Protein AF-A0A2V7Y9G5-F1 (afdb_monomer)

Structure (mmCIF, N/CA/C/O backbone):
data_AF-A0A2V7Y9G5-F1
#
_entry.id   AF-A0A2V7Y9G5-F1
#
loop_
_atom_site.group_PDB
_atom_site.id
_atom_site.type_symbol
_atom_site.label_atom_id
_atom_site.label_alt_id
_atom_site.label_comp_id
_atom_site.label_asym_id
_atom_site.label_entity_id
_atom_site.label_seq_id
_atom_site.pdbx_PDB_ins_code
_atom_site.Cartn_x
_atom_site.Cartn_y
_atom_site.Cartn_z
_atom_site.occupancy
_atom_site.B_iso_or_equiv
_atom_site.auth_seq_id
_atom_site.auth_comp_id
_atom_site.auth_asym_id
_atom_site.auth_atom_id
_atom_site.pdbx_PDB_model_num
ATOM 1 N N . MET A 1 1 ? 68.662 43.533 -1.229 1.00 48.06 1 MET A N 1
ATOM 2 C CA . MET A 1 1 ? 68.167 43.742 -2.616 1.00 48.06 1 MET A CA 1
ATOM 3 C C . MET A 1 1 ? 68.464 42.601 -3.610 1.00 48.06 1 MET A C 1
ATOM 5 O O . MET A 1 1 ? 67.858 42.611 -4.675 1.00 48.06 1 MET A O 1
ATOM 9 N N . ARG A 1 2 ? 69.333 41.610 -3.317 1.00 45.25 2 ARG A N 1
ATOM 10 C CA . ARG A 1 2 ? 69.647 40.512 -4.265 1.00 45.25 2 ARG A CA 1
ATOM 11 C C . ARG A 1 2 ? 68.627 39.357 -4.308 1.00 45.25 2 ARG A C 1
ATOM 13 O O . ARG A 1 2 ? 68.538 38.724 -5.348 1.00 45.25 2 ARG A O 1
ATOM 20 N N . ASP A 1 3 ? 67.816 39.141 -3.268 1.00 53.09 3 ASP A N 1
ATOM 21 C CA . ASP A 1 3 ? 66.932 37.956 -3.181 1.00 53.09 3 ASP A CA 1
ATOM 22 C C . ASP A 1 3 ? 65.587 38.048 -3.920 1.00 53.09 3 ASP A C 1
ATOM 24 O O . ASP A 1 3 ? 65.038 37.040 -4.367 1.00 53.09 3 ASP A O 1
ATOM 28 N N . VAL A 1 4 ? 65.050 39.256 -4.114 1.00 51.25 4 VAL A N 1
ATOM 29 C CA . VAL A 1 4 ? 63.725 39.429 -4.742 1.00 51.25 4 VAL A CA 1
ATOM 30 C C . VAL A 1 4 ? 63.786 39.198 -6.263 1.00 51.25 4 VAL A C 1
ATOM 32 O O . VAL A 1 4 ? 62.843 38.672 -6.856 1.00 51.25 4 VAL A O 1
ATOM 35 N N . ARG A 1 5 ? 64.924 39.502 -6.913 1.00 50.66 5 ARG A N 1
ATOM 36 C CA . ARG A 1 5 ? 65.124 39.256 -8.358 1.00 50.66 5 ARG A CA 1
ATOM 37 C C . ARG A 1 5 ? 65.249 37.763 -8.690 1.00 50.66 5 ARG A C 1
ATOM 39 O O . ARG A 1 5 ? 64.722 37.326 -9.712 1.00 50.66 5 ARG A O 1
ATOM 46 N N . THR A 1 6 ? 65.885 36.972 -7.828 1.00 54.94 6 THR A N 1
ATOM 47 C CA . THR A 1 6 ? 66.091 35.522 -8.008 1.00 54.94 6 THR A CA 1
ATOM 48 C C . THR A 1 6 ? 64.802 34.722 -7.825 1.00 54.94 6 THR A C 1
ATOM 50 O O . THR A 1 6 ? 64.556 33.776 -8.579 1.00 54.94 6 THR A O 1
ATOM 53 N N . ALA A 1 7 ? 63.943 35.117 -6.879 1.00 53.66 7 ALA A N 1
ATOM 54 C CA . ALA A 1 7 ? 62.630 34.500 -6.679 1.00 53.66 7 ALA A CA 1
ATOM 55 C C . ALA A 1 7 ? 61.688 34.745 -7.876 1.00 53.66 7 ALA A C 1
ATOM 57 O O . ALA A 1 7 ? 61.091 33.799 -8.397 1.00 53.66 7 ALA A O 1
ATOM 58 N N . GLY A 1 8 ? 61.640 35.982 -8.389 1.00 54.91 8 GLY A N 1
ATOM 59 C CA . GLY A 1 8 ? 60.854 36.333 -9.580 1.00 54.91 8 GLY A CA 1
ATOM 60 C C . GLY A 1 8 ? 61.333 35.642 -10.866 1.00 54.91 8 GLY A C 1
ATOM 61 O O . GLY A 1 8 ? 60.516 35.218 -11.683 1.00 54.91 8 GLY A O 1
ATOM 62 N N . GLN A 1 9 ? 62.647 35.449 -11.039 1.00 57.69 9 GLN A N 1
ATOM 63 C CA . GLN A 1 9 ? 63.205 34.695 -12.173 1.00 57.69 9 GLN A CA 1
ATOM 64 C C . GLN A 1 9 ? 62.920 33.187 -12.092 1.00 57.69 9 GLN A C 1
ATOM 66 O O . GLN A 1 9 ? 62.666 32.553 -13.119 1.00 57.69 9 GLN A O 1
ATOM 71 N N . ARG A 1 10 ? 62.929 32.598 -10.888 1.00 59.28 10 ARG A N 1
ATOM 72 C CA . ARG A 1 10 ? 62.576 31.182 -10.683 1.00 59.28 10 ARG A CA 1
ATOM 73 C C . ARG A 1 10 ? 61.097 30.914 -10.959 1.00 59.28 10 ARG A C 1
ATOM 75 O O . ARG A 1 10 ? 60.802 29.911 -11.606 1.00 59.28 10 ARG A O 1
ATOM 82 N N . LEU A 1 11 ? 60.198 31.808 -10.538 1.00 58.50 11 LEU A N 1
ATOM 83 C CA . LEU A 1 11 ? 58.763 31.729 -10.844 1.00 58.50 11 LEU A CA 1
ATOM 84 C C . LEU A 1 11 ? 58.508 31.787 -12.355 1.00 58.50 11 LEU A C 1
ATOM 86 O O . LEU A 1 11 ? 57.925 30.850 -12.892 1.00 58.50 11 LEU A O 1
ATOM 90 N N . ARG A 1 12 ? 59.087 32.768 -13.066 1.00 63.50 12 ARG A N 1
ATOM 91 C CA . ARG A 1 12 ? 58.962 32.865 -14.534 1.00 63.50 12 ARG A CA 1
ATOM 92 C C . ARG A 1 12 ? 59.543 31.659 -15.274 1.00 63.50 12 ARG A C 1
ATOM 94 O O . ARG A 1 12 ? 58.988 31.233 -16.276 1.00 63.50 12 ARG A O 1
ATOM 101 N N . ARG A 1 13 ? 60.649 31.070 -14.801 1.00 68.25 13 ARG A N 1
ATOM 102 C CA . ARG A 1 13 ? 61.235 29.856 -15.408 1.00 68.25 13 ARG A CA 1
ATOM 103 C C . ARG A 1 13 ? 60.375 28.615 -15.157 1.00 68.25 13 ARG A C 1
ATOM 105 O O . ARG A 1 13 ? 60.330 27.732 -16.009 1.00 68.25 13 ARG A O 1
ATOM 112 N N . LYS A 1 14 ? 59.710 28.541 -14.001 1.00 66.81 14 LYS A N 1
ATOM 113 C CA . LYS A 1 14 ? 58.784 27.457 -13.651 1.00 66.81 14 LYS A CA 1
ATOM 114 C C . LYS A 1 14 ? 57.488 27.570 -14.454 1.00 66.81 14 LYS A C 1
ATOM 116 O O . LYS A 1 14 ? 57.040 26.558 -14.973 1.00 66.81 14 LYS A O 1
ATOM 121 N N . GLU A 1 15 ? 56.961 28.780 -14.631 1.00 61.56 15 GLU A N 1
ATOM 122 C CA . GLU A 1 15 ? 55.838 29.070 -15.532 1.00 61.56 15 GLU A CA 1
ATOM 123 C C . GLU A 1 15 ? 56.192 28.771 -16.986 1.00 61.56 15 GLU A C 1
ATOM 125 O O . GLU A 1 15 ? 55.447 28.063 -17.648 1.00 61.56 15 GLU A O 1
ATOM 130 N N . ARG A 1 16 ? 57.368 29.192 -17.467 1.00 61.97 16 ARG A N 1
ATOM 131 C CA . ARG A 1 16 ? 57.805 28.897 -18.839 1.00 61.97 16 ARG A CA 1
ATOM 132 C C . ARG A 1 16 ? 57.995 27.401 -19.084 1.00 61.97 16 ARG A C 1
ATOM 134 O O . ARG A 1 16 ? 57.559 26.908 -20.110 1.00 61.97 16 ARG A O 1
ATOM 141 N N . LYS A 1 17 ? 58.551 26.659 -18.117 1.00 62.53 17 LYS A N 1
ATOM 142 C CA . LYS A 1 17 ? 58.606 25.187 -18.170 1.00 62.53 17 LYS A CA 1
ATOM 143 C C . LYS A 1 17 ? 57.224 24.537 -18.106 1.00 62.53 17 LYS A C 1
ATOM 145 O O . LYS A 1 17 ? 57.028 23.490 -18.704 1.00 62.53 17 LYS A O 1
ATOM 150 N N . ARG A 1 18 ? 56.277 25.122 -17.367 1.00 57.19 18 ARG A N 1
ATOM 151 C CA . ARG A 1 18 ? 54.894 24.631 -17.294 1.00 57.19 18 ARG A CA 1
ATOM 152 C C . ARG A 1 18 ? 54.181 24.829 -18.634 1.00 57.19 18 ARG A C 1
ATOM 154 O O . ARG A 1 18 ? 53.598 23.876 -19.124 1.00 57.19 18 ARG A O 1
ATOM 161 N N . LEU A 1 19 ? 54.354 25.996 -19.256 1.00 57.19 19 LEU A N 1
ATOM 162 C CA . LEU A 1 19 ? 53.865 26.316 -20.601 1.00 57.19 19 LEU A CA 1
ATOM 163 C C . LEU A 1 19 ? 54.551 25.464 -21.691 1.00 57.19 19 LEU A C 1
ATOM 165 O O . LEU A 1 19 ? 53.889 25.002 -22.612 1.00 57.19 19 LEU A O 1
ATOM 169 N N . GLU A 1 20 ? 55.857 25.188 -21.570 1.00 58.84 20 GLU A N 1
ATOM 170 C CA . GLU A 1 20 ? 56.597 24.272 -22.462 1.00 58.84 20 GLU A CA 1
ATOM 171 C C . GLU A 1 20 ? 56.093 22.820 -22.346 1.00 58.84 20 GLU A C 1
ATOM 173 O O . GLU A 1 20 ? 56.047 22.111 -23.346 1.00 58.84 20 GLU A O 1
ATOM 178 N N . VAL A 1 21 ? 55.692 22.372 -21.149 1.00 59.31 21 VAL A N 1
ATOM 179 C CA . VAL A 1 21 ? 55.078 21.048 -20.925 1.00 59.31 21 VAL A CA 1
ATOM 180 C C . VAL A 1 21 ? 53.614 21.015 -21.383 1.00 59.31 21 VAL A C 1
ATOM 182 O O . VAL A 1 21 ? 53.167 19.991 -21.890 1.00 59.31 21 VAL A O 1
ATOM 185 N N . GLU A 1 22 ? 52.874 22.118 -21.245 1.00 56.09 22 GLU A N 1
ATOM 186 C CA . GLU A 1 22 ? 51.497 22.266 -21.744 1.00 56.09 22 GLU A CA 1
ATOM 187 C C . GLU A 1 22 ? 51.423 22.297 -23.282 1.00 56.09 22 GLU A C 1
ATOM 189 O O . GLU A 1 22 ? 50.408 21.896 -23.845 1.00 56.09 22 GLU A O 1
ATOM 194 N N . GLY A 1 23 ? 52.501 22.700 -23.967 1.00 55.25 23 GLY A N 1
ATOM 195 C CA . GLY A 1 23 ? 52.599 22.705 -25.433 1.00 55.25 23 GLY A CA 1
ATOM 196 C C . GLY A 1 23 ? 53.082 21.397 -26.079 1.00 55.25 23 GLY A C 1
ATOM 197 O O . GLY A 1 23 ? 53.142 21.325 -27.305 1.00 55.25 23 GLY A O 1
ATOM 198 N N . GLN A 1 24 ? 53.454 20.369 -25.302 1.00 67.00 24 GLN A N 1
ATOM 199 C CA . GLN A 1 24 ? 53.925 19.088 -25.851 1.00 67.00 24 GLN A CA 1
ATOM 200 C C . GLN A 1 24 ? 52.768 18.111 -26.128 1.00 67.00 24 GLN A C 1
ATOM 202 O O . GLN A 1 24 ? 51.881 17.960 -25.283 1.00 67.00 24 GLN A O 1
ATOM 207 N N . PRO A 1 25 ? 52.788 17.376 -27.261 1.00 69.19 25 PRO A N 1
ATOM 208 C CA . PRO A 1 25 ? 51.796 16.346 -27.548 1.00 69.19 25 PRO A CA 1
ATOM 209 C C . PRO A 1 25 ? 51.730 15.299 -26.433 1.00 69.19 25 PRO A C 1
ATOM 211 O O . PRO A 1 25 ? 52.753 14.806 -25.949 1.00 69.19 25 PRO A O 1
ATOM 214 N N . LEU A 1 26 ? 50.513 14.927 -26.032 1.00 73.31 26 LEU A N 1
ATOM 215 C CA . LEU A 1 26 ? 50.309 13.922 -24.994 1.00 73.31 26 LEU A CA 1
ATOM 216 C C . LEU A 1 26 ? 50.945 12.578 -25.398 1.00 73.31 26 LEU A C 1
ATOM 218 O O . LEU A 1 26 ? 50.777 12.128 -26.533 1.00 73.31 26 LEU A O 1
ATOM 222 N N . PRO A 1 27 ? 51.584 11.854 -24.459 1.00 81.06 27 PRO A N 1
ATOM 223 C CA . PRO A 1 27 ? 52.010 10.482 -24.706 1.00 81.06 27 PRO A CA 1
ATOM 224 C C . PRO A 1 27 ? 50.831 9.624 -25.188 1.00 81.06 27 PRO A C 1
ATOM 226 O O . PRO A 1 27 ? 49.759 9.669 -24.581 1.00 81.06 27 PRO A O 1
ATOM 229 N N . ARG A 1 28 ? 51.035 8.777 -26.210 1.00 74.31 28 ARG A N 1
ATOM 230 C CA . ARG A 1 28 ? 49.965 8.006 -26.892 1.00 74.31 28 ARG A CA 1
ATOM 231 C C . ARG A 1 28 ? 49.008 7.256 -25.940 1.00 74.31 28 ARG A C 1
ATOM 233 O O . ARG A 1 28 ? 47.806 7.224 -26.166 1.00 74.31 28 ARG A O 1
ATOM 240 N N . ARG A 1 29 ? 49.502 6.713 -24.813 1.00 76.88 29 ARG A N 1
ATOM 241 C CA . ARG A 1 29 ? 48.660 6.075 -23.768 1.00 76.88 29 ARG A CA 1
ATOM 242 C C . ARG A 1 29 ? 47.745 7.051 -23.016 1.00 76.88 29 ARG A C 1
ATOM 244 O O . ARG A 1 29 ? 46.654 6.672 -22.601 1.00 76.88 29 ARG A O 1
ATOM 251 N N . ARG A 1 30 ? 48.214 8.273 -22.752 1.00 81.69 30 ARG A N 1
ATOM 252 C CA . ARG A 1 30 ? 47.413 9.321 -22.100 1.00 81.69 30 ARG A CA 1
ATOM 253 C C . ARG A 1 30 ? 46.412 9.918 -23.085 1.00 81.69 30 ARG A C 1
ATOM 255 O O . ARG A 1 30 ? 45.272 10.104 -22.689 1.00 81.69 30 ARG A O 1
ATOM 262 N N . ALA A 1 31 ? 46.812 10.112 -24.343 1.00 80.69 31 ALA A N 1
ATOM 263 C CA . ALA A 1 31 ? 45.920 10.552 -25.416 1.00 80.69 31 ALA A CA 1
ATOM 264 C C . ALA A 1 31 ? 44.739 9.585 -25.610 1.00 80.69 31 ALA A C 1
ATOM 266 O O . ALA A 1 31 ? 43.596 10.020 -25.589 1.00 80.69 31 ALA A O 1
ATOM 267 N N . TYR A 1 32 ? 44.997 8.273 -25.667 1.00 80.81 32 TYR A N 1
ATOM 268 C CA . TYR A 1 32 ? 43.938 7.261 -25.775 1.00 80.81 32 TYR A CA 1
ATOM 269 C C . TYR A 1 32 ? 42.953 7.296 -24.602 1.00 80.81 32 TYR A C 1
ATOM 271 O O . TYR A 1 32 ? 41.747 7.363 -24.815 1.00 80.81 32 TYR A O 1
ATOM 279 N N . ARG A 1 33 ? 43.448 7.332 -23.357 1.00 84.19 33 ARG A N 1
ATOM 280 C CA . ARG A 1 33 ? 42.569 7.435 -22.178 1.00 84.19 33 ARG A CA 1
ATOM 281 C C . ARG A 1 33 ? 41.770 8.737 -22.148 1.00 84.19 33 ARG A C 1
ATOM 283 O O . ARG A 1 33 ? 40.613 8.718 -21.751 1.00 84.19 33 ARG A O 1
ATOM 290 N N . ALA A 1 34 ? 42.375 9.850 -22.560 1.00 79.50 34 ALA A N 1
ATOM 291 C CA . ALA A 1 34 ? 41.679 11.127 -22.656 1.00 79.50 34 ALA A CA 1
ATOM 292 C C . ALA A 1 34 ? 40.575 11.082 -23.725 1.00 79.50 34 ALA A C 1
ATOM 294 O O . ALA A 1 34 ? 39.456 11.497 -23.447 1.00 79.50 34 ALA A O 1
ATOM 295 N N . ALA A 1 35 ? 40.854 10.513 -24.902 1.00 81.94 35 ALA A N 1
ATOM 296 C CA . ALA A 1 35 ? 39.866 10.341 -25.965 1.00 81.94 35 ALA A CA 1
ATOM 297 C C . ALA A 1 35 ? 38.698 9.441 -25.518 1.00 81.94 35 ALA A C 1
ATOM 299 O O . ALA A 1 35 ? 37.540 9.793 -25.729 1.00 81.94 35 ALA A O 1
ATOM 300 N N . GLN A 1 36 ? 38.985 8.333 -24.820 1.00 85.31 36 GLN A N 1
ATOM 301 C CA . GLN A 1 36 ? 37.946 7.473 -24.241 1.00 85.31 36 GLN A CA 1
ATOM 302 C C . GLN A 1 36 ? 37.083 8.223 -23.224 1.00 85.31 36 GLN A C 1
ATOM 304 O O . GLN A 1 36 ? 35.864 8.140 -23.291 1.00 85.31 36 GLN A O 1
ATOM 309 N N . ALA A 1 37 ? 37.696 9.002 -22.329 1.00 85.00 37 ALA A N 1
ATOM 310 C CA . ALA A 1 37 ? 36.955 9.782 -21.341 1.00 85.00 37 ALA A CA 1
ATOM 311 C C . ALA A 1 37 ? 36.014 10.812 -21.995 1.00 85.00 37 ALA A C 1
ATOM 313 O O . ALA A 1 37 ? 34.896 11.008 -21.522 1.00 85.00 37 ALA A O 1
ATOM 314 N N . VAL A 1 38 ? 36.438 11.441 -23.098 1.00 85.38 38 VAL A N 1
ATOM 315 C CA . VAL A 1 38 ? 35.586 12.361 -23.871 1.00 85.38 38 VAL A CA 1
ATOM 316 C C . VAL A 1 38 ? 34.420 11.613 -24.525 1.00 85.38 38 VAL A C 1
ATOM 318 O O . VAL A 1 38 ? 33.286 12.087 -24.457 1.00 85.38 38 VAL A O 1
ATOM 321 N N . LEU A 1 39 ? 34.669 10.437 -25.112 1.00 84.94 39 LEU A N 1
ATOM 322 C CA . LEU A 1 39 ? 33.617 9.593 -25.684 1.00 84.94 39 LEU A CA 1
ATOM 323 C C . LEU A 1 39 ? 32.597 9.159 -24.617 1.00 84.94 39 LEU A C 1
ATOM 325 O O . LEU A 1 39 ? 31.394 9.333 -24.814 1.00 84.94 39 LEU A O 1
ATOM 329 N N . ASP A 1 40 ? 33.066 8.669 -23.467 1.00 84.06 40 ASP A N 1
ATOM 330 C CA . ASP A 1 40 ? 32.219 8.249 -22.343 1.00 84.06 40 ASP A CA 1
ATOM 331 C C . ASP A 1 40 ? 31.365 9.412 -21.819 1.00 84.06 40 ASP A C 1
ATOM 333 O O . ASP A 1 40 ? 30.159 9.263 -21.590 1.00 84.06 40 ASP A O 1
ATOM 337 N N . GLN A 1 41 ? 31.961 10.602 -21.689 1.00 86.25 41 GLN A N 1
ATOM 338 C CA . GLN A 1 41 ? 31.238 11.818 -21.323 1.00 86.25 41 GLN A CA 1
ATOM 339 C C . GLN A 1 41 ? 30.170 12.172 -22.369 1.00 86.25 41 GLN A C 1
ATOM 341 O O . GLN A 1 41 ? 29.042 12.509 -22.003 1.00 86.25 41 GLN A O 1
ATOM 346 N N . GLY A 1 42 ? 30.490 12.063 -23.659 1.00 83.69 42 GLY A N 1
ATOM 347 C CA . GLY A 1 42 ? 29.543 12.275 -24.752 1.00 83.69 42 GLY A CA 1
ATOM 348 C C . GLY A 1 42 ? 28.350 11.314 -24.696 1.00 83.69 42 GLY A C 1
ATOM 349 O O . GLY A 1 42 ? 27.202 11.748 -24.804 1.00 83.69 42 GLY A O 1
ATOM 350 N N . ILE A 1 43 ? 28.592 10.025 -24.452 1.00 83.69 43 ILE A N 1
ATOM 351 C CA . ILE A 1 43 ? 27.534 9.012 -24.300 1.00 83.69 43 ILE A CA 1
ATOM 352 C C . ILE A 1 43 ? 26.673 9.304 -23.064 1.00 83.69 43 ILE A C 1
ATOM 354 O O . ILE A 1 43 ? 25.448 9.165 -23.100 1.00 83.69 43 ILE A O 1
ATOM 358 N N . HIS A 1 44 ? 27.288 9.737 -21.963 1.00 85.62 44 HIS A N 1
ATOM 359 C CA . HIS A 1 44 ? 26.553 10.127 -20.764 1.00 85.62 44 HIS A CA 1
ATOM 360 C C . HIS A 1 44 ? 25.628 11.329 -21.023 1.00 85.62 44 HIS A C 1
ATOM 362 O O . HIS A 1 44 ? 24.458 11.309 -20.632 1.00 85.62 44 HIS A O 1
ATOM 368 N N . LEU A 1 45 ? 26.122 12.361 -21.717 1.00 82.56 45 LEU A N 1
ATOM 369 C CA . LEU A 1 45 ? 25.320 13.524 -22.112 1.00 82.56 45 LEU A CA 1
ATOM 370 C C . LEU A 1 45 ? 24.137 13.129 -23.004 1.00 82.56 45 LEU A C 1
ATOM 372 O O . LEU A 1 45 ? 23.031 13.634 -22.799 1.00 82.56 45 LEU A O 1
ATOM 376 N N . TRP A 1 46 ? 24.345 12.177 -23.913 1.00 83.12 46 TRP A N 1
ATOM 377 C CA . TRP A 1 46 ? 23.287 11.641 -24.764 1.00 83.12 46 TRP A CA 1
ATOM 378 C C . TRP A 1 46 ? 22.193 10.979 -23.923 1.00 83.12 46 TRP A C 1
ATOM 380 O O . TRP A 1 46 ? 21.028 11.371 -24.005 1.00 83.12 46 TRP A O 1
ATOM 390 N N . LYS A 1 47 ? 22.551 10.028 -23.047 1.00 82.94 47 LYS A N 1
ATOM 391 C CA . LYS A 1 47 ? 21.584 9.352 -22.158 1.00 82.94 47 LYS A CA 1
ATOM 392 C C . LYS A 1 47 ? 20.821 10.345 -21.280 1.00 82.94 47 LYS A C 1
ATOM 394 O O . LYS A 1 47 ? 19.622 10.190 -21.050 1.00 82.94 47 LYS A O 1
ATOM 399 N N . MET A 1 48 ? 21.502 11.386 -20.800 1.00 83.12 48 MET A N 1
ATOM 400 C CA . MET A 1 48 ? 20.866 12.455 -20.035 1.00 83.12 48 MET A CA 1
ATOM 401 C C . MET A 1 48 ? 19.829 13.218 -20.871 1.00 83.12 48 MET A C 1
ATOM 403 O O . MET A 1 48 ? 18.753 13.522 -20.354 1.00 83.12 48 MET A O 1
ATOM 407 N N . ALA A 1 49 ? 20.124 13.525 -22.137 1.00 79.94 49 ALA A N 1
ATOM 408 C CA . ALA A 1 49 ? 19.176 14.182 -23.034 1.00 79.94 49 ALA A CA 1
ATOM 409 C C . ALA A 1 49 ? 17.926 13.315 -23.276 1.00 79.94 49 ALA A C 1
ATOM 411 O O . ALA A 1 49 ? 16.806 13.823 -23.179 1.00 79.94 49 ALA A O 1
ATOM 412 N N . ASP A 1 50 ? 18.090 12.005 -23.484 1.00 84.88 50 ASP A N 1
ATOM 413 C CA . ASP A 1 50 ? 16.965 11.076 -23.663 1.00 84.88 50 ASP A CA 1
ATOM 414 C C . ASP A 1 50 ? 16.095 10.995 -22.395 1.00 84.88 50 ASP A C 1
ATOM 416 O O . ASP A 1 50 ? 14.867 11.098 -22.462 1.00 84.88 50 ASP A O 1
ATOM 420 N N . ASN A 1 51 ? 16.718 10.903 -21.215 1.00 85.25 51 ASN A N 1
ATOM 421 C CA . ASN A 1 51 ? 16.005 10.898 -19.934 1.00 85.25 51 ASN A CA 1
ATOM 422 C C . ASN A 1 51 ? 15.221 12.199 -19.700 1.00 85.25 51 ASN A C 1
ATOM 424 O O . ASN A 1 51 ? 14.057 12.156 -19.299 1.00 85.25 51 ASN A O 1
ATOM 428 N N . LYS A 1 52 ? 15.821 13.361 -19.991 1.00 81.44 52 LYS A N 1
ATOM 429 C CA . LYS A 1 52 ? 15.137 14.661 -19.885 1.00 81.44 52 LYS A CA 1
ATOM 430 C C . LYS A 1 52 ? 13.990 14.799 -20.888 1.00 81.44 52 LYS A C 1
ATOM 432 O O . LYS A 1 52 ? 12.974 15.402 -20.560 1.00 81.44 52 LYS A O 1
ATOM 437 N N . THR A 1 53 ? 14.118 14.203 -22.071 1.00 86.75 53 THR A N 1
ATOM 438 C CA . THR A 1 53 ? 13.043 14.179 -23.073 1.00 86.75 53 THR A CA 1
ATOM 439 C C . THR A 1 53 ? 11.861 13.327 -22.608 1.00 86.75 53 THR A C 1
ATOM 441 O O . THR A 1 53 ? 10.713 13.746 -22.734 1.00 86.75 53 THR A O 1
ATOM 444 N N . ARG A 1 54 ? 12.119 12.164 -21.992 1.00 85.25 54 ARG A N 1
ATOM 445 C CA . ARG A 1 54 ? 11.060 11.337 -21.382 1.00 85.25 54 ARG A CA 1
ATOM 446 C C . ARG A 1 54 ? 10.343 12.073 -20.256 1.00 85.25 54 ARG A C 1
ATOM 448 O O . ARG A 1 54 ? 9.121 12.008 -20.186 1.00 85.25 54 ARG A O 1
ATOM 455 N N . LEU A 1 55 ? 11.080 12.806 -19.420 1.00 79.25 55 LEU A N 1
ATOM 456 C CA . LEU A 1 55 ? 10.482 13.653 -18.388 1.00 79.25 55 LEU A CA 1
ATOM 457 C C . LEU A 1 55 ? 9.569 14.727 -19.003 1.00 79.25 55 LEU A C 1
ATOM 459 O O . LEU A 1 55 ? 8.448 14.903 -18.539 1.00 79.25 55 LEU A O 1
ATOM 463 N N . ALA A 1 56 ? 10.004 15.401 -20.072 1.00 81.44 56 ALA A N 1
ATOM 464 C CA . ALA A 1 56 ? 9.172 16.381 -20.772 1.00 81.44 56 ALA A CA 1
ATOM 465 C C . ALA A 1 56 ? 7.876 15.757 -21.331 1.00 81.44 56 ALA A C 1
ATOM 467 O O . ALA A 1 56 ? 6.807 16.342 -21.180 1.00 81.44 56 ALA A O 1
ATOM 468 N N . LEU A 1 57 ? 7.937 14.541 -21.891 1.00 83.00 57 LEU A N 1
ATOM 469 C CA . LEU A 1 57 ? 6.746 13.790 -22.319 1.00 83.00 57 LEU A CA 1
ATOM 470 C C . LEU A 1 57 ? 5.822 13.424 -21.148 1.00 83.00 57 LEU A C 1
ATOM 472 O O . LEU A 1 57 ? 4.603 13.531 -21.272 1.00 83.00 57 LEU A O 1
ATOM 476 N N . MET A 1 58 ? 6.389 13.022 -20.005 1.00 78.69 58 MET A N 1
ATOM 477 C CA . MET A 1 58 ? 5.619 12.736 -18.789 1.00 78.69 58 MET A CA 1
ATOM 478 C C . MET A 1 58 ? 4.899 13.977 -18.254 1.00 78.69 58 MET A C 1
ATOM 480 O O . MET A 1 58 ? 3.805 13.839 -17.722 1.00 78.69 58 MET A O 1
ATOM 484 N N . LEU A 1 59 ? 5.479 15.171 -18.408 1.00 75.06 59 LEU A N 1
ATOM 485 C CA . LEU A 1 59 ? 4.863 16.440 -18.001 1.00 75.06 59 LEU A CA 1
ATOM 486 C C . LEU A 1 59 ? 3.802 16.934 -18.998 1.00 75.06 59 LEU A C 1
ATOM 488 O O . LEU A 1 59 ? 2.809 17.534 -18.588 1.00 75.06 59 LEU A O 1
ATOM 492 N N . LEU A 1 60 ? 3.980 16.655 -20.293 1.00 80.31 60 LEU A N 1
ATOM 493 C CA . LEU A 1 60 ? 3.039 17.039 -21.350 1.00 80.31 60 LEU A CA 1
ATOM 494 C C . LEU A 1 60 ? 1.670 16.347 -21.189 1.00 80.31 60 LEU A C 1
ATOM 496 O O . LEU A 1 60 ? 0.635 16.950 -21.464 1.00 80.31 60 LEU A O 1
ATOM 500 N N . 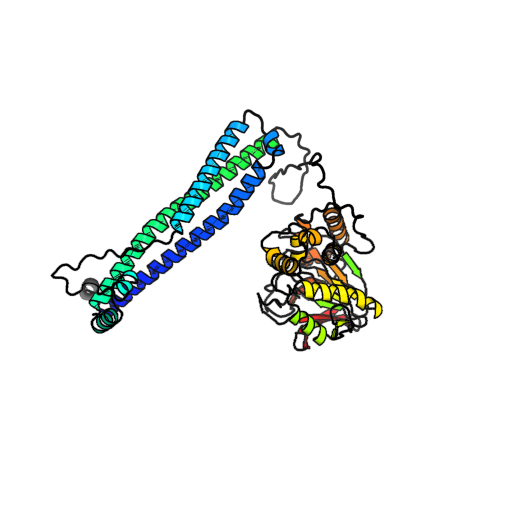GLY A 1 61 ? 1.657 15.097 -20.712 1.00 72.06 61 GLY A N 1
ATOM 501 C CA . GLY A 1 61 ? 0.437 14.304 -20.517 1.00 72.06 61 GLY A CA 1
ATOM 502 C C . GLY A 1 61 ? -0.571 14.938 -19.544 1.00 72.06 61 GLY A C 1
ATOM 503 O O . GLY A 1 61 ? -1.687 15.241 -19.965 1.00 72.06 61 GLY A O 1
ATOM 504 N N . PRO A 1 62 ? -0.209 15.174 -18.269 1.00 70.56 62 PRO A N 1
ATOM 505 C CA . PRO A 1 62 ? -1.084 15.818 -17.288 1.00 70.56 62 PRO A CA 1
ATOM 506 C C . PRO A 1 62 ? -1.538 17.221 -17.705 1.00 70.56 62 PRO A C 1
ATOM 508 O O . PRO A 1 62 ? -2.711 17.549 -17.542 1.00 70.56 62 PRO A O 1
ATOM 511 N N . LEU A 1 63 ? -0.636 18.025 -18.286 1.00 72.81 63 LEU A N 1
ATOM 512 C CA . LEU A 1 63 ? -0.950 19.382 -18.743 1.00 72.81 63 LEU A CA 1
ATOM 513 C C . LEU A 1 63 ? -2.041 19.371 -19.829 1.00 72.81 63 LEU A C 1
ATOM 515 O O . LEU A 1 63 ? -3.007 20.128 -19.752 1.00 72.81 63 LEU A O 1
ATOM 519 N N . ASN A 1 64 ? -1.933 18.459 -20.799 1.00 80.81 64 ASN A N 1
ATOM 520 C CA . ASN A 1 64 ? -2.934 18.297 -21.853 1.00 80.81 64 ASN A CA 1
ATOM 521 C C . ASN A 1 64 ? -4.235 17.664 -21.342 1.00 80.81 64 ASN A C 1
ATOM 523 O O . ASN A 1 64 ? -5.309 18.040 -21.804 1.00 80.81 64 ASN A O 1
ATOM 527 N N . ALA A 1 65 ? -4.160 16.725 -20.393 1.00 70.38 65 ALA A N 1
ATOM 528 C CA . ALA A 1 65 ? -5.335 16.069 -19.821 1.00 70.38 65 ALA A CA 1
ATOM 529 C C . ALA A 1 65 ? -6.231 17.052 -19.054 1.00 70.38 65 ALA A C 1
ATOM 531 O O . ALA A 1 65 ? -7.451 16.984 -19.180 1.00 70.38 65 ALA A O 1
ATOM 532 N N . LEU A 1 66 ? -5.635 17.989 -18.310 1.00 67.50 66 LEU A N 1
ATOM 533 C CA . LEU A 1 66 ? -6.369 19.039 -17.602 1.00 67.50 66 LEU A CA 1
ATOM 534 C C . LEU A 1 66 ? -7.124 19.956 -18.575 1.00 67.50 66 LEU A C 1
ATOM 536 O O . LEU A 1 66 ? -8.307 20.230 -18.381 1.00 67.50 66 LEU A O 1
ATOM 540 N N . LEU A 1 67 ? -6.455 20.394 -19.644 1.00 70.38 67 LEU A N 1
ATOM 541 C CA . LEU A 1 67 ? -7.056 21.282 -20.637 1.00 70.38 67 LEU A CA 1
ATOM 542 C C . LEU A 1 67 ? -8.143 20.564 -21.457 1.00 70.38 67 LEU A C 1
ATOM 544 O O . LEU A 1 67 ? -9.198 21.135 -21.713 1.00 70.38 67 LEU A O 1
ATOM 548 N N . LEU A 1 68 ? -7.931 19.287 -21.797 1.00 72.88 68 LEU A N 1
ATOM 549 C CA . LEU A 1 68 ? -8.934 18.454 -22.464 1.00 72.88 68 LEU A CA 1
ATOM 550 C C . LEU A 1 68 ? -10.156 18.203 -21.572 1.00 72.88 68 LEU A C 1
ATOM 552 O O . LEU A 1 68 ? -11.275 18.265 -22.066 1.00 72.88 68 LEU A O 1
ATOM 556 N N . ALA A 1 69 ? -9.965 17.957 -20.273 1.00 64.38 69 ALA A N 1
ATOM 557 C CA . ALA A 1 69 ? -11.069 17.772 -19.331 1.00 64.38 69 ALA A CA 1
ATOM 558 C C . ALA A 1 69 ? -11.939 19.034 -19.203 1.00 64.38 69 ALA A C 1
ATOM 560 O O . ALA A 1 69 ? -13.160 18.927 -19.109 1.00 64.38 69 ALA A O 1
ATOM 561 N N . LEU A 1 70 ? -11.324 20.220 -19.248 1.00 65.62 70 LEU A N 1
ATOM 562 C CA . LEU A 1 70 ? -12.043 21.496 -19.255 1.00 65.62 70 LEU A CA 1
ATOM 563 C C . LEU A 1 70 ? -12.822 21.715 -20.560 1.00 65.62 70 LEU A C 1
ATOM 565 O O . LEU A 1 70 ? -13.965 22.153 -20.513 1.00 65.62 70 LEU A O 1
ATOM 569 N N . LEU A 1 71 ? -12.231 21.383 -21.712 1.00 66.38 71 LEU A N 1
ATOM 570 C CA . LEU A 1 71 ? -12.869 21.558 -23.025 1.00 66.38 71 LEU A CA 1
ATOM 571 C C . LEU A 1 71 ? -13.941 20.514 -23.340 1.00 66.38 71 LEU A C 1
ATOM 573 O O . LEU A 1 71 ? -14.886 20.810 -24.062 1.00 66.38 71 LEU A O 1
ATOM 577 N N . ALA A 1 72 ? -13.792 19.295 -22.825 1.00 65.31 72 ALA A N 1
ATOM 578 C CA . ALA A 1 72 ? -14.768 18.222 -22.996 1.00 65.31 72 ALA A CA 1
ATOM 579 C C . ALA A 1 72 ? -16.038 18.447 -22.160 1.00 65.31 72 ALA A C 1
ATOM 581 O O . ALA A 1 72 ? -17.044 17.768 -22.370 1.00 65.31 72 ALA A O 1
ATOM 582 N N . ASN A 1 73 ? -16.002 19.386 -21.212 1.00 69.75 73 ASN A N 1
ATOM 583 C CA . ASN A 1 73 ? -17.164 19.764 -20.433 1.00 69.75 73 ASN A CA 1
ATOM 584 C C . ASN A 1 73 ? -18.007 20.797 -21.204 1.00 69.75 73 ASN A C 1
ATOM 586 O O . ASN A 1 73 ? -17.739 21.999 -21.171 1.00 69.75 73 ASN A O 1
ATOM 590 N N . MET A 1 74 ? -19.040 20.303 -21.890 1.00 60.88 74 MET A N 1
ATOM 591 C CA . MET A 1 74 ? -19.971 21.121 -22.676 1.00 60.88 74 MET A CA 1
ATOM 592 C C . MET A 1 74 ? -20.669 22.200 -21.836 1.00 60.88 74 MET A C 1
ATOM 594 O O . MET A 1 74 ? -20.894 23.292 -22.342 1.00 60.88 74 MET A O 1
ATOM 598 N N . GLU A 1 75 ? -20.932 21.951 -20.548 1.00 63.06 75 GLU A N 1
ATOM 599 C CA . GLU A 1 75 ? -21.574 22.927 -19.652 1.00 63.06 75 GLU A CA 1
ATOM 600 C C . GLU A 1 75 ? -20.676 24.148 -19.412 1.00 63.06 75 GLU A C 1
ATOM 602 O O . GLU A 1 75 ? -21.145 25.283 -19.435 1.00 63.06 75 GLU A O 1
ATOM 607 N N . ILE A 1 76 ? -19.365 23.926 -19.243 1.00 63.91 76 ILE A N 1
ATOM 608 C CA . ILE A 1 76 ? -18.378 25.007 -19.105 1.00 63.91 76 ILE A CA 1
ATOM 609 C C . ILE A 1 76 ? -18.293 25.804 -20.406 1.00 63.91 76 ILE A C 1
ATOM 611 O O . ILE A 1 76 ? -18.243 27.030 -20.378 1.00 63.91 76 ILE A O 1
ATOM 615 N N . PHE A 1 77 ? -18.286 25.117 -21.548 1.00 67.75 77 PHE A N 1
ATOM 616 C CA . PHE A 1 77 ? -18.203 25.771 -22.849 1.00 67.75 77 PHE A CA 1
ATOM 617 C C . PHE A 1 77 ? -19.458 26.597 -23.174 1.00 67.75 77 PHE A C 1
ATOM 619 O O . PHE A 1 77 ? -19.356 27.707 -23.705 1.00 67.75 77 PHE A O 1
ATOM 626 N N . ASP A 1 78 ? -20.636 26.086 -22.815 1.00 70.25 78 ASP A N 1
ATOM 627 C CA . ASP A 1 78 ? -21.910 26.768 -23.021 1.00 70.25 78 ASP A CA 1
ATOM 628 C C . ASP A 1 78 ? -22.143 27.925 -22.043 1.00 70.25 78 ASP A C 1
ATOM 630 O O . ASP A 1 78 ? -22.829 28.885 -22.398 1.00 70.25 78 ASP A O 1
ATOM 634 N N . ALA A 1 79 ? -21.509 27.901 -20.871 1.00 69.19 79 ALA A N 1
ATOM 635 C CA . ALA A 1 79 ? -21.511 29.019 -19.931 1.00 69.19 79 ALA A CA 1
ATOM 636 C C . ALA A 1 79 ? -20.630 30.204 -20.379 1.00 69.19 79 ALA A C 1
ATOM 638 O O . ALA A 1 79 ? -20.794 31.307 -19.873 1.00 69.19 79 ALA A O 1
ATOM 639 N N . ILE A 1 80 ? -19.713 30.021 -21.338 1.00 76.19 80 ILE A N 1
ATOM 640 C CA . ILE A 1 80 ? -18.867 31.115 -21.839 1.00 76.19 80 ILE A CA 1
ATOM 641 C C . ILE A 1 80 ? -19.691 32.027 -22.773 1.00 76.19 80 ILE A C 1
ATOM 643 O O . ILE A 1 80 ? -20.314 31.530 -23.719 1.00 76.19 80 ILE A O 1
ATOM 647 N N . PRO A 1 81 ? -19.652 33.363 -22.620 1.00 78.62 81 PRO A N 1
ATOM 648 C CA . PRO A 1 81 ? -20.323 34.296 -23.527 1.00 78.62 81 PRO A CA 1
ATOM 649 C C . PRO A 1 81 ? -19.844 34.173 -24.976 1.00 78.62 81 PRO A C 1
ATOM 651 O O . PRO A 1 81 ? -18.643 34.065 -25.233 1.00 78.62 81 PRO A O 1
ATOM 654 N N . GLN A 1 82 ? -20.753 34.293 -25.953 1.00 77.38 82 GLN A N 1
ATOM 655 C CA . GLN A 1 82 ? -20.413 34.180 -27.385 1.00 77.38 82 GLN A CA 1
ATOM 656 C C . GLN A 1 82 ? -19.257 35.100 -27.824 1.00 77.38 82 GLN A C 1
ATOM 658 O O . GLN A 1 82 ? -18.463 34.709 -28.678 1.00 77.38 82 GLN A O 1
ATOM 663 N N . ARG A 1 83 ? -19.114 36.284 -27.206 1.00 79.75 83 ARG A N 1
ATOM 664 C CA . ARG A 1 83 ? -18.023 37.239 -27.483 1.00 79.75 83 ARG A CA 1
ATOM 665 C C . ARG A 1 83 ? -16.630 36.700 -27.107 1.00 79.75 83 ARG A C 1
ATOM 667 O O . ARG A 1 83 ? -15.650 37.071 -27.741 1.00 79.75 83 ARG A O 1
ATOM 674 N N . GLU A 1 84 ? -16.538 35.827 -26.100 1.00 81.44 84 GLU A N 1
ATOM 675 C CA . GLU A 1 84 ? -15.268 35.315 -25.547 1.00 81.44 84 GLU A CA 1
ATOM 676 C C . GLU A 1 84 ? -14.942 33.904 -26.057 1.00 81.44 84 GLU A C 1
ATOM 678 O O . GLU A 1 84 ? -13.769 33.530 -26.144 1.00 81.44 84 GLU A O 1
ATOM 683 N N . ARG A 1 85 ? -15.962 33.156 -26.511 1.00 82.56 85 ARG A N 1
ATOM 684 C CA . ARG A 1 85 ? -15.802 31.827 -27.130 1.00 82.56 85 ARG A CA 1
ATOM 685 C C . ARG A 1 85 ? -14.796 31.837 -28.276 1.00 82.56 85 ARG A C 1
ATOM 687 O O . ARG A 1 85 ? -13.972 30.933 -28.356 1.00 82.56 85 ARG A O 1
ATOM 694 N N . PHE A 1 86 ? -14.825 32.853 -29.142 1.00 85.50 86 PHE A N 1
ATOM 695 C CA . PHE A 1 86 ? -13.906 32.931 -30.283 1.00 85.50 86 PHE A CA 1
ATOM 696 C C . PHE A 1 86 ? -12.435 32.974 -29.841 1.00 85.50 86 PHE A C 1
ATOM 698 O O . PHE A 1 86 ? -11.619 32.206 -30.346 1.00 85.50 86 PHE A O 1
ATOM 705 N N . ALA A 1 87 ? -12.096 33.815 -28.859 1.00 84.19 87 ALA A N 1
ATOM 706 C CA . ALA A 1 87 ? -10.728 33.934 -28.352 1.00 84.19 87 ALA A CA 1
ATOM 707 C C . ALA A 1 87 ? -10.256 32.646 -27.658 1.00 84.19 87 ALA A C 1
ATOM 709 O O . ALA A 1 87 ? -9.117 32.219 -27.854 1.00 84.19 87 ALA A O 1
ATOM 710 N N . ILE A 1 88 ? -11.145 31.996 -26.902 1.00 83.62 88 ILE A N 1
ATOM 711 C CA . ILE A 1 88 ? -10.855 30.727 -26.227 1.00 83.62 88 ILE A CA 1
ATOM 712 C C . ILE A 1 88 ? -10.651 29.605 -27.250 1.00 83.62 88 ILE A C 1
ATOM 714 O O . ILE A 1 88 ? -9.654 28.895 -27.162 1.00 83.62 88 ILE A O 1
ATOM 718 N N . ILE A 1 89 ? -11.509 29.491 -28.272 1.00 84.69 89 ILE A N 1
ATOM 719 C CA . ILE A 1 89 ? -11.337 28.520 -29.367 1.00 84.69 89 ILE A CA 1
ATOM 720 C C . ILE A 1 89 ? -9.989 28.732 -30.065 1.00 84.69 89 ILE A C 1
ATOM 722 O O . ILE A 1 89 ? -9.235 27.776 -30.248 1.00 84.69 89 ILE A O 1
ATOM 726 N N . VAL A 1 90 ? -9.649 29.975 -30.421 1.00 88.19 90 VAL A N 1
ATOM 727 C CA . VAL A 1 90 ? -8.358 30.291 -31.053 1.00 88.19 90 VAL A CA 1
ATOM 728 C C . VAL A 1 90 ? -7.197 29.885 -30.143 1.00 88.19 90 VAL A C 1
ATOM 730 O O . VAL A 1 90 ? -6.265 29.222 -30.599 1.00 88.19 90 VAL A O 1
ATOM 733 N N . GLY A 1 91 ? -7.258 30.213 -28.851 1.00 87.31 91 GLY A N 1
ATOM 734 C CA . GLY A 1 91 ? -6.215 29.841 -27.898 1.00 87.31 91 GLY A CA 1
ATOM 735 C C . GLY A 1 91 ? -6.072 28.325 -27.719 1.00 87.31 91 GLY A C 1
ATOM 736 O O . GLY A 1 91 ? -4.953 27.822 -27.644 1.00 87.31 91 GLY A O 1
ATOM 737 N N . VAL A 1 92 ? -7.175 27.576 -27.748 1.00 86.44 92 VAL A N 1
ATOM 738 C CA . VAL A 1 92 ? -7.188 26.104 -27.706 1.00 86.44 92 VAL A CA 1
ATOM 739 C C . VAL A 1 92 ? -6.573 25.495 -28.964 1.00 86.44 92 VAL A C 1
ATOM 741 O O . VAL A 1 92 ? -5.802 24.538 -28.869 1.00 86.44 92 VAL A O 1
ATOM 744 N N . VAL A 1 93 ? -6.864 26.049 -30.143 1.00 87.44 93 VAL A N 1
ATOM 745 C CA . VAL A 1 93 ? -6.252 25.614 -31.409 1.00 87.44 93 VAL A CA 1
ATOM 746 C C . VAL A 1 93 ? -4.742 25.859 -31.382 1.00 87.44 93 VAL A C 1
ATOM 748 O O . VAL A 1 93 ? -3.969 24.953 -31.700 1.00 87.44 93 VAL A O 1
ATOM 751 N N . VAL A 1 94 ? -4.304 27.040 -30.932 1.00 91.31 94 VAL A N 1
ATOM 752 C CA . VAL A 1 94 ? -2.877 27.369 -30.767 1.00 91.31 94 VAL A CA 1
ATOM 753 C C . VAL A 1 94 ? -2.209 26.435 -29.756 1.00 91.31 94 VAL A C 1
ATOM 755 O O . VAL A 1 94 ? -1.111 25.931 -30.010 1.00 91.31 94 VAL A O 1
ATOM 758 N N . TYR A 1 95 ? -2.876 26.153 -28.635 1.00 89.94 95 TYR A N 1
ATOM 759 C CA . TYR A 1 95 ? -2.387 25.226 -27.620 1.00 89.94 95 TYR A CA 1
ATOM 760 C C . TYR A 1 95 ? -2.229 23.810 -28.183 1.00 89.94 95 TYR A C 1
ATOM 762 O O . TYR A 1 95 ? -1.177 23.193 -28.023 1.00 89.94 95 TYR A O 1
ATOM 770 N N . THR A 1 96 ? -3.236 23.314 -28.902 1.00 86.12 96 THR A N 1
ATOM 771 C CA . THR A 1 96 ? -3.229 21.975 -29.507 1.00 86.12 96 THR A CA 1
ATOM 772 C C . THR A 1 96 ? -2.132 21.850 -30.564 1.00 86.12 96 THR A C 1
ATOM 774 O O . THR A 1 96 ? -1.385 20.871 -30.569 1.00 86.12 96 THR A O 1
ATOM 777 N N . GLY A 1 97 ? -1.965 22.867 -31.417 1.00 89.62 97 GLY A N 1
ATOM 778 C CA . GLY A 1 97 ? -0.865 22.924 -32.383 1.00 89.62 97 GLY A CA 1
ATOM 779 C C . GLY A 1 97 ? 0.509 22.922 -31.706 1.00 89.62 97 GLY A C 1
ATOM 780 O O . GLY A 1 97 ? 1.406 22.187 -32.120 1.00 89.62 97 GLY A O 1
ATOM 781 N N . SER A 1 98 ? 0.654 23.672 -30.610 1.00 89.44 98 SER A N 1
ATOM 782 C CA . SER A 1 98 ? 1.882 23.704 -29.807 1.00 89.44 98 SER A CA 1
ATOM 783 C C . SER A 1 98 ? 2.169 22.350 -29.152 1.00 89.44 98 SER A C 1
ATOM 785 O O . SER A 1 98 ? 3.300 21.870 -29.210 1.00 89.44 98 SER A O 1
ATOM 787 N N . ALA A 1 99 ? 1.144 21.687 -28.606 1.00 88.75 99 ALA A N 1
ATOM 788 C CA . ALA A 1 99 ? 1.247 20.350 -28.024 1.00 88.75 99 ALA A CA 1
ATOM 789 C C . ALA A 1 99 ? 1.742 19.324 -29.046 1.00 88.75 99 ALA A C 1
ATOM 791 O O . ALA A 1 99 ? 2.664 18.556 -28.762 1.00 88.75 99 ALA A O 1
ATOM 792 N N . MET A 1 100 ? 1.172 19.353 -30.253 1.00 88.50 100 MET A N 1
ATOM 793 C CA . MET A 1 100 ? 1.570 18.474 -31.349 1.00 88.50 100 MET A CA 1
ATOM 794 C C . MET A 1 100 ? 3.017 18.744 -31.782 1.00 88.50 100 MET A C 1
ATOM 796 O O . MET A 1 100 ? 3.795 17.808 -31.964 1.00 88.50 100 MET A O 1
ATOM 800 N N . ALA A 1 101 ? 3.413 20.017 -31.883 1.00 90.12 101 ALA A N 1
ATOM 801 C CA . ALA A 1 101 ? 4.783 20.401 -32.211 1.00 90.12 101 ALA A CA 1
ATOM 802 C C . ALA A 1 101 ? 5.789 19.925 -31.148 1.00 90.12 101 ALA A C 1
ATOM 804 O O . ALA A 1 101 ? 6.854 19.417 -31.499 1.00 90.12 101 ALA A O 1
ATOM 805 N N . MET A 1 102 ? 5.451 20.029 -29.856 1.00 92.00 102 MET A N 1
ATOM 806 C CA . MET A 1 102 ? 6.303 19.538 -28.765 1.00 92.00 102 MET A CA 1
ATOM 807 C C . MET A 1 102 ? 6.405 18.017 -28.756 1.00 92.00 102 MET A C 1
ATOM 809 O O . MET A 1 102 ? 7.492 17.474 -28.561 1.00 92.00 102 MET A O 1
ATOM 813 N N . PHE A 1 103 ? 5.304 17.321 -29.031 1.00 86.62 103 PHE A N 1
ATOM 814 C CA . PHE A 1 103 ? 5.314 15.871 -29.173 1.00 86.62 103 PHE A CA 1
ATOM 815 C C . PHE A 1 103 ? 6.209 15.427 -30.339 1.00 86.62 103 PHE A C 1
ATOM 817 O O . PHE A 1 103 ? 7.067 14.560 -30.166 1.00 86.62 103 PHE A O 1
ATOM 824 N N . MET A 1 104 ? 6.101 16.089 -31.494 1.00 87.50 104 MET A N 1
ATOM 825 C CA . MET A 1 104 ? 6.979 15.842 -32.641 1.00 87.50 104 MET A CA 1
ATOM 826 C C . MET A 1 104 ? 8.448 16.121 -32.315 1.00 87.50 104 MET A C 1
ATOM 828 O O . MET A 1 104 ? 9.320 15.323 -32.654 1.00 87.50 104 MET A O 1
ATOM 832 N N . LEU A 1 105 ? 8.742 17.213 -31.610 1.00 86.69 105 LEU A N 1
ATOM 833 C CA . LEU A 1 105 ? 10.105 17.559 -31.212 1.00 86.69 105 LEU A CA 1
ATOM 834 C C . LEU A 1 105 ? 10.692 16.553 -30.206 1.00 86.69 105 LEU A C 1
ATOM 836 O O . LEU A 1 105 ? 11.877 16.216 -30.282 1.00 86.69 105 LEU A O 1
ATOM 840 N N . ALA A 1 106 ? 9.866 16.019 -29.305 1.00 87.44 106 ALA A N 1
ATOM 841 C CA . ALA A 1 106 ? 10.249 14.945 -28.397 1.00 87.44 106 ALA A CA 1
ATOM 842 C C . ALA A 1 106 ? 10.526 13.631 -29.148 1.00 87.44 106 ALA A C 1
ATOM 844 O O . ALA A 1 106 ? 11.529 12.978 -28.859 1.00 87.44 106 ALA A O 1
ATOM 845 N N . ILE A 1 107 ? 9.713 13.279 -30.154 1.00 84.75 107 ILE A N 1
ATOM 846 C CA . ILE A 1 107 ? 9.976 12.133 -31.041 1.00 84.75 107 ILE A CA 1
ATOM 847 C C . ILE A 1 107 ? 11.305 12.318 -31.772 1.00 84.75 107 ILE A C 1
ATOM 849 O O . ILE A 1 107 ? 12.130 11.410 -31.764 1.00 84.75 107 ILE A O 1
ATOM 853 N N . VAL A 1 108 ? 11.547 13.491 -32.364 1.00 83.69 108 VAL A N 1
ATOM 854 C CA . VAL A 1 108 ? 12.813 13.795 -33.053 1.00 83.69 108 VAL A CA 1
ATOM 855 C C . VAL A 1 108 ? 14.000 13.674 -32.097 1.00 83.69 108 VAL A C 1
ATOM 857 O O . VAL A 1 108 ? 15.036 13.141 -32.478 1.00 83.69 108 VAL A O 1
ATOM 860 N N . THR A 1 109 ? 13.844 14.101 -30.843 1.00 84.25 109 THR A N 1
ATOM 861 C CA . THR A 1 109 ? 14.913 14.010 -29.839 1.00 84.25 109 THR A CA 1
ATOM 862 C C . THR A 1 109 ? 15.154 12.570 -29.372 1.00 84.25 109 THR A C 1
ATOM 864 O O . THR A 1 109 ? 16.300 12.221 -29.103 1.00 84.25 109 THR A O 1
ATOM 867 N N . LEU A 1 110 ? 14.121 11.722 -29.300 1.00 84.81 110 LEU A N 1
ATOM 868 C CA . LEU A 1 110 ? 14.232 10.300 -28.929 1.00 84.81 110 LEU A CA 1
ATOM 869 C C . LEU A 1 110 ? 14.550 9.374 -30.102 1.00 84.81 110 LEU A C 1
ATOM 871 O O . LEU A 1 110 ? 14.862 8.203 -29.875 1.00 84.81 110 LEU A O 1
ATOM 875 N N . ARG A 1 111 ? 14.457 9.870 -31.340 1.00 82.44 111 ARG A N 1
ATOM 876 C CA . ARG A 1 111 ? 14.743 9.086 -32.535 1.00 82.44 111 ARG A CA 1
ATOM 877 C C . ARG A 1 111 ? 16.147 8.479 -32.409 1.00 82.44 111 ARG A C 1
ATOM 879 O O . ARG A 1 111 ? 17.089 9.212 -32.089 1.00 82.44 111 ARG A O 1
ATOM 886 N N . PRO A 1 112 ? 16.301 7.167 -32.660 1.00 69.06 112 PRO A N 1
ATOM 887 C CA . PRO A 1 112 ? 17.617 6.566 -32.799 1.00 69.06 112 PRO A CA 1
ATOM 888 C C . PRO A 1 112 ? 18.339 7.273 -33.952 1.00 69.06 112 PRO A C 1
ATOM 890 O O . PRO A 1 112 ? 17.901 7.190 -35.100 1.00 69.06 112 PRO A O 1
ATOM 893 N N . GLU A 1 113 ? 19.384 8.040 -33.646 1.00 65.69 113 GLU A N 1
ATOM 894 C CA . GLU A 1 113 ? 20.283 8.552 -34.677 1.00 65.69 113 GLU A CA 1
ATOM 895 C C . GLU A 1 113 ? 21.299 7.452 -34.981 1.00 65.69 113 GLU A C 1
ATOM 897 O O . GLU A 1 113 ? 22.044 7.030 -34.096 1.00 65.69 113 GLU A O 1
ATOM 902 N N . GLU A 1 114 ? 21.339 7.006 -36.236 1.00 59.41 114 GLU A N 1
ATOM 903 C CA . GLU A 1 114 ? 22.526 6.352 -36.774 1.00 59.41 114 GLU A CA 1
ATOM 904 C C . GLU A 1 114 ? 23.644 7.395 -36.732 1.00 59.41 114 GLU A C 1
ATOM 906 O O . GLU A 1 114 ? 23.638 8.369 -37.492 1.00 59.41 114 GLU A O 1
ATOM 911 N N . THR A 1 115 ? 24.589 7.249 -35.804 1.00 56.09 115 THR A N 1
ATOM 912 C CA . THR A 1 115 ? 25.861 7.964 -35.900 1.00 56.09 115 THR A CA 1
ATOM 913 C C . THR A 1 115 ? 26.605 7.380 -37.087 1.00 56.09 115 THR A C 1
ATOM 915 O O . THR A 1 115 ? 27.447 6.506 -36.903 1.00 56.09 115 THR A O 1
ATOM 918 N N . LYS A 1 116 ? 26.276 7.853 -38.294 1.00 53.97 116 LYS A N 1
ATOM 919 C CA . LYS A 1 116 ? 27.107 7.634 -39.471 1.00 53.97 116 LYS A CA 1
ATOM 920 C C . LYS A 1 116 ? 28.471 8.202 -39.133 1.00 53.97 116 LYS A C 1
ATOM 922 O O . LYS A 1 116 ? 28.636 9.422 -39.062 1.00 53.97 116 LYS A O 1
ATOM 927 N N . ALA A 1 117 ? 29.422 7.323 -38.848 1.00 50.75 117 ALA A N 1
ATOM 928 C CA . ALA A 1 117 ? 30.806 7.727 -38.831 1.00 50.75 117 ALA A CA 1
ATOM 929 C C . ALA A 1 117 ? 31.109 8.248 -40.240 1.00 50.75 117 ALA A C 1
ATOM 931 O O . ALA A 1 117 ? 30.815 7.589 -41.241 1.00 50.75 117 ALA A O 1
ATOM 932 N N . LEU A 1 118 ? 31.620 9.474 -40.324 1.00 51.91 118 LEU A N 1
ATOM 933 C CA . LEU A 1 118 ? 32.222 9.961 -41.552 1.00 51.91 118 LEU A CA 1
ATOM 934 C C . LEU A 1 118 ? 33.435 9.066 -41.803 1.00 51.91 118 LEU A C 1
ATOM 936 O O . LEU A 1 118 ? 34.495 9.309 -41.238 1.00 51.91 118 LEU A O 1
ATOM 940 N N . PHE A 1 119 ? 33.275 8.030 -42.628 1.00 50.56 119 PHE A N 1
ATOM 941 C CA . PHE A 1 119 ? 34.420 7.432 -43.296 1.00 50.56 119 PHE A CA 1
ATOM 942 C C . PHE A 1 119 ? 35.036 8.524 -44.143 1.00 50.56 119 PHE A C 1
ATOM 944 O O . PHE A 1 119 ? 34.555 8.837 -45.231 1.00 50.56 119 PHE A O 1
ATOM 951 N N . THR A 1 120 ? 36.075 9.147 -43.609 1.00 53.03 120 THR A N 1
ATOM 952 C CA . THR A 1 120 ? 36.990 9.877 -44.463 1.00 53.03 120 THR A CA 1
ATOM 953 C C . THR A 1 120 ? 37.813 8.788 -45.126 1.00 53.03 120 THR A C 1
ATOM 955 O O . THR A 1 120 ? 38.521 8.063 -44.428 1.00 53.03 120 THR A O 1
ATOM 958 N N . GLU A 1 121 ? 37.658 8.593 -46.440 1.00 55.69 1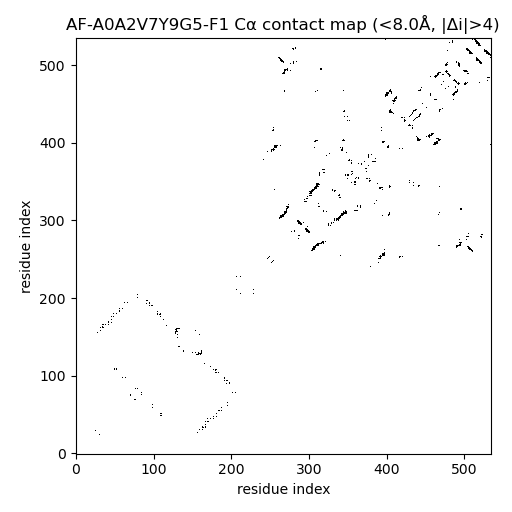21 GLU A N 1
ATOM 959 C CA . GLU A 1 121 ? 38.539 7.664 -47.149 1.00 55.69 121 GLU A CA 1
ATOM 960 C C . GLU A 1 121 ? 39.992 8.018 -46.803 1.00 55.69 121 GLU A C 1
ATOM 962 O O . GLU A 1 121 ? 40.335 9.210 -46.823 1.00 55.69 121 GLU A O 1
ATOM 967 N N . PRO A 1 122 ? 40.828 7.029 -46.432 1.00 56.31 122 PRO A N 1
ATOM 968 C CA . PRO A 1 122 ? 42.204 7.296 -46.054 1.00 56.31 122 PRO A CA 1
ATOM 969 C C . PRO A 1 122 ? 42.874 8.103 -47.160 1.00 56.31 122 PRO A C 1
ATOM 971 O O . PRO A 1 122 ? 42.879 7.694 -48.325 1.00 56.31 122 PRO A O 1
ATOM 974 N N . ARG A 1 123 ? 43.452 9.260 -46.821 1.00 57.44 123 ARG A N 1
ATOM 975 C CA . ARG A 1 123 ? 44.371 9.903 -47.761 1.00 57.44 123 ARG A CA 1
ATOM 976 C C . ARG A 1 123 ? 45.535 8.939 -47.991 1.00 57.44 123 ARG A C 1
ATOM 978 O O . ARG A 1 123 ? 45.969 8.266 -47.060 1.00 57.44 123 ARG A O 1
ATOM 985 N N . ALA A 1 124 ? 46.034 8.861 -49.225 1.00 55.28 124 ALA A N 1
ATOM 986 C CA . ALA A 1 124 ? 47.054 7.886 -49.626 1.00 55.28 124 ALA A CA 1
ATOM 987 C C . ALA A 1 124 ? 48.371 7.960 -48.810 1.00 55.28 124 ALA A C 1
ATOM 989 O O . ALA A 1 124 ? 49.204 7.064 -48.917 1.00 55.28 124 ALA A O 1
ATOM 990 N N . ASP A 1 125 ? 48.554 9.007 -48.001 1.00 59.97 125 ASP A N 1
ATOM 991 C CA . ASP A 1 125 ? 49.692 9.282 -47.123 1.00 59.97 125 ASP A CA 1
ATOM 992 C C . ASP A 1 125 ? 49.394 9.151 -45.608 1.00 59.97 125 ASP A C 1
ATOM 994 O O . ASP A 1 125 ? 50.295 9.370 -44.795 1.00 59.97 125 ASP A O 1
ATOM 998 N N . ASP A 1 126 ? 48.177 8.770 -45.197 1.00 70.81 126 ASP A N 1
ATOM 999 C CA . ASP A 1 126 ? 47.799 8.677 -43.779 1.00 70.81 126 ASP A CA 1
ATOM 1000 C C . ASP A 1 126 ? 48.050 7.278 -43.187 1.00 70.81 126 ASP A C 1
ATOM 1002 O O . ASP A 1 126 ? 47.212 6.375 -43.227 1.00 70.81 126 ASP A O 1
ATOM 1006 N N . HIS A 1 127 ? 49.236 7.097 -42.603 1.00 67.25 127 HIS A N 1
ATOM 1007 C CA . HIS A 1 127 ? 49.627 5.853 -41.934 1.00 67.25 127 HIS A CA 1
ATOM 1008 C C . HIS A 1 127 ? 48.884 5.577 -40.614 1.00 67.25 127 HIS A C 1
ATOM 1010 O O . HIS A 1 127 ? 48.955 4.452 -40.113 1.00 67.25 127 HIS A O 1
ATOM 1016 N N . ASP A 1 128 ? 48.195 6.570 -40.042 1.00 69.31 128 ASP A N 1
ATOM 1017 C CA . ASP A 1 128 ? 47.480 6.455 -38.766 1.00 69.31 128 ASP A CA 1
ATOM 1018 C C . ASP A 1 128 ? 45.947 6.378 -38.960 1.00 69.31 128 ASP A C 1
ATOM 1020 O O . ASP A 1 128 ? 45.197 6.462 -37.982 1.00 69.31 128 ASP A O 1
ATOM 1024 N N . ALA A 1 129 ? 45.483 6.144 -40.196 1.00 73.00 129 ALA A N 1
ATOM 1025 C CA . ALA A 1 129 ? 44.067 6.032 -40.533 1.00 73.00 129 ALA A CA 1
ATOM 1026 C C . ALA A 1 129 ? 43.342 4.894 -39.764 1.00 73.00 129 ALA A C 1
ATOM 1028 O O . ALA A 1 129 ? 43.929 3.822 -39.548 1.00 73.00 129 ALA A O 1
ATOM 1029 N N . PRO A 1 130 ? 42.067 5.101 -39.370 1.00 76.00 130 PRO A N 1
ATOM 1030 C CA . PRO A 1 130 ? 41.205 4.098 -38.738 1.00 76.00 130 PRO A CA 1
ATOM 1031 C C . PRO A 1 130 ? 41.162 2.752 -39.472 1.00 76.00 130 PRO A C 1
ATOM 1033 O O . PRO A 1 130 ? 41.073 2.713 -40.697 1.00 76.00 130 PRO A O 1
ATOM 1036 N N . LEU A 1 131 ? 41.154 1.642 -38.725 1.00 78.12 131 LEU A N 1
ATOM 1037 C CA . LEU A 1 131 ? 40.968 0.288 -39.277 1.00 78.12 131 LEU A CA 1
ATOM 1038 C C . LEU A 1 131 ? 39.532 -0.235 -39.099 1.00 78.12 131 LEU A C 1
ATOM 1040 O O . LEU A 1 131 ? 39.222 -1.347 -39.528 1.00 78.12 131 LEU A O 1
ATOM 1044 N N . GLY A 1 132 ? 38.661 0.543 -38.453 1.00 78.31 132 GLY A N 1
ATOM 1045 C CA . GLY A 1 132 ? 37.256 0.198 -38.242 1.00 78.31 132 GLY A CA 1
ATOM 1046 C C . GLY A 1 132 ? 37.055 -0.895 -37.193 1.00 78.31 132 GLY A C 1
ATOM 1047 O O . GLY A 1 132 ? 36.054 -1.606 -37.225 1.00 78.31 132 GLY A O 1
ATOM 1048 N N . VAL A 1 133 ? 37.985 -1.069 -36.243 1.00 83.50 133 VAL A N 1
ATOM 1049 C CA . VAL A 1 133 ? 37.915 -2.216 -35.317 1.00 83.50 133 VAL A CA 1
ATOM 1050 C C . VAL A 1 133 ? 36.862 -2.051 -34.214 1.00 83.50 133 VAL A C 1
ATOM 1052 O O . VAL A 1 133 ? 36.440 -3.035 -33.598 1.00 83.50 133 VAL A O 1
ATOM 1055 N N . ARG A 1 134 ? 36.420 -0.813 -33.944 1.00 80.94 134 ARG A N 1
ATOM 1056 C CA . ARG A 1 134 ? 35.484 -0.483 -32.850 1.00 80.94 134 ARG A CA 1
ATOM 1057 C C . ARG A 1 134 ? 34.091 -0.039 -33.285 1.00 80.94 134 ARG A C 1
ATOM 1059 O O . ARG A 1 134 ? 33.241 0.160 -32.415 1.00 80.94 134 ARG A O 1
ATOM 1066 N N . HIS A 1 135 ? 33.861 0.205 -34.569 1.00 75.69 135 HIS A N 1
ATOM 1067 C CA . HIS A 1 135 ? 32.603 0.765 -35.053 1.00 75.69 135 HIS A CA 1
ATOM 1068 C C . HIS A 1 135 ? 31.753 -0.320 -35.712 1.00 75.69 135 HIS A C 1
ATOM 1070 O O . HIS A 1 135 ? 32.189 -0.973 -36.650 1.00 75.69 135 HIS A O 1
ATOM 1076 N N . TYR A 1 136 ? 30.531 -0.519 -35.216 1.00 73.19 136 TYR A N 1
ATOM 1077 C CA . TYR A 1 136 ? 29.690 -1.650 -35.619 1.00 73.19 136 TYR A CA 1
ATOM 1078 C C . TYR A 1 136 ? 29.402 -1.704 -37.122 1.00 73.19 136 TYR A C 1
ATOM 1080 O O . TYR A 1 136 ? 29.381 -2.799 -37.670 1.00 73.19 136 TYR A O 1
ATOM 1088 N N . GLU A 1 137 ? 29.232 -0.567 -37.804 1.00 73.12 137 GLU A N 1
ATOM 1089 C CA . GLU A 1 137 ? 29.001 -0.578 -39.257 1.00 73.12 137 GLU A CA 1
ATOM 1090 C C . GLU A 1 137 ? 30.217 -1.093 -40.041 1.00 73.12 137 GLU A C 1
ATOM 1092 O O . GLU A 1 137 ? 30.042 -1.699 -41.093 1.00 73.12 137 GLU A O 1
ATOM 1097 N N . ASP A 1 138 ? 31.429 -0.932 -39.510 1.00 75.19 138 ASP A N 1
ATOM 1098 C CA . ASP A 1 138 ? 32.673 -1.348 -40.174 1.00 75.19 138 ASP A CA 1
ATOM 1099 C C . ASP A 1 138 ? 33.038 -2.778 -39.855 1.00 75.19 138 ASP A C 1
ATOM 1101 O O . ASP A 1 138 ? 33.471 -3.519 -40.733 1.00 75.19 138 ASP A O 1
ATOM 1105 N N . ILE A 1 139 ? 32.776 -3.178 -38.611 1.00 82.00 139 ILE A N 1
ATOM 1106 C CA . ILE A 1 139 ? 32.853 -4.570 -38.176 1.00 82.00 139 ILE A CA 1
ATOM 1107 C C . ILE A 1 139 ? 31.987 -5.437 -39.095 1.00 82.00 139 ILE A C 1
ATOM 1109 O O . ILE A 1 139 ? 32.405 -6.516 -39.492 1.00 82.00 139 ILE A O 1
ATOM 1113 N N . LEU A 1 140 ? 30.796 -4.951 -39.465 1.00 80.25 140 LEU A N 1
ATOM 1114 C CA . LEU A 1 140 ? 29.867 -5.666 -40.343 1.00 80.25 140 LEU A CA 1
ATOM 1115 C C . LEU A 1 140 ? 30.245 -5.617 -41.834 1.00 80.25 140 LEU A C 1
ATOM 1117 O O . LEU A 1 140 ? 29.692 -6.391 -42.612 1.00 80.25 140 LEU A O 1
ATOM 1121 N N . ARG A 1 141 ? 31.158 -4.725 -42.247 1.00 80.50 141 ARG A N 1
ATOM 1122 C CA . ARG A 1 141 ? 31.682 -4.654 -43.626 1.00 80.50 141 ARG A CA 1
ATOM 1123 C C . ARG A 1 141 ? 32.857 -5.600 -43.869 1.00 80.50 141 ARG A C 1
ATOM 1125 O O . ARG A 1 141 ? 33.173 -5.861 -45.026 1.00 80.50 141 ARG A O 1
ATOM 1132 N N . GLN A 1 142 ? 33.493 -6.083 -42.806 1.00 79.19 142 GLN A N 1
ATOM 1133 C CA . GLN A 1 142 ? 34.631 -6.998 -42.857 1.00 79.19 142 GLN A CA 1
ATOM 1134 C C . GLN A 1 142 ? 34.161 -8.434 -42.612 1.00 79.19 142 GLN A C 1
ATOM 1136 O O . GLN A 1 142 ? 33.226 -8.673 -41.843 1.00 79.19 142 GLN A O 1
ATOM 1141 N N . ASP A 1 143 ? 34.826 -9.412 -43.227 1.00 88.31 143 ASP A N 1
ATOM 1142 C CA . ASP A 1 143 ? 34.657 -10.800 -42.800 1.00 88.31 143 ASP A CA 1
ATOM 1143 C C . ASP A 1 143 ? 35.322 -11.033 -41.426 1.00 88.31 143 ASP A C 1
ATOM 1145 O O . ASP A 1 143 ? 36.161 -10.253 -40.961 1.00 88.31 143 ASP A O 1
ATOM 1149 N N . ILE A 1 144 ? 34.943 -12.113 -40.737 1.00 87.69 144 ILE A N 1
ATOM 1150 C CA . ILE A 1 144 ? 35.434 -12.388 -39.378 1.00 87.69 144 ILE A CA 1
ATOM 1151 C C . ILE A 1 144 ? 36.959 -12.587 -39.320 1.00 87.69 144 ILE A C 1
ATOM 1153 O O . ILE A 1 144 ? 37.590 -12.277 -38.304 1.00 87.69 144 ILE A O 1
ATOM 1157 N N . GLU A 1 145 ? 37.576 -13.082 -40.393 1.00 89.56 145 GLU A N 1
ATOM 1158 C CA . GLU A 1 145 ? 39.019 -13.300 -40.449 1.00 89.56 145 GLU A CA 1
ATOM 1159 C C . GLU A 1 145 ? 39.771 -11.984 -40.657 1.00 89.56 145 GLU A C 1
ATOM 1161 O O . GLU A 1 145 ? 40.795 -11.740 -40.017 1.00 89.56 145 GLU A O 1
ATOM 1166 N N . GLU A 1 146 ? 39.263 -11.119 -41.528 1.00 84.88 146 GLU A N 1
ATOM 1167 C CA . GLU A 1 146 ? 39.756 -9.775 -41.784 1.00 84.88 146 GLU A CA 1
ATOM 1168 C C . GLU A 1 146 ? 39.635 -8.903 -40.537 1.00 84.88 146 GLU A C 1
ATOM 1170 O O . GLU A 1 146 ? 40.628 -8.299 -40.126 1.00 84.88 146 GLU A O 1
ATOM 1175 N N . TYR A 1 147 ? 38.494 -8.962 -39.851 1.00 88.00 147 TYR A N 1
ATOM 1176 C CA . TYR A 1 147 ? 38.288 -8.281 -38.577 1.00 88.00 147 TYR A CA 1
ATOM 1177 C C . TYR A 1 147 ? 39.273 -8.754 -37.497 1.00 88.00 147 TYR A C 1
ATOM 1179 O O . TYR A 1 147 ? 39.877 -7.956 -36.772 1.00 88.00 147 TYR A O 1
ATOM 1187 N N . THR A 1 148 ? 39.515 -10.067 -37.424 1.00 86.81 148 THR A N 1
ATOM 1188 C CA . THR A 1 148 ? 40.504 -10.642 -36.499 1.00 86.81 148 THR A CA 1
ATOM 1189 C C . THR A 1 148 ? 41.925 -10.181 -36.844 1.00 86.81 148 THR A C 1
ATOM 1191 O O . THR A 1 148 ? 42.697 -9.816 -35.952 1.00 86.81 148 THR A O 1
ATOM 1194 N N . ARG A 1 149 ? 42.281 -10.139 -38.135 1.00 87.44 149 ARG A N 1
ATOM 1195 C CA . ARG A 1 149 ? 43.576 -9.619 -38.608 1.00 87.44 149 ARG A CA 1
ATOM 1196 C C . ARG A 1 149 ? 43.729 -8.124 -38.317 1.00 87.44 149 ARG A C 1
ATOM 1198 O O . ARG A 1 149 ? 44.831 -7.697 -37.968 1.00 87.44 149 ARG A O 1
ATOM 1205 N N . ALA A 1 150 ? 42.656 -7.340 -38.408 1.00 85.50 150 ALA A N 1
ATOM 1206 C CA . ALA A 1 150 ? 42.660 -5.919 -38.076 1.00 85.50 150 ALA A CA 1
ATOM 1207 C C . ALA A 1 150 ? 42.992 -5.691 -36.589 1.00 85.50 150 ALA A C 1
ATOM 1209 O O . ALA A 1 150 ? 43.892 -4.910 -36.276 1.00 85.50 150 ALA A O 1
ATOM 1210 N N . TRP A 1 151 ? 42.391 -6.460 -35.672 1.00 88.31 151 TRP A N 1
ATOM 1211 C CA . TRP A 1 151 ? 42.723 -6.415 -34.237 1.00 88.31 151 TRP A CA 1
ATOM 1212 C C . TRP A 1 151 ? 44.178 -6.766 -33.916 1.00 88.31 151 TRP A C 1
ATOM 1214 O O . TRP A 1 151 ? 44.753 -6.218 -32.976 1.00 88.31 151 TRP A O 1
ATOM 1224 N N . GLN A 1 152 ? 44.789 -7.667 -34.686 1.00 87.75 152 GLN A N 1
ATOM 1225 C CA . GLN A 1 152 ? 46.187 -8.060 -34.488 1.00 87.75 152 GLN A CA 1
ATOM 1226 C C . GLN A 1 152 ? 47.183 -6.996 -34.971 1.00 87.75 152 GLN A C 1
ATOM 1228 O O . GLN A 1 152 ? 48.318 -6.962 -34.496 1.00 87.75 152 GLN A O 1
ATOM 1233 N N . ARG A 1 153 ? 46.777 -6.140 -35.917 1.00 86.81 153 ARG A N 1
ATOM 1234 C CA . ARG A 1 153 ? 47.650 -5.155 -36.579 1.00 86.81 153 ARG A CA 1
ATOM 1235 C C . ARG A 1 153 ? 47.428 -3.719 -36.109 1.00 86.81 153 ARG A C 1
ATOM 1237 O O . ARG A 1 153 ? 48.305 -2.886 -36.329 1.00 86.81 153 ARG A O 1
ATOM 1244 N N . VAL A 1 154 ? 46.292 -3.426 -35.472 1.00 86.44 154 VAL A N 1
ATOM 1245 C CA . VAL A 1 154 ? 45.919 -2.062 -35.081 1.00 86.44 154 VAL A CA 1
ATOM 1246 C C . VAL A 1 154 ? 46.954 -1.424 -34.154 1.00 86.44 154 VAL A C 1
ATOM 1248 O O . VAL A 1 154 ? 47.375 -1.984 -33.136 1.00 86.44 154 VAL A O 1
ATOM 1251 N N . THR A 1 155 ? 47.366 -0.205 -34.491 1.00 86.00 155 THR A N 1
ATOM 1252 C CA . THR A 1 155 ? 48.288 0.570 -33.663 1.00 86.00 155 THR A CA 1
ATOM 1253 C C . THR A 1 155 ? 47.537 1.445 -32.661 1.00 86.00 155 THR A C 1
ATOM 1255 O O . THR A 1 155 ? 46.358 1.771 -32.798 1.00 86.00 155 THR A O 1
ATOM 1258 N N . ARG A 1 156 ? 48.240 1.909 -31.621 1.00 81.75 156 ARG A N 1
ATOM 1259 C CA . ARG A 1 156 ? 47.649 2.847 -30.650 1.00 81.75 156 ARG A CA 1
ATOM 1260 C C . ARG A 1 156 ? 47.270 4.195 -31.264 1.00 81.75 156 ARG A C 1
ATOM 1262 O O . ARG A 1 156 ? 46.422 4.860 -30.688 1.00 81.75 156 ARG A O 1
ATOM 1269 N N . ALA A 1 157 ? 47.929 4.624 -32.340 1.00 80.19 157 ALA A N 1
ATOM 1270 C CA . ALA A 1 157 ? 47.600 5.884 -33.001 1.00 80.19 157 ALA A CA 1
ATOM 1271 C C . ALA A 1 157 ? 46.259 5.765 -33.739 1.00 80.19 157 ALA A C 1
ATOM 1273 O O . ALA A 1 157 ? 45.375 6.580 -33.499 1.00 80.19 157 ALA A O 1
ATOM 1274 N N . GLN A 1 158 ? 46.061 4.661 -34.462 1.00 83.38 158 GLN A N 1
ATOM 1275 C CA . GLN A 1 158 ? 44.797 4.323 -35.125 1.00 83.38 158 GLN A CA 1
ATOM 1276 C C . GLN A 1 158 ? 43.638 4.177 -34.127 1.00 83.38 158 GLN A C 1
ATOM 1278 O O . GLN A 1 158 ? 42.558 4.714 -34.345 1.00 83.38 158 GLN A O 1
ATOM 1283 N N . LEU A 1 159 ? 43.872 3.559 -32.959 1.00 84.38 159 LEU A N 1
ATOM 1284 C CA . LEU A 1 159 ? 42.861 3.504 -31.891 1.00 84.38 159 LEU A CA 1
ATOM 1285 C C . LEU A 1 159 ? 42.506 4.884 -31.315 1.00 84.38 159 LEU A C 1
ATOM 1287 O O . LEU A 1 159 ? 41.373 5.094 -30.889 1.00 84.38 159 LEU A O 1
ATOM 1291 N N . VAL A 1 160 ? 43.466 5.811 -31.232 1.00 84.81 160 VAL A N 1
ATOM 1292 C CA . VAL A 1 160 ? 43.193 7.191 -30.794 1.00 84.81 160 VAL A CA 1
ATOM 1293 C C . VAL A 1 160 ? 42.377 7.926 -31.854 1.00 84.81 160 VAL A C 1
ATOM 1295 O O . VAL A 1 160 ? 41.432 8.614 -31.477 1.00 84.81 160 VAL A O 1
ATOM 1298 N N . ALA A 1 161 ? 42.710 7.757 -33.137 1.00 81.88 161 ALA A N 1
ATOM 1299 C CA . ALA A 1 161 ? 41.971 8.334 -34.257 1.00 81.88 161 ALA A CA 1
ATOM 1300 C C . ALA A 1 161 ? 40.514 7.840 -34.279 1.00 81.88 161 ALA A C 1
ATOM 1302 O O . ALA A 1 161 ? 39.602 8.659 -34.226 1.00 81.88 161 ALA A O 1
ATOM 1303 N N . GLU A 1 162 ? 40.288 6.524 -34.192 1.00 83.25 162 GLU A N 1
ATOM 1304 C CA . GLU A 1 162 ? 38.939 5.935 -34.139 1.00 83.25 162 GLU A CA 1
ATOM 1305 C C . GLU A 1 162 ? 38.106 6.460 -32.962 1.00 83.25 162 GLU A C 1
ATOM 1307 O O . GLU A 1 162 ? 36.941 6.824 -33.115 1.00 83.25 162 GLU A O 1
ATOM 1312 N N . VAL A 1 163 ? 38.690 6.527 -31.760 1.00 85.62 163 VAL A N 1
ATOM 1313 C CA . VAL A 1 163 ? 37.970 7.038 -30.582 1.00 85.62 163 VAL A CA 1
ATOM 1314 C C . VAL A 1 163 ? 37.698 8.541 -30.711 1.00 85.62 163 VAL A C 1
ATOM 1316 O O . VAL A 1 163 ? 36.654 9.007 -30.254 1.00 85.62 163 VAL A O 1
ATOM 1319 N N . ALA A 1 164 ? 38.598 9.305 -31.336 1.00 83.06 164 ALA A N 1
ATOM 1320 C CA . ALA A 1 164 ? 38.399 10.729 -31.587 1.00 83.06 164 ALA A CA 1
ATOM 1321 C C . ALA A 1 164 ? 37.275 10.984 -32.606 1.00 83.06 164 ALA A C 1
ATOM 1323 O O . ALA A 1 164 ? 36.445 11.863 -32.371 1.00 83.06 164 ALA A O 1
ATOM 1324 N N . GLU A 1 165 ? 37.191 10.193 -33.678 1.00 81.19 165 GLU A N 1
ATOM 1325 C CA . GLU A 1 165 ? 36.092 10.254 -34.650 1.00 81.19 165 GLU A CA 1
ATOM 1326 C C . GLU A 1 165 ? 34.746 9.905 -34.007 1.00 81.19 165 GLU A C 1
ATOM 1328 O O . GLU A 1 165 ? 33.775 10.651 -34.153 1.00 81.19 165 GLU A O 1
ATOM 1333 N N . GLN A 1 166 ? 34.697 8.833 -33.206 1.00 82.38 166 GLN A N 1
ATOM 1334 C CA . GLN A 1 166 ? 33.497 8.469 -32.446 1.00 82.38 166 GLN A CA 1
ATOM 1335 C C . GLN A 1 166 ? 33.082 9.584 -31.479 1.00 82.38 166 GLN A C 1
ATOM 1337 O O . GLN A 1 166 ? 31.905 9.945 -31.406 1.00 82.38 166 GLN A O 1
ATOM 1342 N N . ALA A 1 167 ? 34.040 10.163 -30.752 1.00 84.69 167 ALA A N 1
ATOM 1343 C CA . ALA A 1 167 ? 33.778 11.268 -29.838 1.00 84.69 167 ALA A CA 1
ATOM 1344 C C . ALA A 1 167 ? 33.248 12.507 -30.578 1.00 84.69 167 ALA A C 1
ATOM 1346 O O . ALA A 1 167 ? 32.330 13.165 -30.083 1.00 84.69 167 ALA A O 1
ATOM 1347 N N . HIS A 1 168 ? 33.779 12.808 -31.766 1.00 84.44 168 HIS A N 1
ATOM 1348 C CA . HIS A 1 168 ? 33.318 13.915 -32.601 1.00 84.44 168 HIS A CA 1
ATOM 1349 C C . HIS A 1 168 ? 31.882 13.696 -33.099 1.00 84.44 168 HIS A C 1
ATOM 1351 O O . HIS A 1 168 ? 31.030 14.565 -32.903 1.00 84.44 168 HIS A O 1
ATOM 1357 N N . ALA A 1 169 ? 31.577 12.512 -33.637 1.00 80.75 169 ALA A N 1
ATOM 1358 C CA . ALA A 1 169 ? 30.229 12.159 -34.086 1.00 80.75 169 ALA A CA 1
ATOM 1359 C C . ALA A 1 169 ? 29.201 12.235 -32.940 1.00 80.75 169 ALA A C 1
ATOM 1361 O O . ALA A 1 169 ? 28.123 12.819 -33.089 1.00 80.75 169 ALA A O 1
ATOM 1362 N N . VAL A 1 170 ? 29.554 11.721 -31.755 1.00 84.12 170 VAL A N 1
ATOM 1363 C CA . VAL A 1 170 ? 28.720 11.815 -30.545 1.00 84.12 170 VAL A CA 1
ATOM 1364 C C . VAL A 1 170 ? 28.563 13.267 -30.078 1.00 84.12 170 VAL A C 1
ATOM 1366 O O . VAL A 1 170 ? 27.490 13.649 -29.602 1.00 84.12 170 VAL A O 1
ATOM 1369 N N . ALA A 1 171 ? 29.590 14.109 -30.208 1.00 84.62 171 ALA A N 1
ATOM 1370 C CA . ALA A 1 171 ? 29.501 15.528 -29.870 1.00 84.62 171 ALA A CA 1
ATOM 1371 C C . ALA A 1 171 ? 28.543 16.286 -30.806 1.00 84.62 171 ALA A C 1
ATOM 1373 O O . ALA A 1 171 ? 27.739 17.096 -30.334 1.00 84.62 171 ALA A O 1
ATOM 1374 N N . GLU A 1 172 ? 28.564 16.001 -32.110 1.00 84.38 172 GLU A N 1
ATOM 1375 C CA . GLU A 1 172 ? 27.613 16.579 -33.065 1.00 84.38 172 GLU A CA 1
ATOM 1376 C C . GLU A 1 172 ? 26.172 16.123 -32.809 1.00 84.38 172 GLU A C 1
ATOM 1378 O O . GLU A 1 172 ? 25.259 16.957 -32.792 1.00 84.38 172 GLU A O 1
ATOM 1383 N N . ALA A 1 173 ? 25.971 14.827 -32.547 1.00 83.19 173 ALA A N 1
ATOM 1384 C CA . ALA A 1 173 ? 24.671 14.268 -32.177 1.00 83.19 173 ALA A CA 1
ATOM 1385 C C . ALA A 1 173 ? 24.123 14.929 -30.905 1.00 83.19 173 ALA A C 1
ATOM 1387 O O . ALA A 1 173 ? 22.988 15.413 -30.876 1.00 83.19 173 ALA A O 1
ATOM 1388 N N . ASN A 1 174 ? 24.964 15.071 -29.875 1.00 86.06 174 ASN A N 1
ATOM 1389 C CA . ASN A 1 174 ? 24.615 15.818 -28.671 1.00 86.06 174 ASN A CA 1
ATOM 1390 C C . ASN A 1 174 ? 24.248 17.271 -28.993 1.00 86.06 174 ASN A C 1
ATOM 1392 O O . ASN A 1 174 ? 23.220 17.755 -28.525 1.00 86.06 174 ASN A O 1
ATOM 1396 N N . ARG A 1 175 ? 25.024 17.981 -29.822 1.00 87.38 175 ARG A N 1
ATOM 1397 C CA . ARG A 1 175 ? 24.719 19.375 -30.189 1.00 87.38 175 ARG A CA 1
ATOM 1398 C C . ARG A 1 175 ? 23.329 19.514 -30.822 1.00 87.38 175 ARG A C 1
ATOM 1400 O O . ARG A 1 175 ? 22.619 20.469 -30.500 1.00 87.38 175 ARG A O 1
ATOM 1407 N N . ARG A 1 176 ? 22.927 18.581 -31.694 1.00 84.88 176 ARG A N 1
ATOM 1408 C CA . ARG A 1 176 ? 21.574 18.543 -32.280 1.00 84.88 176 ARG A CA 1
ATOM 1409 C C . ARG A 1 176 ? 20.509 18.222 -31.227 1.00 84.88 176 ARG A C 1
ATOM 1411 O O . ARG A 1 176 ? 19.548 18.983 -31.101 1.00 84.88 176 ARG A O 1
ATOM 1418 N N . LYS A 1 177 ? 20.713 17.174 -30.419 1.00 85.69 177 LYS A N 1
ATOM 1419 C CA . LYS A 1 177 ? 19.783 16.757 -29.353 1.00 85.69 177 LYS A CA 1
ATOM 1420 C C . LYS A 1 177 ? 19.552 17.847 -28.315 1.00 85.69 177 LYS A C 1
ATOM 1422 O O . LYS A 1 177 ? 18.407 18.161 -28.018 1.00 85.69 177 LYS A O 1
ATOM 1427 N N . PHE A 1 178 ? 20.602 18.478 -27.795 1.00 87.44 178 PHE A N 1
ATOM 1428 C CA . PHE A 1 178 ? 20.462 19.551 -26.805 1.00 87.44 178 PHE A CA 1
ATOM 1429 C C . PHE A 1 178 ? 19.790 20.803 -27.381 1.00 87.44 178 PHE A C 1
ATOM 1431 O O . PHE A 1 178 ? 19.081 21.491 -26.650 1.00 87.44 178 PHE A O 1
ATOM 1438 N N . ARG A 1 179 ? 19.946 21.081 -28.683 1.00 88.75 179 ARG A N 1
ATOM 1439 C CA . ARG A 1 179 ? 19.199 22.154 -29.357 1.00 88.75 179 ARG A CA 1
ATOM 1440 C C . ARG A 1 179 ? 17.705 21.834 -29.422 1.00 88.75 179 ARG A C 1
ATOM 1442 O O . ARG A 1 179 ? 16.896 22.680 -29.056 1.00 88.75 179 ARG A O 1
ATOM 1449 N N . ALA A 1 180 ? 17.343 20.623 -29.842 1.00 85.75 180 ALA A N 1
ATOM 1450 C CA . ALA A 1 180 ? 15.949 20.178 -29.850 1.00 85.75 180 ALA A CA 1
ATOM 1451 C C . ALA A 1 180 ? 15.356 20.165 -28.430 1.00 85.75 180 ALA A C 1
ATOM 1453 O O . ALA A 1 180 ? 14.263 20.677 -28.212 1.00 85.75 180 ALA A O 1
ATOM 1454 N N . LEU A 1 181 ? 16.124 19.692 -27.445 1.00 88.00 181 LEU A N 1
ATOM 1455 C CA . LEU A 1 181 ? 15.746 19.686 -26.034 1.00 88.00 181 LEU A CA 1
ATOM 1456 C C . LEU A 1 181 ? 15.500 21.101 -25.495 1.00 88.00 181 LEU A C 1
ATOM 1458 O O . LEU A 1 181 ? 14.533 21.322 -24.773 1.00 88.00 181 LEU A O 1
ATOM 1462 N N . TYR A 1 182 ? 16.342 22.071 -25.855 1.00 89.94 182 TYR A N 1
ATOM 1463 C CA . TYR A 1 182 ? 16.142 23.467 -25.469 1.00 89.94 182 TYR A CA 1
ATOM 1464 C C . TYR A 1 182 ? 14.808 24.010 -25.994 1.00 89.94 182 TYR A C 1
ATOM 1466 O O . TYR A 1 182 ? 14.029 24.566 -25.220 1.00 89.94 182 TYR A O 1
ATOM 1474 N N . TYR A 1 183 ? 14.510 23.793 -27.278 1.00 90.00 183 TYR A N 1
ATOM 1475 C CA . TYR A 1 183 ? 13.232 24.205 -27.863 1.00 90.00 183 TYR A CA 1
ATOM 1476 C C . TYR A 1 183 ? 12.040 23.453 -27.262 1.00 90.00 183 TYR A C 1
ATOM 1478 O O . TYR A 1 183 ? 10.990 24.058 -27.070 1.00 90.00 183 TYR A O 1
ATOM 1486 N N . LEU A 1 184 ? 12.211 22.180 -26.893 1.00 89.00 184 LEU A N 1
ATOM 1487 C CA . LEU A 1 184 ? 11.180 21.383 -26.230 1.00 89.00 184 LEU A CA 1
ATOM 1488 C C . LEU A 1 184 ? 10.811 21.969 -24.865 1.00 89.00 184 LEU A C 1
ATOM 1490 O O . LEU A 1 184 ? 9.635 22.143 -24.566 1.0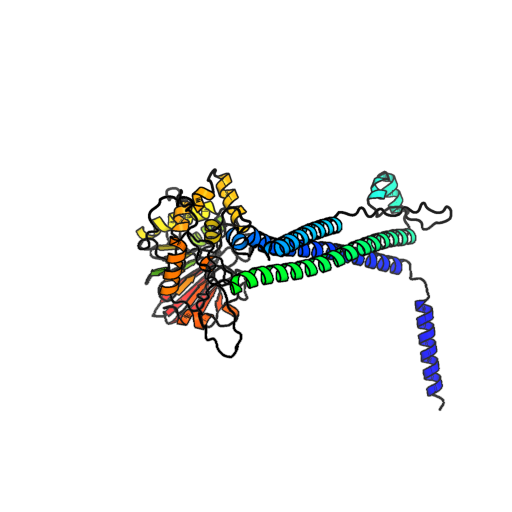0 89.00 184 LEU A O 1
ATOM 1494 N N . PHE A 1 185 ? 11.804 22.318 -24.044 1.00 88.19 185 PHE A N 1
ATOM 1495 C CA . PHE A 1 185 ? 11.552 22.910 -22.729 1.00 88.19 185 PHE A CA 1
ATOM 1496 C C . PHE A 1 185 ? 11.029 24.350 -22.817 1.00 88.19 185 PHE A C 1
ATOM 1498 O O . PHE A 1 185 ? 10.157 24.721 -22.035 1.00 88.19 185 PHE A O 1
ATOM 1505 N N . GLN A 1 186 ? 11.510 25.148 -23.775 1.00 89.94 186 GLN A N 1
ATOM 1506 C CA . GLN A 1 186 ? 10.968 26.487 -24.033 1.00 89.94 186 GLN A CA 1
ATOM 1507 C C . GLN A 1 186 ? 9.508 26.425 -24.493 1.00 89.94 186 GLN A C 1
ATOM 1509 O O . GLN A 1 186 ? 8.665 27.155 -23.976 1.00 89.94 186 GLN A O 1
ATOM 1514 N N . GLY A 1 187 ? 9.187 25.518 -25.417 1.00 88.88 187 GLY A N 1
ATOM 1515 C CA . GLY A 1 187 ? 7.818 25.324 -25.876 1.00 88.88 187 GLY A CA 1
ATOM 1516 C C . GLY A 1 187 ? 6.908 24.768 -24.783 1.00 88.88 187 GLY A C 1
ATOM 1517 O O . GLY A 1 187 ? 5.788 25.246 -24.646 1.00 88.88 187 GLY A O 1
ATOM 1518 N N . LEU A 1 188 ? 7.394 23.856 -23.933 1.00 87.75 188 LEU A N 1
ATOM 1519 C CA . LEU A 1 188 ? 6.642 23.370 -22.770 1.00 87.75 188 LEU A CA 1
ATOM 1520 C C . LEU A 1 188 ? 6.323 24.501 -21.779 1.00 87.75 188 LEU A C 1
ATOM 1522 O O . LEU A 1 188 ? 5.202 24.581 -21.282 1.00 87.75 188 LEU A O 1
ATOM 1526 N N . LEU A 1 189 ? 7.276 25.401 -21.519 1.00 89.06 189 LEU A N 1
ATOM 1527 C CA . LEU A 1 189 ? 7.049 26.575 -20.673 1.00 89.06 189 LEU A CA 1
ATOM 1528 C C . LEU A 1 189 ? 6.032 27.539 -21.303 1.00 89.06 189 LEU A C 1
ATOM 1530 O O . LEU A 1 189 ? 5.140 28.029 -20.612 1.00 89.06 189 LEU A O 1
ATOM 1534 N N . GLY A 1 190 ? 6.128 27.770 -22.615 1.00 89.38 190 GLY A N 1
ATOM 1535 C CA . GLY A 1 190 ? 5.154 28.567 -23.363 1.00 89.38 190 GLY A CA 1
ATOM 1536 C C . GLY A 1 190 ? 3.750 27.958 -23.330 1.00 89.38 190 GLY A C 1
ATOM 1537 O O . GLY A 1 190 ? 2.775 28.666 -23.091 1.00 89.38 190 GLY A O 1
ATOM 1538 N N . MET A 1 191 ? 3.644 26.637 -23.483 1.00 90.31 191 MET A N 1
ATOM 1539 C CA . MET A 1 191 ? 2.384 25.906 -23.350 1.00 90.31 191 MET A CA 1
ATOM 1540 C C . MET A 1 191 ? 1.808 26.008 -21.943 1.00 90.31 191 MET A C 1
ATOM 1542 O O . MET A 1 191 ? 0.611 26.227 -21.799 1.00 90.31 191 MET A O 1
ATOM 1546 N N . PHE A 1 192 ? 2.639 25.885 -20.908 1.00 87.19 192 PHE A N 1
ATOM 1547 C CA . PHE A 1 192 ? 2.194 26.056 -19.530 1.00 87.19 192 PHE A CA 1
ATOM 1548 C C . PHE A 1 192 ? 1.625 27.462 -19.299 1.00 87.19 192 PHE A C 1
ATOM 1550 O O . PHE A 1 192 ? 0.528 27.601 -18.766 1.00 87.19 192 PHE A O 1
ATOM 1557 N N . ALA A 1 193 ? 2.323 28.503 -19.764 1.00 89.19 193 ALA A N 1
ATOM 1558 C CA . ALA A 1 193 ? 1.831 29.876 -19.680 1.00 89.19 193 ALA A CA 1
ATOM 1559 C C . ALA A 1 193 ? 0.501 30.055 -20.434 1.00 89.19 193 ALA A C 1
ATOM 1561 O O . ALA A 1 193 ? -0.432 30.651 -19.898 1.00 89.19 193 ALA A O 1
ATOM 1562 N N . LEU A 1 194 ? 0.383 29.489 -21.639 1.00 88.44 194 LEU A N 1
ATOM 1563 C CA . LEU A 1 194 ? -0.850 29.532 -22.426 1.00 88.44 194 LEU A CA 1
ATOM 1564 C C . LEU A 1 194 ? -2.004 28.783 -21.742 1.00 88.44 194 LEU A C 1
ATOM 1566 O O . LEU A 1 194 ? -3.122 29.291 -21.725 1.00 88.44 194 LEU A O 1
ATOM 1570 N N . ALA A 1 195 ? -1.745 27.619 -21.138 1.00 84.88 195 ALA A N 1
ATOM 1571 C CA . ALA A 1 195 ? -2.738 26.872 -20.367 1.00 84.88 195 ALA A CA 1
ATOM 1572 C C . ALA A 1 195 ? -3.248 27.687 -19.173 1.00 84.88 195 ALA A C 1
ATOM 1574 O O . ALA A 1 195 ? -4.454 27.764 -18.961 1.00 84.88 195 ALA A O 1
ATOM 1575 N N . VAL A 1 196 ? -2.350 28.346 -18.432 1.00 85.50 196 VAL A N 1
ATOM 1576 C CA . VAL A 1 196 ? -2.728 29.223 -17.314 1.00 85.50 196 VAL A CA 1
ATOM 1577 C C . VAL A 1 196 ? -3.583 30.392 -17.800 1.00 85.50 196 VAL A C 1
ATOM 1579 O O . VAL A 1 196 ? -4.617 30.665 -17.198 1.00 85.50 196 VAL A O 1
ATOM 1582 N N . VAL A 1 197 ? -3.203 31.051 -18.901 1.00 88.25 197 VAL A N 1
ATOM 1583 C CA . VAL A 1 197 ? -4.003 32.141 -19.488 1.00 88.25 197 VAL A CA 1
ATOM 1584 C C . VAL A 1 197 ? -5.394 31.642 -19.877 1.00 88.25 197 VAL A C 1
ATOM 1586 O O . VAL A 1 197 ? -6.379 32.254 -19.481 1.00 88.25 197 VAL A O 1
ATOM 1589 N N . LEU A 1 198 ? -5.491 30.505 -20.572 1.00 85.38 198 LEU A N 1
ATOM 1590 C CA . LEU A 1 198 ? -6.774 29.905 -20.949 1.00 85.38 198 LEU A CA 1
ATOM 1591 C C . LEU A 1 198 ? -7.633 29.569 -19.725 1.00 85.38 198 LEU A C 1
ATOM 1593 O O . LEU A 1 198 ? -8.815 29.901 -19.702 1.00 85.38 198 LEU A O 1
ATOM 1597 N N . MET A 1 199 ? -7.046 28.967 -18.690 1.00 80.69 199 MET A N 1
ATOM 1598 C CA . MET A 1 199 ? -7.756 28.634 -17.453 1.00 80.69 199 MET A CA 1
ATOM 1599 C C . MET A 1 199 ? -8.246 29.876 -16.706 1.00 80.69 199 MET A C 1
ATOM 1601 O O . MET A 1 199 ? -9.374 29.885 -16.219 1.00 80.69 199 MET A O 1
ATOM 1605 N N . VAL A 1 200 ? -7.428 30.929 -16.623 1.00 82.44 200 VAL A N 1
ATOM 1606 C CA . VAL A 1 200 ? -7.804 32.194 -15.976 1.00 82.44 200 VAL A CA 1
ATOM 1607 C C . VAL A 1 200 ? -8.879 32.920 -16.780 1.00 82.44 200 VAL A C 1
ATOM 1609 O O . VAL A 1 200 ? -9.808 33.448 -16.179 1.00 82.44 200 VAL A O 1
ATOM 1612 N N . SER A 1 201 ? -8.804 32.920 -18.113 1.00 79.81 201 SER A N 1
ATOM 1613 C CA . SER A 1 201 ? -9.848 33.494 -18.966 1.00 79.81 201 SER A CA 1
ATOM 1614 C C . SER A 1 201 ? -11.176 32.755 -18.794 1.00 79.81 201 SER A C 1
ATOM 1616 O O . SER A 1 201 ? -12.186 33.395 -18.523 1.00 79.81 201 SER A O 1
ATOM 1618 N N . ILE A 1 202 ? -11.170 31.418 -18.846 1.00 76.81 202 ILE A N 1
ATOM 1619 C CA . ILE A 1 202 ? -12.373 30.601 -18.621 1.00 76.81 202 ILE A CA 1
ATOM 1620 C C . ILE A 1 202 ? -12.925 30.842 -17.204 1.00 76.81 202 ILE A C 1
ATOM 1622 O O . ILE A 1 202 ? -14.095 31.175 -17.041 1.00 76.81 202 ILE A O 1
ATOM 1626 N N . GLY A 1 203 ? -12.087 30.768 -16.167 1.00 71.25 203 GLY A N 1
ATOM 1627 C CA . GLY A 1 203 ? -12.515 30.993 -14.782 1.00 71.25 203 GLY A CA 1
ATOM 1628 C C . GLY A 1 203 ? -13.017 32.417 -14.517 1.00 71.25 203 GLY A C 1
ATOM 1629 O O . GLY A 1 203 ? -14.014 32.599 -13.825 1.00 71.25 203 GLY A O 1
ATOM 1630 N N . GLY A 1 204 ? -12.369 33.427 -15.099 1.00 71.38 204 GLY A N 1
ATOM 1631 C CA . GLY A 1 204 ? -12.762 34.830 -14.986 1.00 71.38 204 GLY A CA 1
ATOM 1632 C C . GLY A 1 204 ? -14.136 35.104 -15.594 1.00 71.38 204 GLY A C 1
ATOM 1633 O O . GLY A 1 204 ? -14.935 35.803 -14.975 1.00 71.38 204 GLY A O 1
ATOM 1634 N N . THR A 1 205 ? -14.446 34.496 -16.746 1.00 67.06 205 THR A N 1
ATOM 1635 C CA . THR A 1 205 ? -15.786 34.600 -17.352 1.00 67.06 205 THR A CA 1
ATOM 1636 C C . THR A 1 205 ? -16.876 33.997 -16.479 1.00 67.06 205 THR A C 1
ATOM 1638 O O . THR A 1 205 ? -17.914 34.618 -16.283 1.00 67.06 205 THR A O 1
ATOM 1641 N N . LEU A 1 206 ? -16.603 32.843 -15.867 1.00 65.00 206 LEU A N 1
ATOM 1642 C CA . LEU A 1 206 ? -17.559 32.148 -15.005 1.00 65.00 206 LEU A CA 1
ATOM 1643 C C . LEU A 1 206 ? -17.812 32.888 -13.680 1.00 65.00 206 LEU A C 1
ATOM 1645 O O . LEU A 1 206 ? -18.918 32.850 -13.151 1.00 65.00 206 LEU A O 1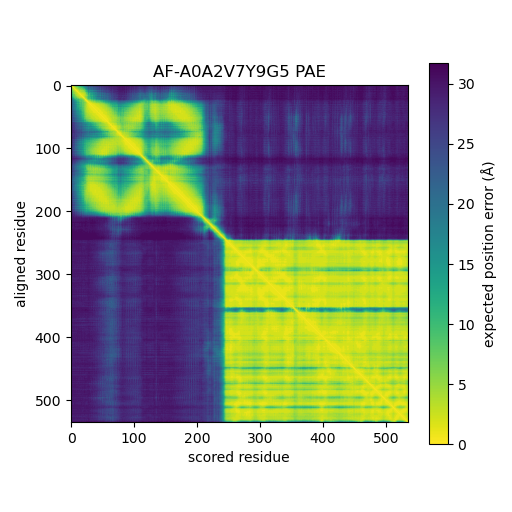
ATOM 1649 N N . VAL A 1 207 ? -16.803 33.579 -13.137 1.00 62.28 207 VAL A N 1
ATOM 1650 C CA . VAL A 1 207 ? -16.917 34.335 -11.874 1.00 62.28 207 VAL A CA 1
ATOM 1651 C C . VAL A 1 207 ? -17.640 35.675 -12.055 1.00 62.28 207 VAL A C 1
ATOM 1653 O O . VAL A 1 207 ? -18.281 36.145 -11.119 1.00 62.28 207 VAL A O 1
ATOM 1656 N N . LEU A 1 208 ? -17.548 36.301 -13.232 1.00 57.94 208 LEU A N 1
ATOM 1657 C CA . LEU A 1 208 ? -18.192 37.593 -13.503 1.00 57.94 208 LEU A CA 1
ATOM 1658 C C . LEU A 1 208 ? -19.699 37.480 -13.799 1.00 57.94 208 LEU A C 1
ATOM 1660 O O . LEU A 1 208 ? -20.399 38.482 -13.674 1.00 57.94 208 LEU A O 1
ATOM 1664 N N . GLU A 1 209 ? -20.198 36.292 -14.156 1.00 55.00 209 GLU A N 1
ATOM 1665 C CA . GLU A 1 209 ? -21.611 36.054 -14.506 1.00 55.00 209 GLU A CA 1
ATOM 1666 C C . GLU A 1 209 ? -22.384 35.192 -13.483 1.00 55.00 209 GLU A C 1
ATOM 1668 O O . GLU A 1 209 ? -23.605 35.088 -13.580 1.00 55.00 209 GLU A O 1
ATOM 1673 N N . GLY A 1 210 ? -21.719 34.614 -12.472 1.00 44.44 210 GLY A N 1
ATOM 1674 C CA . GLY A 1 210 ? -22.360 33.808 -11.423 1.00 44.44 210 GLY A CA 1
ATOM 1675 C C . GLY A 1 210 ? -22.707 34.594 -10.150 1.00 44.44 210 GLY A C 1
ATOM 1676 O O . GLY A 1 210 ? -21.813 35.102 -9.468 1.00 44.44 210 GLY A O 1
ATOM 1677 N N . ASP A 1 211 ? -23.995 34.636 -9.784 1.00 40.56 211 ASP A N 1
ATOM 1678 C CA . ASP A 1 211 ? -24.474 35.078 -8.463 1.00 40.56 211 ASP A CA 1
ATOM 1679 C C . ASP A 1 211 ? -23.787 34.234 -7.372 1.00 40.56 211 ASP A C 1
ATOM 1681 O O . ASP A 1 211 ? -24.012 33.029 -7.248 1.00 40.56 211 ASP A O 1
ATOM 1685 N N . SER A 1 212 ? -22.870 34.847 -6.621 1.00 35.97 212 SER A N 1
ATOM 1686 C CA . SER A 1 212 ? -21.951 34.138 -5.725 1.00 35.97 212 SER A CA 1
ATOM 1687 C C . SER A 1 212 ? -22.346 34.311 -4.259 1.00 35.97 212 SER A C 1
ATOM 1689 O O . SER A 1 212 ? -22.126 35.360 -3.647 1.00 35.97 212 SER A O 1
ATOM 1691 N N . GLU A 1 213 ? -22.882 33.246 -3.660 1.00 30.94 213 GLU A N 1
ATOM 1692 C CA . GLU A 1 213 ? -23.022 33.145 -2.207 1.00 30.94 213 GLU A CA 1
ATOM 1693 C C . GLU A 1 213 ? -21.635 32.940 -1.565 1.00 30.94 213 GLU A C 1
ATOM 1695 O O . GLU A 1 213 ? -20.848 32.075 -1.957 1.00 30.94 213 GLU A O 1
ATOM 1700 N N . LYS A 1 214 ? -21.297 33.807 -0.605 1.00 29.91 214 LYS A N 1
ATOM 1701 C CA . LYS A 1 214 ? -19.961 33.927 -0.004 1.00 29.91 214 LYS A CA 1
ATOM 1702 C C . LYS A 1 214 ? -19.826 32.988 1.194 1.00 29.91 214 LYS A C 1
ATOM 1704 O O . LYS A 1 214 ? -20.526 33.171 2.184 1.00 29.91 214 LYS A O 1
ATOM 1709 N N . ILE A 1 215 ? -18.857 32.073 1.167 1.00 31.41 215 ILE A N 1
ATOM 1710 C CA . ILE A 1 215 ? -18.437 31.320 2.359 1.00 31.41 215 ILE A CA 1
ATOM 1711 C C . ILE A 1 215 ? -17.070 31.845 2.821 1.00 31.41 215 ILE A C 1
ATOM 1713 O O . ILE A 1 215 ? -16.074 31.732 2.108 1.00 31.41 215 ILE A O 1
ATOM 1717 N N . GLU A 1 216 ? -17.019 32.438 4.019 1.00 27.56 216 GLU A N 1
ATOM 1718 C CA . GLU A 1 216 ? -15.780 32.885 4.669 1.00 27.56 216 GLU A CA 1
ATOM 1719 C C . GLU A 1 216 ? -15.144 31.753 5.488 1.00 27.56 216 GLU A C 1
ATOM 1721 O O . GLU A 1 216 ? -15.703 31.292 6.483 1.00 27.56 216 GLU A O 1
ATOM 1726 N N . LEU A 1 217 ? -13.921 31.357 5.134 1.00 30.97 217 LEU A N 1
ATOM 1727 C CA . LEU A 1 217 ? -13.078 30.503 5.973 1.00 30.97 217 LEU A CA 1
ATOM 1728 C C . LEU A 1 217 ? -12.081 31.367 6.756 1.00 30.97 217 LEU A C 1
ATOM 1730 O O . LEU A 1 217 ? -11.121 31.900 6.200 1.00 30.97 217 LEU A O 1
ATOM 1734 N N . LYS A 1 218 ? -12.278 31.484 8.075 1.00 29.19 218 LYS A N 1
ATOM 1735 C CA . LYS A 1 218 ? -11.286 32.074 8.987 1.00 29.19 218 LYS A CA 1
ATOM 1736 C C . LYS A 1 218 ? -10.195 31.050 9.306 1.00 29.19 218 LYS A C 1
ATOM 1738 O O . LYS A 1 218 ? -10.395 30.164 10.132 1.00 29.19 218 LYS A O 1
ATOM 1743 N N . ARG A 1 219 ? -9.005 31.220 8.725 1.00 34.38 219 ARG A N 1
ATOM 1744 C CA . ARG A 1 219 ? -7.759 30.618 9.228 1.00 34.38 219 ARG A CA 1
ATOM 1745 C C . ARG A 1 219 ? -6.733 31.729 9.452 1.00 34.38 219 ARG A C 1
ATOM 1747 O O . ARG A 1 219 ? -6.595 32.629 8.632 1.00 34.38 219 ARG A O 1
ATOM 1754 N N . GLY A 1 220 ? -6.086 31.715 10.615 1.00 43.00 220 GLY A N 1
ATOM 1755 C CA . GLY A 1 220 ? -5.238 32.807 11.096 1.00 43.00 220 GLY A CA 1
ATOM 1756 C C . GLY 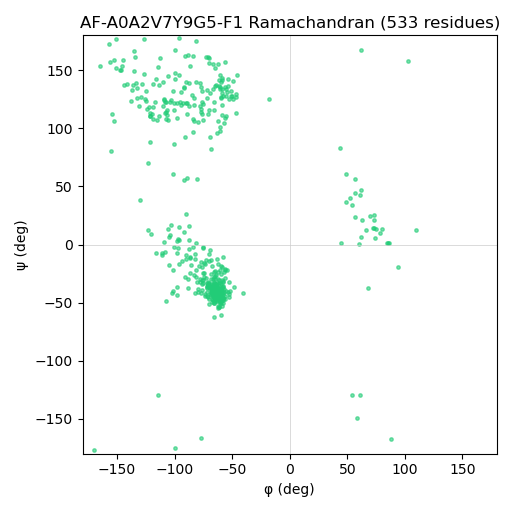A 1 220 ? -4.081 33.220 10.169 1.00 43.00 220 GLY A C 1
ATOM 1757 O O . GLY A 1 220 ? -3.608 32.452 9.338 1.00 43.00 220 GLY A O 1
ATOM 1758 N N . LYS A 1 221 ? -3.648 34.473 10.380 1.00 37.03 221 LYS A N 1
ATOM 1759 C CA . LYS A 1 221 ? -2.498 35.249 9.853 1.00 37.03 221 LYS A CA 1
ATOM 1760 C C . LYS A 1 221 ? -2.154 35.221 8.352 1.00 37.03 221 LYS A C 1
ATOM 1762 O O . LYS A 1 221 ? -1.270 35.976 7.966 1.00 37.03 221 LYS A O 1
ATOM 1767 N N . PHE A 1 222 ? -2.891 34.526 7.490 1.00 30.48 222 PHE A N 1
ATOM 1768 C CA . PHE A 1 222 ? -2.877 34.779 6.042 1.00 30.48 222 PHE A CA 1
ATOM 1769 C C . PHE A 1 222 ? -4.183 35.463 5.627 1.00 30.48 222 PHE A C 1
ATOM 1771 O O . PHE A 1 222 ? -5.243 34.851 5.623 1.00 30.48 222 PHE A O 1
ATOM 1778 N N . HIS A 1 223 ? -4.115 36.754 5.295 1.00 32.97 223 HIS A N 1
ATOM 1779 C CA . HIS A 1 223 ? -5.262 37.539 4.815 1.00 32.97 223 HIS A CA 1
ATOM 1780 C C . HIS A 1 223 ? -5.330 37.496 3.278 1.00 32.97 223 HIS A C 1
ATOM 1782 O O . HIS A 1 223 ? -5.286 38.529 2.616 1.00 32.97 223 HIS A O 1
ATOM 1788 N N . GLY A 1 224 ? -5.373 36.294 2.700 1.00 30.78 224 GLY A N 1
ATOM 1789 C CA . GLY A 1 224 ? -5.557 36.091 1.261 1.00 30.78 224 GLY A CA 1
ATOM 1790 C C . GLY A 1 224 ? -6.958 35.561 0.976 1.00 30.78 224 GLY A C 1
ATOM 1791 O O . GLY A 1 224 ? -7.280 34.452 1.391 1.00 30.78 224 GLY A O 1
ATOM 1792 N N . LYS A 1 225 ? -7.797 36.343 0.284 1.00 28.47 225 LYS A N 1
ATOM 1793 C CA . LYS A 1 225 ? -9.110 35.891 -0.203 1.00 28.47 225 LYS A CA 1
ATOM 1794 C C . LYS A 1 225 ? -8.889 34.895 -1.343 1.00 28.47 225 LYS A C 1
ATOM 1796 O O . LYS A 1 225 ? -8.409 35.293 -2.399 1.00 28.47 225 LYS A O 1
ATOM 1801 N N . ILE A 1 226 ? -9.231 33.627 -1.137 1.00 32.59 226 ILE A N 1
ATOM 1802 C CA . ILE A 1 226 ? -9.28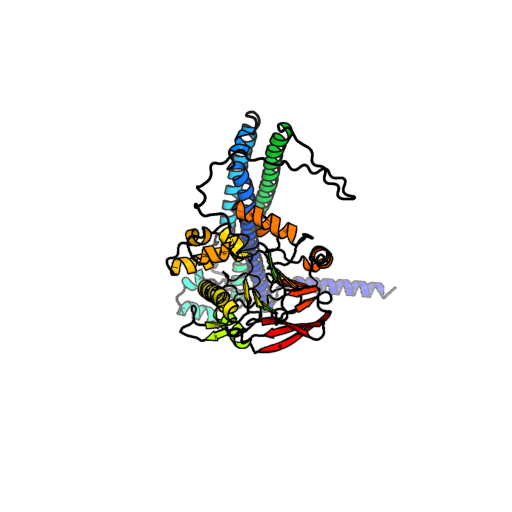4 32.627 -2.210 1.00 32.59 226 ILE A CA 1
ATOM 1803 C C . ILE A 1 226 ? -10.749 32.231 -2.374 1.00 32.59 226 ILE A C 1
ATOM 1805 O O . ILE A 1 226 ? -11.335 31.625 -1.480 1.00 32.59 226 ILE A O 1
ATOM 1809 N N . THR A 1 227 ? -11.337 32.623 -3.502 1.00 29.56 227 THR A N 1
ATOM 1810 C CA . THR A 1 227 ? -12.708 32.281 -3.895 1.00 29.56 227 THR A CA 1
ATOM 1811 C C . THR A 1 227 ? -12.658 31.022 -4.756 1.00 29.56 227 THR A C 1
ATOM 1813 O O . THR A 1 227 ? -11.992 31.023 -5.789 1.00 29.56 227 THR A O 1
ATOM 1816 N N . ILE A 1 228 ? -13.349 29.957 -4.347 1.00 30.34 228 ILE A N 1
ATOM 1817 C CA . ILE A 1 228 ? -13.542 28.743 -5.153 1.00 30.34 228 ILE A CA 1
ATOM 1818 C C . ILE A 1 228 ? -15.053 28.610 -5.405 1.00 30.34 228 ILE A C 1
ATOM 1820 O O . ILE A 1 228 ? -15.800 28.586 -4.426 1.00 30.34 228 ILE A O 1
ATOM 1824 N N . PRO A 1 229 ? -15.529 28.561 -6.663 1.00 26.61 229 PRO A N 1
ATOM 1825 C CA . PRO A 1 229 ? -16.952 28.402 -6.947 1.00 26.61 229 PRO A CA 1
ATOM 1826 C C . PRO A 1 229 ? -17.424 26.978 -6.621 1.00 26.61 229 PRO A C 1
ATOM 1828 O O . PRO A 1 229 ? -16.800 25.993 -7.020 1.00 26.61 229 PRO A O 1
ATOM 1831 N N . ALA A 1 230 ? -18.547 26.877 -5.908 1.00 25.84 230 ALA A N 1
ATOM 1832 C CA . ALA A 1 230 ? -19.294 25.637 -5.746 1.00 25.84 230 ALA A CA 1
ATOM 1833 C C . ALA A 1 230 ? -20.095 25.374 -7.030 1.00 25.84 230 ALA A C 1
ATOM 1835 O O . ALA A 1 230 ? -21.003 26.130 -7.364 1.00 25.84 230 ALA A O 1
ATOM 1836 N N . ILE A 1 231 ? -19.757 24.310 -7.759 1.00 29.69 231 ILE A N 1
ATOM 1837 C CA . ILE A 1 231 ? -20.559 23.843 -8.893 1.00 29.69 231 ILE A CA 1
ATOM 1838 C C . ILE A 1 231 ? -21.680 22.967 -8.327 1.00 29.69 231 ILE A C 1
ATOM 1840 O O . ILE A 1 231 ? -21.444 21.842 -7.885 1.00 29.69 231 ILE A O 1
ATOM 1844 N N . ILE A 1 232 ? -22.901 23.498 -8.323 1.00 27.70 232 ILE A N 1
ATOM 1845 C CA . ILE A 1 232 ? -24.125 22.701 -8.211 1.00 27.70 232 ILE A CA 1
ATOM 1846 C C . ILE A 1 232 ? -24.354 22.084 -9.593 1.00 27.70 232 ILE A C 1
ATOM 1848 O O . ILE A 1 232 ? -24.557 22.811 -10.559 1.00 27.70 232 ILE A O 1
ATOM 1852 N N . HIS A 1 233 ? -24.315 20.756 -9.696 1.00 28.52 233 HIS A N 1
ATOM 1853 C CA . HIS A 1 233 ? -24.748 20.045 -10.900 1.00 28.52 233 HIS A CA 1
ATOM 1854 C C . HIS A 1 233 ? -26.284 20.010 -10.959 1.00 28.52 233 HIS A C 1
ATOM 1856 O O . HIS A 1 233 ? -26.894 19.436 -10.050 1.00 28.52 233 HIS A O 1
ATOM 1862 N N . PRO A 1 234 ? -26.935 20.521 -12.018 1.00 28.52 234 PRO A N 1
ATOM 1863 C CA . PRO A 1 234 ? -28.276 20.097 -12.371 1.00 28.52 234 PRO A CA 1
ATOM 1864 C C . PRO A 1 234 ? -28.181 18.823 -13.221 1.00 28.52 234 PRO A C 1
ATOM 1866 O O . PRO A 1 234 ? -27.783 18.853 -14.377 1.00 28.52 234 PRO A O 1
ATOM 1869 N N . SER A 1 235 ? -28.568 17.697 -12.616 1.00 35.28 235 SER A N 1
ATOM 1870 C CA . SER A 1 235 ? -29.112 16.507 -13.290 1.00 35.28 235 SER A CA 1
ATOM 1871 C C . SER A 1 235 ? -28.402 16.051 -14.576 1.00 35.28 235 SER A C 1
ATOM 1873 O O . SER A 1 235 ? -28.892 16.279 -15.681 1.00 35.28 235 SER A O 1
ATOM 1875 N N . SER A 1 236 ? -27.318 15.285 -14.428 1.00 30.42 236 SER A N 1
ATOM 1876 C CA . SER A 1 236 ? -26.919 14.318 -15.452 1.00 30.42 236 SER A CA 1
ATOM 1877 C C . SER A 1 236 ? -27.713 13.026 -15.259 1.00 30.42 236 SER A C 1
ATOM 1879 O O . SER A 1 236 ? -27.798 12.462 -14.166 1.00 30.42 236 SER A O 1
ATOM 1881 N N . THR A 1 237 ? -28.360 12.598 -16.337 1.00 27.69 237 THR A N 1
ATOM 1882 C CA . THR A 1 237 ? -29.159 11.379 -16.422 1.00 27.69 237 THR A CA 1
ATOM 1883 C C . THR A 1 237 ? -28.355 10.191 -15.882 1.00 27.69 237 THR A C 1
ATOM 1885 O O . THR A 1 237 ? -27.222 9.984 -16.329 1.00 27.69 237 THR A O 1
ATOM 1888 N N . PRO A 1 238 ? -28.899 9.401 -14.938 1.00 30.58 238 PRO A N 1
ATOM 1889 C CA . PRO A 1 238 ? -28.190 8.260 -14.392 1.00 30.58 238 PRO A CA 1
ATOM 1890 C C . PRO A 1 238 ? -27.863 7.283 -15.521 1.00 30.58 238 PRO A C 1
ATOM 1892 O O . PRO A 1 238 ? -28.760 6.809 -16.220 1.00 30.58 238 PRO A O 1
ATOM 1895 N N . ILE A 1 239 ? -26.589 6.908 -15.646 1.00 29.84 239 ILE A N 1
ATOM 1896 C CA . ILE A 1 239 ? -26.279 5.522 -16.012 1.00 29.84 239 ILE A CA 1
ATOM 1897 C C . ILE A 1 239 ? -27.119 4.694 -15.040 1.00 29.84 239 ILE A C 1
ATOM 1899 O O . ILE A 1 239 ? -27.035 4.986 -13.843 1.00 29.84 239 ILE A O 1
ATOM 1903 N N . PRO A 1 240 ? -27.975 3.761 -15.496 1.00 28.36 240 PRO A N 1
ATOM 1904 C CA . PRO A 1 240 ? -28.790 3.000 -14.573 1.00 28.36 240 PRO A CA 1
ATOM 1905 C C . PRO A 1 240 ? -27.828 2.354 -13.589 1.00 28.36 240 PRO A C 1
ATOM 1907 O O . PRO A 1 240 ? -27.011 1.506 -13.958 1.00 28.36 240 PRO A O 1
ATOM 1910 N N . ALA A 1 241 ? -27.889 2.845 -12.349 1.00 36.34 241 ALA A N 1
ATOM 1911 C CA . ALA A 1 241 ? -27.306 2.182 -11.213 1.00 36.34 241 ALA A CA 1
ATOM 1912 C C . ALA A 1 241 ? -27.743 0.732 -11.354 1.00 36.34 241 ALA A C 1
ATOM 1914 O O . ALA A 1 241 ? -28.933 0.471 -11.567 1.00 36.34 241 ALA A O 1
ATOM 1915 N N . ALA A 1 242 ? -26.783 -0.190 -11.320 1.00 33.94 242 ALA A N 1
ATOM 1916 C CA . ALA A 1 242 ? -27.121 -1.581 -11.119 1.00 33.94 242 ALA A CA 1
ATOM 1917 C C . ALA A 1 242 ? -28.100 -1.599 -9.943 1.00 33.94 242 ALA A C 1
ATOM 1919 O O . ALA A 1 242 ? -27.779 -1.146 -8.845 1.00 33.94 242 ALA A O 1
ATOM 1920 N N . SER A 1 243 ? -29.342 -1.971 -10.233 1.00 40.47 243 SER A N 1
ATOM 1921 C CA . SER A 1 243 ? -30.407 -2.050 -9.257 1.00 40.47 243 SER A CA 1
ATOM 1922 C C . SER A 1 243 ? -29.974 -3.075 -8.220 1.00 40.47 243 SER A C 1
ATOM 1924 O O . SER A 1 243 ? -30.036 -4.279 -8.462 1.00 40.47 243 SER A O 1
ATOM 1926 N N . GLY A 1 244 ? -29.491 -2.583 -7.090 1.00 38.12 244 GLY A N 1
ATOM 1927 C CA . GLY A 1 244 ? -29.109 -3.364 -5.934 1.00 38.12 244 GLY A CA 1
ATOM 1928 C C . GLY A 1 244 ? -29.241 -2.449 -4.732 1.00 38.12 244 GLY A C 1
ATOM 1929 O O . GLY A 1 244 ? -28.559 -1.437 -4.648 1.00 38.12 244 GLY A O 1
ATOM 1930 N N . THR A 1 245 ? -30.200 -2.765 -3.872 1.00 48.78 245 THR A N 1
ATOM 1931 C CA . THR A 1 245 ? -30.383 -2.264 -2.503 1.00 48.78 245 THR A CA 1
ATOM 1932 C C . THR A 1 245 ? -29.120 -1.621 -1.912 1.00 48.78 245 THR A C 1
ATOM 1934 O O . THR A 1 245 ? -28.078 -2.276 -1.887 1.00 48.78 245 THR A O 1
ATOM 1937 N N . GLY A 1 246 ? -29.206 -0.372 -1.432 1.00 69.50 246 GLY A N 1
ATOM 1938 C CA . GLY A 1 246 ? -28.082 0.321 -0.787 1.00 69.50 246 GLY A CA 1
ATOM 1939 C C . GLY A 1 246 ? -27.365 -0.566 0.236 1.00 69.50 246 GLY A C 1
ATOM 1940 O O . GLY A 1 246 ? -27.999 -1.421 0.862 1.00 69.50 246 GLY A O 1
ATOM 1941 N N . ARG A 1 247 ? -26.040 -0.396 0.362 1.00 86.06 247 ARG A N 1
ATOM 1942 C CA . ARG A 1 247 ? -25.187 -1.206 1.245 1.00 86.06 247 ARG A CA 1
ATOM 1943 C C . ARG A 1 247 ? -25.837 -1.331 2.623 1.00 86.06 247 ARG A C 1
ATOM 1945 O O . ARG A 1 247 ? -26.209 -0.335 3.239 1.00 86.06 247 ARG A O 1
ATOM 1952 N N . ASP A 1 248 ? -25.951 -2.560 3.121 1.00 90.31 248 ASP A N 1
ATOM 1953 C CA . ASP A 1 248 ? -26.445 -2.806 4.473 1.00 90.31 248 ASP A CA 1
ATOM 1954 C C . ASP A 1 248 ? -25.404 -2.307 5.484 1.00 90.31 248 ASP A C 1
ATOM 1956 O O . ASP A 1 248 ? -24.464 -3.014 5.844 1.00 90.31 248 ASP A O 1
ATOM 1960 N N . TRP A 1 249 ? -25.560 -1.060 5.924 1.00 92.94 249 TRP A N 1
ATOM 1961 C CA . TRP A 1 249 ? -24.662 -0.412 6.876 1.00 92.94 249 TRP A CA 1
ATOM 1962 C C . TRP A 1 249 ? -24.721 -1.004 8.288 1.00 92.94 249 TRP A C 1
ATOM 1964 O O . TRP A 1 249 ? -23.839 -0.695 9.091 1.00 92.94 249 TRP A O 1
ATOM 1974 N N . ALA A 1 250 ? -25.731 -1.822 8.605 1.00 90.38 250 ALA A N 1
ATOM 1975 C CA . ALA A 1 250 ? -25.784 -2.555 9.866 1.00 90.38 250 ALA A CA 1
ATOM 1976 C C . ALA A 1 250 ? -24.895 -3.803 9.799 1.00 90.38 250 ALA A C 1
ATOM 1978 O O . ALA A 1 250 ? -24.166 -4.091 10.747 1.00 90.38 250 ALA A O 1
ATOM 1979 N N . ARG A 1 251 ? -24.909 -4.507 8.662 1.00 89.38 251 ARG A N 1
ATOM 1980 C CA . ARG A 1 251 ? -24.059 -5.681 8.426 1.00 89.38 251 ARG A CA 1
ATOM 1981 C C . ARG A 1 251 ? -22.619 -5.325 8.048 1.00 89.38 251 ARG A C 1
ATOM 1983 O O . ARG A 1 251 ? -21.693 -6.008 8.475 1.00 89.38 251 ARG A O 1
ATOM 1990 N N . PHE A 1 252 ? -22.430 -4.273 7.259 1.00 94.19 252 PHE A N 1
ATOM 1991 C CA . PHE A 1 252 ? -21.144 -3.828 6.721 1.00 94.19 252 PHE A CA 1
ATOM 1992 C C . PHE A 1 252 ? -20.875 -2.378 7.135 1.00 94.19 252 PHE A C 1
ATOM 1994 O O . PHE A 1 252 ? -20.938 -1.473 6.290 1.00 94.19 252 PHE A O 1
ATOM 2001 N N . PRO A 1 253 ? -20.603 -2.116 8.425 1.00 96.25 253 PRO A N 1
ATOM 2002 C CA . PRO A 1 253 ? -20.446 -0.757 8.918 1.00 96.25 253 PRO A CA 1
ATOM 2003 C C . PRO A 1 253 ? -19.258 -0.045 8.245 1.00 96.25 253 PRO A C 1
ATOM 2005 O O . PRO A 1 253 ? -18.316 -0.699 7.798 1.00 96.25 253 PRO A O 1
ATOM 2008 N N . PRO A 1 254 ? -19.263 1.300 8.183 1.00 96.69 254 PRO A N 1
ATOM 2009 C CA . PRO A 1 254 ? -18.136 2.071 7.654 1.00 96.69 254 PRO A CA 1
ATOM 2010 C C . PRO A 1 254 ? -16.836 1.839 8.418 1.00 96.69 254 PRO A C 1
ATOM 2012 O O . PRO A 1 254 ? -15.766 1.781 7.828 1.00 96.69 254 PRO A O 1
ATOM 2015 N N . VAL A 1 255 ? -16.944 1.716 9.738 1.00 97.81 255 VAL A N 1
ATOM 2016 C CA . VAL A 1 255 ? -15.849 1.370 10.635 1.00 97.81 255 VAL A CA 1
ATOM 2017 C C . VAL A 1 255 ? -16.343 0.229 11.503 1.00 97.81 255 VAL A C 1
ATOM 2019 O O . VAL A 1 255 ? -17.406 0.343 12.116 1.00 97.81 255 VAL A O 1
ATOM 2022 N N . VAL A 1 256 ? -15.594 -0.867 11.547 1.00 97.81 256 VAL A N 1
ATOM 2023 C CA . VAL A 1 256 ? -15.880 -1.957 12.484 1.00 97.81 256 VAL A CA 1
ATOM 2024 C C . VAL A 1 256 ? -15.374 -1.533 13.853 1.00 97.81 256 VAL A C 1
ATOM 2026 O O . VAL A 1 256 ? -14.187 -1.279 14.001 1.00 97.81 256 VAL A O 1
ATOM 2029 N N . ASP A 1 257 ? -16.257 -1.434 14.838 1.00 96.69 257 ASP A N 1
ATOM 2030 C CA . ASP A 1 257 ? -15.904 -1.036 16.199 1.00 96.69 257 ASP A CA 1
ATOM 2031 C C . ASP A 1 257 ? -16.237 -2.173 17.167 1.00 96.69 257 ASP A C 1
ATOM 2033 O O . ASP A 1 257 ? -17.408 -2.489 17.387 1.00 96.69 257 ASP A O 1
ATOM 2037 N N . VAL A 1 258 ? -15.205 -2.836 17.687 1.00 94.94 258 VAL A N 1
ATOM 2038 C CA . VAL A 1 258 ? -15.340 -4.044 18.507 1.00 94.94 258 VAL A CA 1
ATOM 2039 C C . VAL A 1 258 ? -14.437 -3.991 19.735 1.00 94.94 258 VAL A C 1
ATOM 2041 O O . VAL A 1 258 ? -13.336 -3.446 19.710 1.00 94.94 258 VAL A O 1
ATOM 2044 N N . SER A 1 259 ? -14.885 -4.624 20.815 1.00 94.44 259 SER A N 1
ATOM 2045 C CA . SER A 1 259 ? -14.085 -4.823 22.024 1.00 94.44 259 SER A CA 1
ATOM 2046 C C . SER A 1 259 ? -13.898 -6.310 22.276 1.00 94.44 259 SER A C 1
ATOM 2048 O O . SER A 1 259 ? -14.843 -7.089 22.150 1.00 94.44 259 SER A O 1
ATOM 2050 N N . THR A 1 260 ? -12.692 -6.711 22.664 1.00 94.44 260 THR A N 1
ATOM 2051 C CA . THR A 1 260 ? -12.360 -8.110 22.954 1.00 94.44 260 THR A CA 1
ATOM 2052 C C . THR A 1 260 ? -11.339 -8.220 24.083 1.00 94.44 260 THR A C 1
ATOM 2054 O O . THR A 1 260 ? -10.554 -7.303 24.329 1.00 94.44 260 THR A O 1
ATOM 2057 N N . LYS A 1 261 ? -11.365 -9.356 24.785 1.00 94.19 261 LYS A N 1
ATOM 2058 C CA . LYS A 1 261 ? -10.344 -9.751 25.770 1.00 94.19 261 LYS A CA 1
ATOM 2059 C C . LYS A 1 261 ? -9.312 -10.722 25.187 1.00 94.19 261 LYS A C 1
ATOM 2061 O O . LYS A 1 261 ? -8.358 -11.063 25.875 1.00 94.19 261 LYS A O 1
ATOM 2066 N N . GLU A 1 262 ? -9.549 -11.192 23.970 1.00 96.69 262 GLU A N 1
ATOM 2067 C CA . GLU A 1 262 ? -8.722 -12.168 23.267 1.00 96.69 262 GLU A CA 1
ATOM 2068 C C . GLU A 1 262 ? -7.621 -11.444 22.471 1.00 96.69 262 GLU A C 1
ATOM 2070 O O . GLU A 1 262 ? -7.717 -10.238 22.233 1.00 96.69 262 GLU A O 1
ATOM 2075 N N . GLU A 1 263 ? -6.581 -12.170 22.054 1.00 98.12 263 GLU A N 1
ATOM 2076 C CA . GLU A 1 263 ? -5.465 -11.606 21.277 1.00 98.12 263 GLU A CA 1
ATOM 2077 C C . GLU A 1 263 ? -5.960 -11.025 19.936 1.00 98.12 263 GLU A C 1
ATOM 2079 O O . GLU A 1 263 ? -6.745 -11.647 19.206 1.00 98.12 263 GLU A O 1
ATOM 2084 N N . VAL A 1 264 ? -5.488 -9.818 19.615 1.00 98.75 264 VAL A N 1
ATOM 2085 C CA . VAL A 1 264 ? -5.739 -9.142 18.335 1.00 98.75 264 VAL A CA 1
ATOM 2086 C C . VAL A 1 264 ? -4.503 -9.294 17.462 1.00 98.75 264 VAL A C 1
ATOM 2088 O O . VAL A 1 264 ? -3.389 -9.051 17.916 1.00 98.75 264 VAL A O 1
ATOM 2091 N N . VAL A 1 265 ? -4.692 -9.682 16.205 1.00 98.88 265 VAL A N 1
ATOM 2092 C CA . VAL A 1 265 ? -3.608 -9.925 15.256 1.00 98.88 265 VAL A CA 1
ATOM 2093 C C . VAL A 1 265 ? -3.731 -8.975 14.071 1.00 98.88 265 VAL A C 1
ATOM 2095 O O . VAL A 1 265 ? -4.722 -9.022 13.355 1.00 98.88 265 VAL A O 1
ATOM 2098 N N . GLY A 1 266 ? -2.740 -8.116 13.850 1.00 98.81 266 GLY A N 1
ATOM 2099 C CA . GLY A 1 266 ? -2.651 -7.221 12.697 1.00 98.81 266 GLY A CA 1
ATOM 2100 C C . GLY A 1 266 ? -1.876 -7.847 11.537 1.00 98.81 266 GLY A C 1
ATOM 2101 O O . GLY A 1 266 ? -0.800 -8.413 11.745 1.00 98.81 266 GLY A O 1
ATOM 2102 N N . LEU A 1 267 ? -2.404 -7.702 10.322 1.00 98.88 267 LEU A N 1
ATOM 2103 C CA . LEU A 1 267 ? -1.790 -8.107 9.057 1.00 98.88 267 LEU A CA 1
ATOM 2104 C C . LEU A 1 267 ? -1.719 -6.900 8.108 1.00 98.88 267 LEU A C 1
ATOM 2106 O O . LEU A 1 267 ? -2.742 -6.276 7.823 1.00 98.88 267 LEU A O 1
ATOM 2110 N N . GLY A 1 268 ? -0.508 -6.574 7.648 1.00 98.06 268 GLY A N 1
ATOM 2111 C CA . GLY A 1 268 ? -0.256 -5.521 6.660 1.00 98.06 268 GLY A CA 1
ATOM 2112 C C . GLY A 1 268 ? -0.591 -5.932 5.223 1.00 98.06 268 GLY A C 1
ATOM 2113 O O . GLY A 1 268 ? -1.216 -6.965 4.986 1.00 98.06 268 GLY A O 1
ATOM 2114 N N . ASP A 1 269 ? -0.125 -5.119 4.282 1.00 98.12 269 ASP A N 1
ATOM 2115 C CA . ASP A 1 269 ? -0.344 -5.245 2.842 1.00 98.12 269 ASP A CA 1
ATOM 2116 C C . ASP A 1 269 ? 0.153 -6.598 2.299 1.00 98.12 269 ASP A C 1
ATOM 2118 O O . ASP A 1 269 ? 1.305 -6.994 2.512 1.00 98.12 269 ASP A O 1
ATOM 2122 N N . VAL A 1 270 ? -0.715 -7.314 1.576 1.00 97.19 270 VAL A N 1
ATOM 2123 C CA . VAL A 1 270 ? -0.438 -8.674 1.068 1.00 97.19 270 VAL A CA 1
ATOM 2124 C C . VAL A 1 270 ? -0.071 -8.659 -0.412 1.00 97.19 270 VAL A C 1
ATOM 2126 O O . VAL A 1 270 ? 0.835 -9.392 -0.825 1.00 97.19 270 VAL A O 1
ATOM 2129 N N . HIS A 1 271 ? -0.754 -7.830 -1.207 1.00 96.38 271 HIS A N 1
ATOM 2130 C CA . HIS A 1 271 ? -0.450 -7.595 -2.617 1.00 96.38 271 HIS A CA 1
ATOM 2131 C C . HIS A 1 271 ? -0.250 -8.879 -3.434 1.00 96.38 271 HIS A C 1
ATOM 2133 O O . HIS A 1 271 ? 0.852 -9.172 -3.911 1.00 96.38 271 HIS A O 1
ATOM 2139 N N . GLY A 1 272 ? -1.289 -9.716 -3.502 1.00 94.81 272 GLY A N 1
ATOM 2140 C CA . GLY A 1 272 ? -1.297 -10.929 -4.322 1.00 94.81 272 GLY A CA 1
ATOM 2141 C C . GLY A 1 272 ? -0.165 -11.919 -4.024 1.00 94.81 272 GLY A C 1
ATOM 2142 O O . GLY A 1 272 ? 0.220 -12.693 -4.900 1.00 94.81 272 GLY A O 1
ATOM 2143 N N . THR A 1 273 ? 0.411 -11.893 -2.816 1.00 94.69 273 THR A N 1
ATOM 2144 C CA . THR A 1 273 ? 1.523 -12.774 -2.415 1.00 94.69 273 THR A CA 1
ATOM 2145 C C . THR A 1 273 ? 1.013 -13.930 -1.549 1.00 94.69 273 THR A C 1
ATOM 2147 O O . THR A 1 273 ? 1.368 -14.079 -0.376 1.00 94.69 273 THR A O 1
ATOM 2150 N N . TYR A 1 274 ? 0.123 -14.729 -2.145 1.00 96.31 274 TYR A N 1
ATOM 2151 C CA . TYR A 1 274 ? -0.635 -15.799 -1.489 1.00 96.31 274 TYR A CA 1
ATOM 2152 C C . TYR A 1 274 ? 0.236 -16.801 -0.718 1.00 96.31 274 TYR A C 1
ATOM 2154 O O . TYR A 1 274 ? -0.051 -17.132 0.430 1.00 96.31 274 TYR A O 1
ATOM 2162 N N . ASP A 1 275 ? 1.332 -17.254 -1.325 1.00 95.81 275 ASP A N 1
ATOM 2163 C CA . ASP A 1 275 ? 2.267 -18.209 -0.726 1.00 95.81 275 ASP A CA 1
ATOM 2164 C C . ASP A 1 275 ? 2.849 -17.709 0.605 1.00 95.81 275 ASP A C 1
ATOM 2166 O O . ASP A 1 275 ? 2.938 -18.466 1.575 1.00 95.81 275 ASP A O 1
ATOM 2170 N N . ARG A 1 276 ? 3.205 -16.420 0.677 1.00 97.38 276 ARG A N 1
ATOM 2171 C CA . ARG A 1 276 ? 3.769 -15.819 1.893 1.00 97.38 276 ARG A CA 1
ATOM 2172 C C . ARG A 1 276 ? 2.720 -15.606 2.970 1.00 97.38 276 ARG A C 1
ATOM 2174 O O . ARG A 1 276 ? 3.005 -15.899 4.128 1.00 97.38 276 ARG A O 1
ATOM 2181 N N . VAL A 1 277 ? 1.525 -15.128 2.615 1.00 98.06 277 VAL A N 1
ATOM 2182 C CA . VAL A 1 277 ? 0.470 -14.913 3.618 1.00 98.06 277 VAL A CA 1
ATOM 2183 C C . VAL A 1 277 ? -0.024 -16.238 4.196 1.00 98.06 277 VAL A C 1
ATOM 2185 O O . VAL A 1 277 ? -0.194 -16.326 5.407 1.00 98.06 277 VAL A O 1
ATOM 2188 N N . VAL A 1 278 ? -0.156 -17.296 3.386 1.00 98.12 278 VAL A N 1
ATOM 2189 C CA . VAL A 1 278 ? -0.485 -18.641 3.886 1.00 98.12 278 VAL A CA 1
ATOM 2190 C C . VAL A 1 278 ? 0.563 -19.104 4.890 1.00 98.12 278 VAL A C 1
ATOM 2192 O O . VAL A 1 278 ? 0.217 -19.418 6.026 1.00 98.12 278 VAL A O 1
ATOM 2195 N N . HIS A 1 279 ? 1.843 -19.067 4.508 1.00 98.19 279 HIS A N 1
ATOM 2196 C CA . HIS A 1 279 ? 2.926 -19.482 5.394 1.00 98.19 279 HIS A CA 1
ATOM 2197 C C . HIS A 1 279 ? 2.943 -18.674 6.700 1.00 98.19 279 HIS A C 1
ATOM 2199 O O . HIS A 1 279 ? 3.065 -19.239 7.784 1.00 98.19 279 HIS A O 1
ATOM 2205 N N . LEU A 1 280 ? 2.762 -17.354 6.618 1.00 98.50 280 LEU A N 1
ATOM 2206 C CA . LEU A 1 280 ? 2.735 -16.472 7.782 1.00 98.50 280 LEU A CA 1
ATOM 2207 C C . LEU A 1 280 ? 1.558 -16.778 8.724 1.00 98.50 280 LEU A C 1
ATOM 2209 O O . LEU A 1 280 ? 1.737 -16.824 9.943 1.00 98.50 280 LEU A O 1
ATOM 2213 N N . LEU A 1 281 ? 0.360 -16.997 8.175 1.00 98.69 281 LEU A N 1
ATOM 2214 C CA . LEU A 1 281 ? -0.832 -17.331 8.955 1.00 98.69 281 LEU A CA 1
ATOM 2215 C C . LEU A 1 281 ? -0.734 -18.734 9.580 1.00 98.69 281 LEU A C 1
ATOM 2217 O O . LEU A 1 281 ? -1.193 -18.915 10.710 1.00 98.69 281 LEU A O 1
ATOM 2221 N N . GLU A 1 282 ? -0.117 -19.705 8.900 1.00 98.44 282 GLU A N 1
ATOM 2222 C CA . GLU A 1 282 ? 0.185 -21.031 9.462 1.00 98.44 282 GLU A CA 1
ATOM 2223 C C . GLU A 1 282 ? 1.192 -20.930 10.612 1.00 98.44 282 GLU A C 1
ATOM 2225 O O . GLU A 1 282 ? 0.941 -21.455 11.698 1.00 98.44 282 GLU A O 1
ATOM 2230 N N . THR A 1 283 ? 2.285 -20.184 10.423 1.00 98.44 283 THR A N 1
ATOM 2231 C CA . THR A 1 283 ? 3.286 -19.918 11.470 1.00 98.44 283 THR A CA 1
ATOM 2232 C C . THR A 1 283 ? 2.663 -19.218 12.686 1.00 98.44 283 THR A C 1
ATOM 2234 O O . THR A 1 283 ? 2.996 -19.534 13.828 1.00 98.44 283 THR A O 1
ATOM 2237 N N . GLY A 1 284 ? 1.697 -18.317 12.471 1.00 98.25 284 GLY A N 1
ATOM 2238 C CA . GLY A 1 284 ? 0.909 -17.679 13.537 1.00 98.25 284 GLY A CA 1
ATOM 2239 C C . GLY A 1 284 ? -0.162 -18.568 14.172 1.00 98.25 284 GLY A C 1
ATOM 2240 O O . GLY A 1 284 ? -0.868 -18.138 15.093 1.00 98.25 284 GLY A O 1
ATOM 2241 N N . GLY A 1 285 ? -0.320 -19.796 13.678 1.00 98.25 285 GLY A N 1
ATOM 2242 C CA . GLY A 1 285 ? -1.349 -20.739 14.099 1.00 98.25 285 GLY A CA 1
ATOM 2243 C C . GLY A 1 285 ? -2.772 -20.255 13.818 1.00 98.25 285 GLY A C 1
ATOM 2244 O O . GLY A 1 285 ? -3.701 -20.696 14.493 1.00 98.25 285 GLY A O 1
ATOM 2245 N N . LEU A 1 286 ? -2.964 -19.309 12.897 1.00 98.56 286 LEU A N 1
ATOM 2246 C CA . LEU A 1 286 ? -4.277 -18.765 12.537 1.00 98.56 286 LEU A CA 1
ATOM 2247 C C . LEU A 1 286 ? -5.020 -19.662 11.550 1.00 98.56 286 LEU A C 1
ATOM 2249 O O . LEU A 1 286 ? -6.254 -19.682 11.560 1.00 98.56 286 LEU A O 1
ATOM 2253 N N . ILE A 1 287 ? -4.281 -20.414 10.736 1.00 98.31 287 ILE A N 1
ATOM 2254 C CA . ILE A 1 287 ? -4.838 -21.360 9.775 1.00 98.31 287 ILE A CA 1
ATOM 2255 C C . ILE A 1 287 ? -4.100 -22.696 9.810 1.00 98.31 287 ILE A C 1
ATOM 2257 O O . ILE A 1 287 ? -2.958 -22.789 10.260 1.00 98.31 287 ILE A O 1
ATOM 2261 N N . ARG A 1 288 ? -4.756 -23.726 9.278 1.00 97.19 288 ARG A N 1
ATOM 2262 C CA . ARG A 1 288 ? -4.173 -25.044 9.020 1.00 97.19 288 ARG A CA 1
ATOM 2263 C C . ARG A 1 288 ? -4.704 -25.581 7.699 1.00 97.19 288 ARG A C 1
ATOM 2265 O O . ARG A 1 288 ? -5.910 -25.498 7.463 1.00 97.19 288 ARG A O 1
ATOM 2272 N N . ALA A 1 289 ? -3.836 -26.181 6.886 1.00 95.06 289 ALA A N 1
ATOM 2273 C CA . ALA A 1 289 ? -4.250 -26.868 5.666 1.00 95.06 289 ALA A CA 1
ATOM 2274 C C . ALA A 1 289 ? -5.393 -27.868 5.932 1.00 95.06 289 ALA A C 1
ATOM 2276 O O . ALA A 1 289 ? -5.319 -28.727 6.823 1.00 95.06 289 ALA A O 1
ATOM 2277 N N . ASP A 1 290 ? -6.462 -27.740 5.151 1.00 92.19 290 ASP A N 1
ATOM 2278 C CA . ASP A 1 290 ? -7.639 -28.596 5.201 1.00 92.19 290 ASP A CA 1
ATOM 2279 C C . ASP A 1 290 ? -8.314 -28.627 3.827 1.00 92.19 290 ASP A C 1
ATOM 2281 O O . ASP A 1 290 ? -8.983 -27.682 3.413 1.00 92.19 290 ASP A O 1
ATOM 2285 N N . ARG A 1 291 ? -8.169 -29.752 3.122 1.00 88.56 291 ARG A N 1
ATOM 2286 C CA . ARG A 1 291 ? -8.745 -29.955 1.782 1.00 88.56 291 ARG A CA 1
ATOM 2287 C C . ARG A 1 291 ? -10.273 -29.843 1.738 1.00 88.56 291 ARG A C 1
ATOM 2289 O O . ARG A 1 291 ? -10.833 -29.747 0.651 1.00 88.56 291 ARG A O 1
ATOM 2296 N N . HIS A 1 292 ? -10.944 -29.953 2.885 1.00 87.75 292 HIS A N 1
ATOM 2297 C CA . HIS A 1 292 ? -12.397 -29.851 2.985 1.00 87.75 292 HIS A CA 1
ATOM 2298 C C . HIS A 1 292 ? -12.859 -28.430 3.322 1.00 87.75 292 HIS A C 1
ATOM 2300 O O . HIS A 1 292 ? -14.041 -28.126 3.163 1.00 87.75 292 HIS A O 1
ATOM 2306 N N . ALA A 1 293 ? -11.951 -27.556 3.764 1.00 82.75 293 ALA A N 1
ATOM 2307 C CA . ALA A 1 293 ? -12.273 -26.163 4.006 1.00 82.75 293 ALA A CA 1
ATOM 2308 C C . ALA A 1 293 ? -12.324 -25.384 2.677 1.00 82.75 293 ALA A C 1
ATOM 2310 O O . ALA A 1 293 ? -11.463 -25.579 1.811 1.00 82.75 293 ALA A O 1
ATOM 2311 N N . PRO A 1 294 ? -13.293 -24.467 2.496 1.00 77.31 294 PRO A N 1
ATOM 2312 C CA . PRO A 1 294 ? -13.289 -23.559 1.353 1.00 77.31 294 PRO A CA 1
ATOM 2313 C C . PRO A 1 294 ? -11.963 -22.786 1.293 1.00 77.31 294 PRO A C 1
ATOM 2315 O O . PRO A 1 294 ? -11.478 -22.310 2.319 1.00 77.31 294 PRO A O 1
ATOM 2318 N N . GLY A 1 295 ? -11.346 -22.687 0.116 1.00 75.75 295 GLY A N 1
ATOM 2319 C CA . GLY A 1 295 ? -10.025 -22.060 -0.035 1.00 75.75 295 GLY A CA 1
ATOM 2320 C C . GLY A 1 295 ? -8.840 -22.889 0.490 1.00 75.75 295 GLY A C 1
ATOM 2321 O O . GLY A 1 295 ? -7.721 -22.390 0.488 1.00 75.75 295 GLY A O 1
ATOM 2322 N N . GLY A 1 296 ? -9.055 -24.140 0.927 1.00 88.50 296 GLY A N 1
ATOM 2323 C CA . GLY A 1 296 ? -7.997 -25.099 1.283 1.00 88.50 296 GLY A CA 1
ATOM 2324 C C . GLY A 1 296 ? -7.448 -24.998 2.711 1.00 88.50 296 GLY A C 1
ATOM 2325 O O . GLY A 1 296 ? -6.555 -25.769 3.070 1.00 88.50 296 GLY A O 1
ATOM 2326 N N . PHE A 1 297 ? -7.975 -24.083 3.532 1.00 95.88 297 PHE A N 1
ATOM 2327 C CA . PHE A 1 297 ? -7.484 -23.822 4.887 1.00 95.88 297 PHE A CA 1
ATOM 2328 C C . PHE A 1 297 ? -8.619 -23.658 5.898 1.00 95.88 297 PHE A C 1
ATOM 2330 O O . PHE A 1 297 ? -9.576 -22.912 5.673 1.00 95.88 297 PHE A O 1
ATOM 2337 N N . ALA A 1 298 ? -8.480 -24.336 7.036 1.00 96.50 298 ALA A N 1
ATOM 2338 C CA . ALA A 1 298 ? -9.364 -24.198 8.182 1.00 96.50 298 ALA A CA 1
ATOM 2339 C C . ALA A 1 298 ? -8.863 -23.099 9.129 1.00 96.50 298 ALA A C 1
ATOM 2341 O O . ALA A 1 298 ? -7.663 -23.016 9.405 1.00 96.50 298 ALA A O 1
ATOM 2342 N N . TRP A 1 299 ? -9.775 -22.301 9.685 1.00 97.81 299 TRP A N 1
ATOM 2343 C CA . TRP A 1 299 ? -9.461 -21.365 10.765 1.00 97.81 299 TRP A CA 1
ATOM 2344 C C . TRP A 1 299 ? -9.054 -22.114 12.040 1.00 97.81 299 TRP A C 1
ATOM 2346 O O . TRP A 1 299 ? -9.825 -22.896 12.598 1.00 97.81 299 TRP A O 1
ATOM 2356 N N . THR A 1 300 ? -7.854 -21.827 12.543 1.00 98.19 300 THR A N 1
ATOM 2357 C CA . THR A 1 300 ? -7.330 -22.316 13.832 1.00 98.19 300 THR A CA 1
ATOM 2358 C C . THR A 1 300 ? -6.986 -21.174 14.788 1.00 98.19 300 THR A C 1
ATOM 2360 O O . THR A 1 300 ? -6.438 -21.389 15.870 1.00 98.19 300 THR A O 1
ATOM 2363 N N . GLY A 1 301 ? -7.364 -19.944 14.431 1.00 97.62 301 GLY A N 1
ATOM 2364 C CA . GLY A 1 301 ? -7.192 -18.756 15.258 1.00 97.62 301 GLY A CA 1
ATOM 2365 C C . GLY A 1 301 ? -7.970 -18.775 16.579 1.00 97.62 301 GLY A C 1
ATOM 2366 O O . GLY A 1 301 ? -7.691 -17.964 17.457 1.00 97.62 301 GLY A O 1
ATOM 2367 N N . GLY A 1 302 ? -8.907 -19.707 16.773 1.00 98.06 302 GLY A N 1
ATOM 2368 C CA . GLY A 1 302 ? -9.745 -19.754 17.971 1.00 98.06 302 GLY A CA 1
ATOM 2369 C C . GLY A 1 302 ? -10.577 -18.479 18.089 1.00 98.06 302 GLY A C 1
ATOM 2370 O O . GLY A 1 302 ? -11.201 -18.068 17.111 1.00 98.06 302 GLY A O 1
ATOM 2371 N N . LYS A 1 303 ? -10.535 -17.838 19.262 1.00 98.19 303 LYS A N 1
ATOM 2372 C CA . LYS A 1 303 ? -11.257 -16.589 19.550 1.00 98.19 303 LYS A CA 1
ATOM 2373 C C . LYS A 1 303 ? -10.503 -15.309 19.171 1.00 98.19 303 LYS A C 1
ATOM 2375 O O . LYS A 1 303 ? -10.962 -14.211 19.477 1.00 98.19 303 LYS A O 1
ATOM 2380 N N . ARG A 1 304 ? -9.330 -15.439 18.549 1.00 98.56 304 ARG A N 1
ATOM 2381 C CA . ARG A 1 304 ? -8.510 -14.293 18.142 1.00 98.56 304 ARG A CA 1
ATOM 2382 C C . ARG A 1 304 ? -9.225 -13.458 17.081 1.00 98.56 304 ARG A C 1
ATOM 2384 O O . ARG A 1 304 ? -10.011 -13.985 16.289 1.00 98.56 304 ARG A O 1
ATOM 2391 N N . THR A 1 305 ? -8.909 -12.169 17.047 1.00 98.69 305 THR A N 1
ATOM 2392 C CA . THR A 1 305 ? -9.391 -11.248 16.009 1.00 98.69 305 THR A CA 1
ATOM 2393 C C . THR A 1 305 ? -8.250 -10.922 15.059 1.00 98.69 305 THR A C 1
ATOM 2395 O O . THR A 1 305 ? -7.320 -10.226 15.450 1.00 98.69 305 THR A O 1
ATOM 2398 N N . LEU A 1 306 ? -8.319 -11.392 13.814 1.00 98.88 306 LEU A N 1
ATOM 2399 C CA . LEU A 1 306 ? -7.404 -10.985 12.747 1.00 98.88 306 LEU A CA 1
ATOM 2400 C C . LEU A 1 306 ? -7.921 -9.697 12.093 1.00 98.88 306 LEU A C 1
ATOM 2402 O O . LEU A 1 306 ? -9.077 -9.645 11.680 1.00 98.88 306 LEU A O 1
ATOM 2406 N N . VAL A 1 307 ? -7.072 -8.682 11.968 1.00 98.94 307 VAL A N 1
ATOM 2407 C CA . VAL A 1 307 ? -7.352 -7.416 11.285 1.00 98.94 307 VAL A CA 1
ATOM 2408 C C . VAL A 1 307 ? -6.338 -7.224 10.161 1.00 98.94 307 VAL A C 1
ATOM 2410 O O . VAL A 1 307 ? -5.158 -7.000 10.419 1.00 98.94 307 VAL A O 1
ATOM 2413 N N . SER A 1 308 ? -6.795 -7.312 8.915 1.00 98.81 308 SER A N 1
ATOM 2414 C CA . SER A 1 308 ? -6.017 -6.943 7.731 1.00 98.81 308 SER A CA 1
ATOM 2415 C C . SER A 1 308 ? -6.326 -5.500 7.340 1.00 98.81 308 SER A C 1
ATOM 2417 O O . SER A 1 308 ? -7.501 -5.133 7.255 1.00 98.81 308 SER A O 1
ATOM 2419 N N . VAL A 1 309 ? -5.283 -4.696 7.105 1.00 98.62 309 VAL A N 1
ATOM 2420 C CA . VAL A 1 309 ? -5.409 -3.267 6.755 1.00 98.62 309 VAL A CA 1
ATOM 2421 C C . VAL A 1 309 ? -5.501 -2.996 5.245 1.00 98.62 309 VAL A C 1
ATOM 2423 O O . VAL A 1 309 ? -5.146 -1.908 4.803 1.00 98.62 309 VAL A O 1
ATOM 2426 N N . GLY A 1 310 ? -5.991 -3.957 4.457 1.00 97.38 310 GLY A N 1
ATOM 2427 C CA . GLY A 1 310 ? -6.236 -3.793 3.019 1.00 97.38 310 GLY A CA 1
ATOM 2428 C C . GLY A 1 310 ? -5.037 -4.100 2.121 1.00 97.38 310 GLY A C 1
ATOM 2429 O O . GLY A 1 310 ? -4.061 -4.702 2.571 1.00 97.38 310 GLY A O 1
ATOM 2430 N N . ASP A 1 311 ? -5.145 -3.718 0.844 1.00 97.56 311 ASP A N 1
ATOM 2431 C CA . ASP A 1 311 ? -4.160 -3.986 -0.212 1.00 97.56 311 ASP A CA 1
ATOM 2432 C C . ASP A 1 311 ? -3.878 -5.492 -0.350 1.00 97.56 311 ASP A C 1
ATOM 2434 O O . ASP A 1 311 ? -2.756 -6.002 -0.232 1.00 97.56 311 ASP A O 1
ATOM 2438 N N . LEU A 1 312 ? -4.961 -6.234 -0.580 1.00 97.88 312 LEU A N 1
ATOM 2439 C CA . LEU A 1 312 ? -4.932 -7.665 -0.857 1.00 97.88 312 LEU A CA 1
ATOM 2440 C C . LEU A 1 312 ? -4.576 -7.949 -2.319 1.00 97.88 312 LEU A C 1
ATOM 2442 O O . LEU A 1 312 ? -3.934 -8.966 -2.600 1.00 97.88 312 LEU A O 1
ATOM 2446 N N . ILE A 1 313 ? -4.984 -7.060 -3.228 1.00 96.06 313 ILE A N 1
ATOM 2447 C CA . ILE A 1 313 ? -4.828 -7.204 -4.682 1.00 96.06 313 ILE A CA 1
ATOM 2448 C C . ILE A 1 313 ? -3.631 -6.412 -5.239 1.00 96.06 313 ILE A C 1
ATOM 2450 O O . ILE A 1 313 ? -3.069 -5.546 -4.564 1.00 96.06 313 ILE A O 1
ATOM 2454 N N . ASP A 1 314 ? -3.272 -6.706 -6.494 1.00 90.38 314 ASP A N 1
ATOM 2455 C CA . ASP A 1 314 ? -2.184 -6.097 -7.280 1.00 90.38 314 ASP A CA 1
ATOM 2456 C C . ASP A 1 314 ? -0.767 -6.283 -6.697 1.00 90.38 314 ASP A C 1
ATOM 2458 O O . ASP A 1 314 ? -0.574 -6.689 -5.555 1.00 90.38 314 ASP A O 1
ATOM 2462 N N . LYS A 1 315 ? 0.263 -5.969 -7.500 1.00 86.94 315 LYS A N 1
ATOM 2463 C CA . LYS A 1 315 ? 1.706 -6.087 -7.191 1.00 86.94 315 LYS A CA 1
ATOM 2464 C C . LYS A 1 315 ? 2.186 -7.521 -6.913 1.00 86.94 315 LYS A C 1
ATOM 2466 O O . LYS A 1 315 ? 3.352 -7.721 -6.555 1.00 86.94 315 LYS A O 1
ATOM 2471 N N . GLY A 1 316 ? 1.326 -8.515 -7.105 1.00 87.38 316 GLY A N 1
ATOM 2472 C CA . GLY A 1 316 ? 1.611 -9.941 -7.019 1.00 87.38 316 GLY A CA 1
ATOM 2473 C C . GLY A 1 316 ? 0.599 -10.731 -7.854 1.00 87.38 316 GLY A C 1
ATOM 2474 O O . GLY A 1 316 ? -0.474 -10.211 -8.127 1.00 87.38 316 GLY A O 1
ATOM 2475 N N . PRO A 1 317 ? 0.932 -11.958 -8.295 1.00 90.62 317 PRO A N 1
ATOM 2476 C CA . PRO A 1 317 ? 0.154 -12.673 -9.310 1.00 90.62 317 PRO A CA 1
ATOM 2477 C C . PRO A 1 317 ? -0.939 -13.598 -8.747 1.00 90.62 317 PRO A C 1
ATOM 2479 O O . PRO A 1 317 ? -1.411 -14.467 -9.477 1.00 90.62 317 PRO A O 1
ATOM 2482 N N . GLN A 1 318 ? -1.238 -13.519 -7.4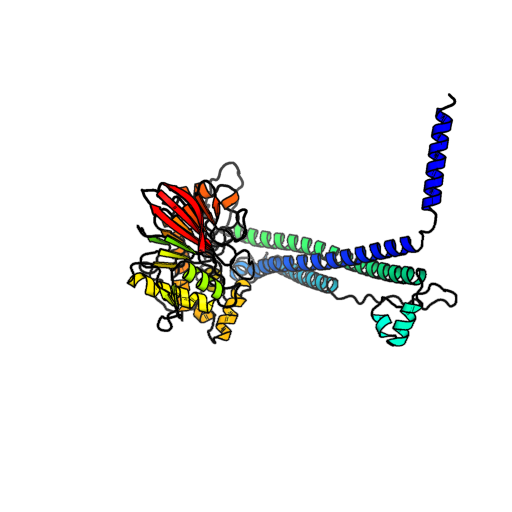47 1.00 94.25 318 GLN A N 1
ATOM 2483 C CA . GLN A 1 318 ? -2.146 -14.441 -6.746 1.00 94.25 318 GLN A CA 1
ATOM 2484 C C . GLN A 1 318 ? -3.193 -13.677 -5.922 1.00 94.25 318 GLN A C 1
ATOM 2486 O O . GLN A 1 318 ? -3.491 -14.032 -4.779 1.00 94.25 318 GLN A O 1
ATOM 2491 N N . SER A 1 319 ? -3.688 -12.562 -6.456 1.00 96.06 319 SER A N 1
ATOM 2492 C CA . SER A 1 319 ? -4.684 -11.706 -5.807 1.00 96.06 319 SER A CA 1
ATOM 2493 C C . SER A 1 319 ? -5.991 -12.463 -5.562 1.00 96.06 319 SER A C 1
ATOM 2495 O O . SER A 1 319 ? -6.561 -12.371 -4.475 1.00 96.06 319 SER A O 1
ATOM 2497 N N . LEU A 1 320 ? -6.447 -13.264 -6.531 1.00 95.12 320 LEU A N 1
ATOM 2498 C CA . LEU A 1 320 ? -7.678 -14.053 -6.387 1.00 95.12 320 LEU A CA 1
ATOM 2499 C C . LEU A 1 320 ? -7.580 -15.105 -5.278 1.00 95.12 320 LEU A C 1
ATOM 2501 O O . LEU A 1 320 ? -8.501 -15.231 -4.476 1.00 95.12 320 LEU A O 1
ATOM 2505 N N . GLU A 1 321 ? -6.453 -15.810 -5.172 1.00 95.62 321 GLU A N 1
ATOM 2506 C CA . GLU A 1 321 ? -6.234 -16.793 -4.109 1.00 95.62 321 GLU A CA 1
ATOM 2507 C C . GLU A 1 321 ? -6.187 -16.133 -2.720 1.00 95.62 321 GLU A C 1
ATOM 2509 O O . GLU A 1 321 ? -6.676 -16.707 -1.742 1.00 95.62 321 GLU A O 1
ATOM 2514 N N . VAL A 1 322 ? -5.642 -14.913 -2.618 1.00 97.44 322 VAL A N 1
ATOM 2515 C CA . VAL A 1 322 ? -5.684 -14.119 -1.377 1.00 97.44 322 VAL A CA 1
ATOM 2516 C C . VAL A 1 322 ? -7.126 -13.756 -1.017 1.00 97.44 322 VAL A C 1
ATOM 2518 O O . VAL A 1 322 ? -7.523 -13.945 0.134 1.00 97.44 322 VAL A O 1
ATOM 2521 N N . LEU A 1 323 ? -7.928 -13.278 -1.975 1.00 97.62 323 LEU A N 1
ATOM 2522 C CA . LEU A 1 323 ? -9.339 -12.957 -1.738 1.00 97.62 323 LEU A CA 1
ATOM 2523 C C . LEU A 1 323 ? -10.129 -14.196 -1.293 1.00 97.62 323 LEU A C 1
ATOM 2525 O O . LEU A 1 323 ? -10.813 -14.136 -0.269 1.00 97.62 323 LEU A O 1
ATOM 2529 N N . ASP A 1 324 ? -9.976 -15.328 -1.988 1.00 95.94 324 ASP A N 1
ATOM 2530 C CA . ASP A 1 324 ? -10.631 -16.599 -1.647 1.00 95.94 324 ASP A CA 1
ATOM 2531 C C . ASP A 1 324 ? -10.309 -17.033 -0.206 1.00 95.94 324 ASP A C 1
ATOM 2533 O O . ASP A 1 324 ? -11.205 -17.419 0.557 1.00 95.94 324 ASP A O 1
ATOM 2537 N N . LEU A 1 325 ? -9.034 -16.930 0.193 1.00 97.50 325 LEU A N 1
ATOM 2538 C CA . LEU A 1 325 ? -8.583 -17.233 1.550 1.00 97.50 325 LEU A CA 1
ATOM 2539 C C . LEU A 1 325 ? -9.236 -16.302 2.572 1.00 97.50 325 LEU A C 1
ATOM 2541 O O . LEU A 1 325 ? -9.870 -16.782 3.511 1.00 97.50 325 LEU A O 1
ATOM 2545 N N . MET A 1 326 ? -9.128 -14.985 2.392 1.00 98.12 326 MET A N 1
ATOM 2546 C CA . MET A 1 326 ? -9.638 -14.014 3.365 1.00 98.12 326 MET A CA 1
ATOM 2547 C C . MET A 1 326 ? -11.165 -14.089 3.505 1.00 98.12 326 MET A C 1
ATOM 2549 O O . MET A 1 326 ? -11.680 -14.094 4.627 1.00 98.12 326 MET A O 1
ATOM 2553 N N . MET A 1 327 ? -11.889 -14.243 2.391 1.00 96.94 327 MET A N 1
ATOM 2554 C CA . MET A 1 327 ? -13.339 -14.468 2.378 1.00 96.94 327 MET A CA 1
ATOM 2555 C C . MET A 1 327 ? -13.719 -15.765 3.100 1.00 96.94 327 MET A C 1
ATOM 2557 O O . MET A 1 327 ? -14.705 -15.805 3.841 1.00 96.94 327 MET A O 1
ATOM 2561 N N . SER A 1 328 ? -12.945 -16.835 2.906 1.00 96.50 328 SER A N 1
ATOM 2562 C CA . SER A 1 328 ? -13.171 -18.105 3.594 1.00 96.50 328 SER A CA 1
ATOM 2563 C C . SER A 1 328 ? -12.943 -17.992 5.100 1.00 96.50 328 SER A C 1
ATOM 2565 O O . SER A 1 328 ? -13.825 -18.358 5.881 1.00 96.50 328 SER A O 1
ATOM 2567 N N . LEU A 1 329 ? -11.811 -17.430 5.528 1.00 97.00 329 LEU A N 1
ATOM 2568 C CA . LEU A 1 329 ? -11.485 -17.276 6.947 1.00 97.00 329 LEU A CA 1
ATOM 2569 C C . LEU A 1 329 ? -12.493 -16.374 7.668 1.00 97.00 329 LEU A C 1
ATOM 2571 O O . LEU A 1 329 ? -12.902 -16.692 8.785 1.00 97.00 329 LEU A O 1
ATOM 2575 N N . GLN A 1 330 ? -12.969 -15.311 7.013 1.00 96.19 330 GLN A N 1
ATOM 2576 C CA . GLN A 1 330 ? -14.009 -14.436 7.556 1.00 96.19 330 GLN A CA 1
ATOM 2577 C C . GLN A 1 330 ? -15.336 -15.161 7.813 1.00 96.19 330 GLN A C 1
ATOM 2579 O O . GLN A 1 330 ? -16.015 -14.852 8.792 1.00 96.19 330 GLN A O 1
ATOM 2584 N N . ARG A 1 331 ? -15.688 -16.163 6.998 1.00 95.25 331 ARG A N 1
ATOM 2585 C CA . ARG A 1 331 ? -16.863 -17.018 7.247 1.00 95.25 331 ARG A CA 1
ATOM 2586 C C . ARG A 1 331 ? -16.634 -18.034 8.367 1.00 95.25 331 ARG A C 1
ATOM 2588 O O . ARG A 1 331 ? -17.578 -18.370 9.075 1.00 95.25 331 ARG A O 1
ATOM 2595 N N . GLN A 1 332 ? -15.409 -18.536 8.518 1.00 96.12 332 GLN A N 1
ATOM 2596 C CA . GLN A 1 332 ? -15.085 -19.608 9.464 1.00 96.12 332 GLN A CA 1
ATOM 2597 C C . GLN A 1 332 ? -14.862 -19.111 10.899 1.00 96.12 332 GLN A C 1
ATOM 2599 O O . GLN A 1 332 ? -15.322 -19.749 11.846 1.00 96.12 332 GLN A O 1
ATOM 2604 N N . ALA A 1 333 ? -14.169 -17.981 11.075 1.00 97.06 333 ALA A N 1
ATOM 2605 C CA . ALA A 1 333 ? -13.732 -17.508 12.389 1.00 97.06 333 ALA A CA 1
ATOM 2606 C C . ALA A 1 333 ? -14.859 -17.342 13.433 1.00 97.06 333 ALA A C 1
ATOM 2608 O O . ALA A 1 333 ? -14.654 -17.776 14.574 1.00 97.06 333 ALA A O 1
ATOM 2609 N N . PRO A 1 334 ? -16.063 -16.832 13.081 1.00 96.19 334 PRO A N 1
ATOM 2610 C CA . PRO A 1 334 ? -17.161 -16.695 14.039 1.00 96.19 334 PRO A CA 1
ATOM 2611 C C . PRO A 1 334 ? -17.585 -18.012 14.701 1.00 96.19 334 PRO A C 1
ATOM 2613 O O . PRO A 1 334 ? -17.964 -18.007 15.871 1.00 96.19 334 PRO A O 1
ATOM 2616 N N . ALA A 1 335 ? -17.471 -19.152 14.006 1.00 95.31 335 ALA A N 1
ATOM 2617 C CA . ALA A 1 335 ? -17.827 -20.461 14.561 1.00 95.31 335 ALA A CA 1
ATOM 2618 C C . ALA A 1 335 ? -16.911 -20.892 15.724 1.00 95.31 335 ALA A C 1
ATOM 2620 O O . ALA A 1 335 ? -17.321 -21.679 16.574 1.00 95.31 335 ALA A O 1
ATOM 2621 N N . ALA A 1 336 ? -15.690 -20.351 15.789 1.00 96.19 336 ALA A N 1
ATOM 2622 C CA . ALA A 1 336 ? -14.746 -20.551 16.890 1.00 96.19 336 ALA A CA 1
ATOM 2623 C C . ALA A 1 336 ? -14.779 -19.408 17.929 1.00 96.19 336 ALA A C 1
ATOM 2625 O O . ALA A 1 336 ? -13.966 -19.394 18.856 1.00 96.19 336 ALA A O 1
ATOM 2626 N N . GLY A 1 337 ? -15.698 -18.446 17.778 1.00 95.81 337 GLY A N 1
ATOM 2627 C CA . GLY A 1 337 ? -15.771 -17.233 18.594 1.00 95.81 337 GLY A CA 1
ATOM 2628 C C . GLY A 1 337 ? -14.710 -16.181 18.260 1.00 95.81 337 GLY A C 1
ATOM 2629 O O . GLY A 1 337 ? -14.503 -15.275 19.062 1.00 95.81 337 GLY A O 1
ATOM 2630 N N . GLY A 1 338 ? -14.016 -16.320 17.126 1.00 97.44 338 GLY A N 1
ATOM 2631 C CA . GLY A 1 338 ? -13.050 -15.346 16.616 1.00 97.44 338 GLY A CA 1
ATOM 2632 C C . GLY A 1 338 ? -13.638 -14.464 15.520 1.00 97.44 338 GLY A C 1
ATOM 2633 O O . GLY A 1 338 ? -14.822 -14.553 15.187 1.00 97.44 338 GLY A O 1
ATOM 2634 N N . ALA A 1 339 ? -12.797 -13.622 14.924 1.00 97.94 339 ALA A N 1
ATOM 2635 C CA . ALA A 1 339 ? -13.202 -12.744 13.831 1.00 97.94 339 ALA A CA 1
ATOM 2636 C C . ALA A 1 339 ? -12.061 -12.499 12.838 1.00 97.94 339 ALA A C 1
ATOM 2638 O O . ALA A 1 339 ? -10.891 -12.469 13.216 1.00 97.94 339 ALA A O 1
ATOM 2639 N N . VAL A 1 340 ? -12.421 -12.265 11.574 1.00 98.62 340 VAL A N 1
ATOM 2640 C CA . VAL A 1 340 ? -11.515 -11.708 10.561 1.00 98.62 340 VAL A CA 1
ATOM 2641 C C . VAL A 1 340 ? -12.131 -10.427 10.018 1.00 98.62 340 VAL A C 1
ATOM 2643 O O . VAL A 1 340 ? -13.222 -10.431 9.444 1.00 98.62 340 VAL A O 1
ATOM 2646 N N . ILE A 1 341 ? -11.424 -9.324 10.214 1.00 98.75 341 ILE A N 1
ATOM 2647 C CA . ILE A 1 341 ? -11.783 -7.996 9.740 1.00 98.75 341 ILE A CA 1
ATOM 2648 C C . ILE A 1 341 ? -10.799 -7.643 8.628 1.00 98.75 341 ILE A C 1
ATOM 2650 O O . ILE A 1 341 ? -9.591 -7.696 8.829 1.00 98.75 341 ILE A O 1
ATOM 2654 N N . VAL A 1 342 ? -11.315 -7.298 7.454 1.00 98.69 342 VAL A N 1
ATOM 2655 C CA . VAL A 1 342 ? -10.512 -6.884 6.298 1.00 98.69 342 VAL A CA 1
ATOM 2656 C C . VAL A 1 342 ? -10.972 -5.492 5.917 1.00 98.69 342 VAL A C 1
ATOM 2658 O O . VAL A 1 342 ? -12.119 -5.342 5.503 1.00 98.69 342 VAL A O 1
ATOM 2661 N N . THR A 1 343 ? -10.135 -4.480 6.124 1.00 98.75 343 THR A N 1
ATOM 2662 C CA . THR A 1 343 ? -10.458 -3.103 5.730 1.00 98.75 343 THR A CA 1
ATOM 2663 C C . THR A 1 343 ? -10.113 -2.866 4.264 1.00 98.75 343 THR A C 1
ATOM 2665 O O . THR A 1 343 ? -9.336 -3.612 3.677 1.00 98.75 343 THR A O 1
ATOM 2668 N N . LEU A 1 344 ? -10.668 -1.805 3.681 1.00 98.06 344 LEU A N 1
ATOM 2669 C CA . LEU A 1 344 ? -10.241 -1.313 2.374 1.00 98.06 344 LEU A CA 1
ATOM 2670 C C . LEU A 1 344 ? -8.775 -0.880 2.414 1.00 98.06 344 LEU A C 1
ATOM 2672 O O . LEU A 1 344 ? -8.372 -0.176 3.343 1.00 98.06 344 LEU A O 1
ATOM 2676 N N . GLY A 1 345 ? -8.023 -1.256 1.383 1.00 97.81 345 GLY A N 1
ATOM 2677 C CA . GLY A 1 345 ? -6.794 -0.590 0.978 1.00 97.81 345 GLY A CA 1
ATOM 2678 C C . GLY A 1 345 ? -7.053 0.417 -0.136 1.00 97.81 345 GLY A C 1
ATOM 2679 O O . GLY A 1 345 ? -8.186 0.575 -0.617 1.00 97.81 345 GLY A O 1
ATOM 2680 N N . ASN A 1 346 ? -6.004 1.121 -0.563 1.00 95.75 346 ASN A N 1
ATOM 2681 C CA . ASN A 1 346 ? -6.143 2.028 -1.697 1.00 95.75 346 ASN A CA 1
ATOM 2682 C C . ASN A 1 346 ? -6.311 1.244 -3.003 1.00 95.75 346 ASN A C 1
ATOM 2684 O O . ASN A 1 346 ? -7.040 1.706 -3.878 1.00 95.75 346 ASN A O 1
ATOM 2688 N N . HIS A 1 347 ? -5.711 0.057 -3.130 1.00 95.06 347 HIS A N 1
ATOM 2689 C CA . HIS A 1 347 ? -5.826 -0.748 -4.343 1.00 95.06 347 HIS A CA 1
ATOM 2690 C C . HIS A 1 347 ? -7.257 -1.238 -4.580 1.00 95.06 347 HIS A C 1
ATOM 2692 O O . HIS A 1 347 ? -7.776 -1.092 -5.690 1.00 95.06 347 HIS A O 1
ATOM 2698 N N . GLU A 1 348 ? -7.951 -1.711 -3.539 1.00 96.38 348 GLU A N 1
ATOM 2699 C CA . GLU A 1 348 ? -9.369 -2.069 -3.660 1.00 96.38 348 GLU A CA 1
ATOM 2700 C C . GLU A 1 348 ? -10.233 -0.843 -4.005 1.00 96.38 348 GLU A C 1
ATOM 2702 O O . GLU A 1 348 ? -11.085 -0.911 -4.894 1.00 96.38 348 GLU A O 1
ATOM 2707 N N . ALA A 1 349 ? -10.000 0.303 -3.354 1.00 94.75 349 ALA A N 1
ATOM 2708 C CA . ALA A 1 349 ? -10.754 1.527 -3.632 1.00 94.75 349 ALA A CA 1
ATOM 2709 C C . ALA A 1 349 ? -10.522 2.054 -5.061 1.00 94.75 349 ALA A C 1
ATOM 2711 O O . ALA A 1 349 ? -11.471 2.461 -5.734 1.00 94.75 349 ALA A O 1
ATOM 2712 N N . GLU A 1 350 ? -9.282 2.029 -5.553 1.00 92.12 350 GLU A N 1
ATOM 2713 C CA . GLU A 1 350 ? -8.927 2.451 -6.910 1.00 92.12 350 GLU A CA 1
ATOM 2714 C C . GLU A 1 350 ? -9.497 1.507 -7.975 1.00 92.12 350 GLU A C 1
ATOM 2716 O O . GLU A 1 350 ? -10.008 1.990 -8.994 1.00 92.12 350 GLU A O 1
ATOM 2721 N N . PHE A 1 351 ? -9.482 0.192 -7.721 1.00 92.88 351 PHE A N 1
ATOM 2722 C CA . PHE A 1 351 ? -10.134 -0.802 -8.574 1.00 92.88 351 PHE A CA 1
ATOM 2723 C C . PHE A 1 351 ? -11.642 -0.540 -8.686 1.00 92.88 351 PHE A C 1
ATOM 2725 O O . PHE A 1 351 ? -12.176 -0.474 -9.793 1.00 92.88 351 PHE A O 1
ATOM 2732 N N . LEU A 1 352 ? -12.329 -0.303 -7.561 1.00 91.38 352 LEU A N 1
ATOM 2733 C CA . LEU A 1 352 ? -13.761 0.030 -7.544 1.00 91.38 352 LEU A CA 1
ATOM 2734 C C . LEU A 1 352 ? -14.060 1.386 -8.210 1.00 91.38 352 LEU A C 1
ATOM 2736 O O . LEU A 1 352 ? -15.115 1.574 -8.817 1.00 91.38 352 LEU A O 1
ATOM 2740 N N . ALA A 1 353 ? -13.136 2.346 -8.119 1.00 86.81 353 ALA A N 1
ATOM 2741 C CA . ALA A 1 353 ? -13.294 3.685 -8.678 1.00 86.81 353 ALA A CA 1
ATOM 2742 C C . ALA A 1 353 ? -13.162 3.739 -10.202 1.00 86.81 353 ALA A C 1
ATOM 2744 O O . ALA A 1 353 ? -13.909 4.465 -10.867 1.00 86.81 353 ALA A O 1
ATOM 2745 N N . HIS A 1 354 ? -12.170 3.049 -10.756 1.00 78.50 354 HIS A N 1
ATOM 2746 C CA . HIS A 1 354 ? -11.856 3.069 -12.180 1.00 78.50 354 HIS A CA 1
ATOM 2747 C C . HIS A 1 354 ? -11.122 1.792 -12.588 1.00 78.50 354 HIS A C 1
ATOM 2749 O O . HIS A 1 354 ? -9.901 1.836 -12.798 1.00 78.50 354 HIS A O 1
ATOM 2755 N N . PRO A 1 355 ? -11.839 0.686 -12.798 1.00 61.81 355 PRO A N 1
ATOM 2756 C CA . PRO A 1 355 ? -11.203 -0.454 -13.423 1.00 61.81 355 PRO A CA 1
ATOM 2757 C C . PRO A 1 355 ? -10.786 -0.082 -14.867 1.00 61.81 355 PRO A C 1
ATOM 2759 O O . PRO A 1 355 ? -11.516 0.612 -15.582 1.00 61.81 355 PRO A O 1
ATOM 2762 N N . GLY A 1 356 ? -9.586 -0.482 -15.282 1.00 54.06 356 GLY A N 1
ATOM 2763 C CA . GLY A 1 356 ? -8.952 -0.219 -16.579 1.00 54.06 356 GLY A CA 1
ATOM 2764 C C . GLY A 1 356 ? -7.757 0.746 -16.535 1.00 54.06 356 GLY A C 1
ATOM 2765 O O . GLY A 1 356 ? -7.340 1.259 -17.578 1.00 54.06 356 GLY A O 1
ATOM 2766 N N . LYS A 1 357 ? -7.213 1.069 -15.350 1.00 67.06 357 LYS A N 1
ATOM 2767 C CA . LYS A 1 357 ? -6.064 1.986 -15.169 1.00 67.06 357 LYS A CA 1
ATOM 2768 C C . LYS A 1 357 ? -4.820 1.263 -14.664 1.00 67.06 357 LYS A C 1
ATOM 2770 O O . LYS A 1 357 ? -4.905 0.216 -14.046 1.00 67.06 357 LYS A O 1
ATOM 2775 N N . LYS A 1 358 ? -3.647 1.889 -14.857 1.00 63.53 358 LYS A N 1
ATOM 2776 C CA . LYS A 1 358 ? -2.310 1.317 -14.582 1.00 63.53 358 LYS A CA 1
ATOM 2777 C C . LYS A 1 358 ? -2.172 0.492 -13.297 1.00 63.53 358 LYS A C 1
ATOM 2779 O O . LYS A 1 358 ? -1.477 -0.513 -13.354 1.00 63.53 358 LYS A O 1
ATOM 2784 N N . LYS A 1 359 ? -2.756 0.930 -12.175 1.00 63.53 359 LYS A N 1
ATOM 2785 C CA . LYS A 1 359 ? -2.599 0.253 -10.879 1.00 63.53 359 LYS A CA 1
ATOM 2786 C C . LYS A 1 359 ? -3.395 -1.056 -10.769 1.00 63.53 359 LYS A C 1
ATOM 2788 O O . LYS A 1 359 ? -2.901 -1.934 -10.091 1.00 63.53 359 LYS A O 1
ATOM 2793 N N . ALA A 1 360 ? -4.509 -1.196 -11.494 1.00 73.19 360 ALA A N 1
ATOM 2794 C CA . ALA A 1 360 ? -5.408 -2.357 -11.459 1.00 73.19 360 ALA A CA 1
ATOM 2795 C C . ALA A 1 360 ? -5.152 -3.384 -12.585 1.00 73.19 360 ALA A C 1
ATOM 2797 O O . ALA A 1 360 ? -5.797 -4.427 -12.649 1.00 73.19 360 ALA A O 1
ATOM 2798 N N . ILE A 1 361 ? -4.206 -3.102 -13.494 1.00 79.75 361 ILE A N 1
ATOM 2799 C CA . ILE A 1 361 ? -3.934 -3.944 -14.674 1.00 79.75 361 ILE A CA 1
ATOM 2800 C C . ILE A 1 361 ? -3.538 -5.372 -14.279 1.00 79.75 361 ILE A C 1
ATOM 2802 O O . ILE A 1 361 ? -3.822 -6.308 -15.024 1.00 79.75 361 ILE A O 1
ATOM 2806 N N . GLU A 1 362 ? -2.830 -5.552 -13.163 1.00 84.94 362 GLU A N 1
ATOM 2807 C CA . GLU A 1 362 ? -2.389 -6.881 -12.733 1.00 84.94 362 GLU A CA 1
ATOM 2808 C C . GLU A 1 362 ? -3.574 -7.720 -12.260 1.00 84.94 362 GLU A C 1
ATOM 2810 O O . GLU A 1 362 ? -3.793 -8.798 -12.813 1.00 84.94 362 GLU A O 1
ATOM 2815 N N . PHE A 1 363 ? -4.399 -7.193 -11.351 1.00 91.25 363 PHE A N 1
ATOM 2816 C CA . PHE A 1 363 ? -5.604 -7.889 -10.913 1.00 91.25 363 PHE A CA 1
ATOM 2817 C C . PHE A 1 363 ? -6.613 -8.115 -12.051 1.00 91.25 363 PHE A C 1
ATOM 2819 O O . PHE A 1 363 ? -7.194 -9.192 -12.168 1.00 91.25 363 PHE A O 1
ATOM 2826 N N . GLU A 1 364 ? -6.776 -7.149 -12.958 1.00 89.94 364 GLU A N 1
ATOM 2827 C CA . GLU A 1 364 ? -7.620 -7.305 -14.152 1.00 89.94 364 GLU A CA 1
ATOM 2828 C C . GLU A 1 364 ? -7.161 -8.458 -15.048 1.00 89.94 364 GLU A C 1
ATOM 2830 O O . GLU A 1 364 ? -7.994 -9.195 -15.572 1.00 89.94 364 GLU A O 1
ATOM 2835 N N . ARG A 1 365 ? -5.847 -8.648 -15.209 1.00 89.44 365 ARG A N 1
ATOM 2836 C CA . ARG A 1 365 ? -5.299 -9.779 -15.971 1.00 89.44 365 ARG A CA 1
ATOM 2837 C C . ARG A 1 365 ? -5.552 -11.113 -15.282 1.00 89.44 365 ARG A C 1
ATOM 2839 O O . ARG A 1 365 ? -5.810 -12.093 -15.975 1.00 89.44 365 ARG A O 1
ATOM 2846 N N . GLU A 1 366 ? -5.468 -11.170 -13.953 1.00 92.31 366 GLU A N 1
ATOM 2847 C CA . GLU A 1 366 ? -5.813 -12.384 -13.200 1.00 92.31 366 GLU A CA 1
ATOM 2848 C C . GLU A 1 366 ? -7.292 -12.751 -13.380 1.00 92.31 366 GLU A C 1
ATOM 2850 O O . GLU A 1 366 ? -7.623 -13.913 -13.629 1.00 92.31 366 GLU A O 1
ATOM 2855 N N . LEU A 1 367 ? -8.175 -11.752 -13.305 1.00 93.31 367 LEU A N 1
ATOM 2856 C CA . LEU A 1 367 ? -9.609 -11.908 -13.539 1.00 93.31 367 LEU A CA 1
ATOM 2857 C C . LEU A 1 367 ? -9.898 -12.402 -14.962 1.00 93.31 367 LEU A C 1
ATOM 2859 O O . LEU A 1 367 ? -10.602 -13.400 -15.131 1.00 93.31 367 LEU A O 1
ATOM 2863 N N . ASP A 1 368 ? -9.299 -11.768 -15.971 1.00 91.94 368 ASP A N 1
ATOM 2864 C CA . ASP A 1 368 ? -9.459 -12.143 -17.380 1.00 91.94 368 ASP A CA 1
ATOM 2865 C C . ASP A 1 368 ? -8.949 -13.570 -17.652 1.00 91.94 368 ASP A C 1
ATOM 2867 O O . ASP A 1 368 ? -9.623 -14.368 -18.303 1.00 91.94 368 ASP A O 1
ATOM 2871 N N . ALA A 1 369 ? -7.819 -13.960 -17.048 1.00 92.00 369 ALA A N 1
ATOM 2872 C CA . ALA A 1 369 ? -7.286 -15.322 -17.140 1.00 92.00 369 ALA A CA 1
ATOM 2873 C C . ALA A 1 369 ? -8.223 -16.393 -16.546 1.00 92.00 369 ALA A C 1
ATOM 2875 O O . ALA A 1 369 ? -8.149 -17.563 -16.929 1.00 92.00 369 ALA A O 1
ATOM 2876 N N . ARG A 1 370 ? -9.117 -16.008 -15.626 1.00 90.81 370 ARG A N 1
ATOM 2877 C CA . ARG A 1 370 ? -10.169 -16.863 -15.049 1.00 90.81 370 ARG A CA 1
ATOM 2878 C C . ARG A 1 370 ? -11.521 -16.703 -15.760 1.00 90.81 370 ARG A C 1
ATOM 2880 O O . ARG A 1 370 ? -12.497 -17.317 -15.334 1.00 90.81 370 ARG A O 1
ATOM 2887 N N . GLY A 1 371 ? -11.592 -15.907 -16.830 1.00 93.88 371 GLY A N 1
ATOM 2888 C CA . GLY A 1 371 ? -12.824 -15.624 -17.570 1.00 93.88 371 GLY A CA 1
ATOM 2889 C C . GLY A 1 371 ? -13.823 -14.759 -16.797 1.00 93.88 371 GLY A C 1
ATOM 2890 O O . GLY A 1 371 ? -15.025 -14.842 -17.047 1.00 93.88 371 GLY A O 1
ATOM 2891 N N . ILE A 1 372 ? -13.349 -13.965 -15.835 1.00 93.38 372 ILE A N 1
ATOM 2892 C CA . ILE A 1 372 ? -14.174 -13.090 -15.000 1.00 93.38 372 ILE A CA 1
ATOM 2893 C C . ILE A 1 372 ? -14.066 -11.661 -15.533 1.00 93.38 372 ILE A C 1
ATOM 2895 O O . ILE A 1 372 ? -12.981 -11.086 -15.570 1.00 93.38 372 ILE A O 1
ATOM 2899 N N . ASP A 1 373 ? -15.197 -11.053 -15.900 1.00 90.88 373 ASP A N 1
ATOM 2900 C CA . ASP A 1 373 ? -15.206 -9.645 -16.301 1.00 90.88 373 ASP A CA 1
ATOM 2901 C C . ASP A 1 373 ? -14.955 -8.750 -15.079 1.00 90.88 373 ASP A C 1
ATOM 2903 O O . ASP A 1 373 ? -15.757 -8.676 -14.142 1.00 90.88 373 ASP A O 1
ATOM 2907 N N . TYR A 1 374 ? -13.838 -8.029 -15.095 1.00 90.00 374 TYR A N 1
ATOM 2908 C CA . TYR A 1 374 ? -13.458 -7.111 -14.029 1.00 90.00 374 TYR A CA 1
ATOM 2909 C C . TYR A 1 374 ? -14.490 -5.991 -13.802 1.00 90.00 374 TYR A C 1
ATOM 2911 O O . TYR A 1 374 ? -14.606 -5.467 -12.694 1.00 90.00 374 TYR A O 1
ATOM 2919 N N . ARG A 1 375 ? -15.284 -5.629 -14.820 1.00 90.56 375 ARG A N 1
ATOM 2920 C CA . ARG A 1 375 ? -16.367 -4.638 -14.697 1.00 90.56 375 ARG A CA 1
ATOM 2921 C C . ARG A 1 375 ? -17.523 -5.187 -13.876 1.00 90.56 375 ARG A C 1
ATOM 2923 O O . ARG A 1 375 ? -18.138 -4.437 -13.124 1.00 90.56 375 ARG A O 1
ATOM 2930 N N . ASP A 1 376 ? -17.795 -6.483 -13.990 1.00 91.81 376 ASP A N 1
ATOM 2931 C CA . ASP A 1 376 ? -18.804 -7.159 -13.179 1.00 91.81 376 ASP A CA 1
ATOM 2932 C C . ASP A 1 376 ? -18.345 -7.293 -11.724 1.00 91.81 376 ASP A C 1
ATOM 2934 O O . ASP A 1 376 ? -19.159 -7.122 -10.815 1.00 91.81 376 ASP A O 1
ATOM 2938 N N . VAL A 1 377 ? -17.042 -7.497 -11.494 1.00 92.44 377 VAL A N 1
ATOM 2939 C CA . VAL A 1 377 ? -16.443 -7.419 -10.152 1.00 92.44 377 VAL A CA 1
ATOM 2940 C C . VAL A 1 377 ? -16.618 -6.009 -9.578 1.00 92.44 377 VAL A C 1
ATOM 2942 O O . VAL A 1 377 ? -17.193 -5.854 -8.506 1.00 92.44 377 VAL A O 1
ATOM 2945 N N . ALA A 1 378 ? -16.190 -4.963 -10.291 1.00 90.88 378 ALA A N 1
ATOM 2946 C CA . ALA A 1 378 ? -16.300 -3.583 -9.806 1.00 90.88 378 ALA A CA 1
ATOM 2947 C C . ALA A 1 378 ? -17.759 -3.145 -9.571 1.00 90.88 378 ALA A C 1
ATOM 2949 O O . ALA A 1 378 ? -18.041 -2.362 -8.666 1.00 90.88 378 ALA A O 1
ATOM 2950 N N . ALA A 1 379 ? -18.699 -3.686 -10.351 1.00 88.88 379 ALA A N 1
ATOM 2951 C CA . ALA A 1 379 ? -20.132 -3.464 -10.189 1.00 88.88 379 ALA A CA 1
ATOM 2952 C C . ALA A 1 379 ? -20.788 -4.336 -9.098 1.00 88.88 379 ALA A C 1
ATOM 2954 O O . ALA A 1 379 ? -22.003 -4.258 -8.918 1.00 88.88 379 ALA A O 1
ATOM 2955 N N . GLY A 1 380 ? -20.034 -5.184 -8.387 1.00 91.69 380 GLY A N 1
ATOM 2956 C CA . GLY A 1 380 ? -20.571 -6.013 -7.305 1.00 91.69 380 GLY A CA 1
ATOM 2957 C C . GLY A 1 380 ? -21.443 -7.185 -7.760 1.00 91.69 380 GLY A C 1
ATOM 2958 O O . GLY A 1 380 ? -22.263 -7.676 -6.983 1.00 91.69 380 GLY A O 1
ATOM 2959 N N . LYS A 1 381 ? -21.313 -7.637 -9.012 1.00 91.75 381 LYS A N 1
ATOM 2960 C CA . LYS A 1 381 ? -22.158 -8.707 -9.571 1.00 91.75 381 LYS A CA 1
ATOM 2961 C C . LYS A 1 381 ? -21.695 -10.118 -9.214 1.00 91.75 381 LYS A C 1
ATOM 2963 O O . LYS A 1 381 ? -22.444 -11.067 -9.426 1.00 91.75 381 LYS A O 1
ATOM 2968 N N . ASN A 1 382 ? -20.488 -10.265 -8.676 1.00 92.62 382 ASN A N 1
ATOM 2969 C CA . ASN A 1 382 ? -19.953 -11.533 -8.189 1.00 92.62 382 ASN A CA 1
ATOM 2970 C C . ASN A 1 382 ? -19.455 -11.416 -6.743 1.00 92.62 382 ASN A C 1
ATOM 2972 O O . ASN A 1 382 ? -19.477 -10.339 -6.145 1.00 92.62 382 ASN A O 1
ATOM 2976 N N . GLU A 1 383 ? -19.005 -12.536 -6.183 1.00 93.75 383 GLU A N 1
ATOM 2977 C CA . GLU A 1 383 ? -18.595 -12.609 -4.781 1.00 93.75 383 GLU A CA 1
ATOM 2978 C C . GLU A 1 383 ? -17.382 -11.726 -4.448 1.00 93.75 383 GLU A C 1
ATOM 2980 O O . GLU A 1 383 ? -17.368 -11.112 -3.383 1.00 93.75 383 GLU A O 1
ATOM 2985 N N . TYR A 1 384 ? -16.420 -11.574 -5.367 1.00 95.81 384 TYR A N 1
ATOM 2986 C CA . TYR A 1 384 ? -15.257 -10.695 -5.184 1.00 95.81 384 TYR A CA 1
ATOM 2987 C C . TYR A 1 384 ? -15.669 -9.225 -5.096 1.00 95.81 384 TYR A C 1
ATOM 2989 O O . TYR A 1 384 ? -15.235 -8.494 -4.205 1.00 95.81 384 TYR A O 1
ATOM 2997 N N . GLY A 1 385 ? -16.557 -8.799 -5.994 1.00 94.94 385 GLY A N 1
ATOM 2998 C CA . GLY A 1 385 ? -17.116 -7.455 -5.991 1.00 94.94 385 GLY A CA 1
ATOM 2999 C C . GLY A 1 385 ? -17.925 -7.163 -4.734 1.00 94.94 385 GLY A C 1
ATOM 3000 O O . GLY A 1 385 ? -17.737 -6.131 -4.096 1.00 94.94 385 GLY A O 1
ATOM 3001 N N . GLN A 1 386 ? -18.796 -8.096 -4.341 1.00 94.44 386 GLN A N 1
ATOM 3002 C CA . GLN A 1 386 ? -19.595 -7.986 -3.116 1.00 94.44 386 GLN A CA 1
ATOM 3003 C C . GLN A 1 386 ? -18.719 -7.922 -1.866 1.00 94.44 386 GLN A C 1
ATOM 3005 O O . GLN A 1 386 ? -19.010 -7.150 -0.953 1.00 94.44 386 GLN A O 1
ATOM 3010 N N . PHE A 1 387 ? -17.638 -8.702 -1.834 1.00 96.50 387 PHE A N 1
ATOM 3011 C CA . PHE A 1 387 ? -16.666 -8.670 -0.752 1.00 96.50 387 PHE A CA 1
ATOM 3012 C C . PHE A 1 387 ? -15.984 -7.302 -0.653 1.00 96.50 387 PHE A C 1
ATOM 3014 O O . PHE A 1 387 ? -16.057 -6.677 0.404 1.00 96.50 387 PHE A O 1
ATOM 3021 N N . MET A 1 388 ? -15.413 -6.786 -1.749 1.00 96.12 388 MET A N 1
ATOM 3022 C CA . MET A 1 388 ? -14.746 -5.475 -1.762 1.00 96.12 388 MET A CA 1
ATOM 3023 C C . MET A 1 388 ? -15.703 -4.321 -1.432 1.00 96.12 388 MET A C 1
ATOM 3025 O O . MET A 1 388 ? -15.388 -3.469 -0.604 1.00 96.12 388 MET A O 1
ATOM 3029 N N . LEU A 1 389 ? -16.913 -4.320 -1.999 1.00 95.12 389 LEU A N 1
ATOM 3030 C CA . LEU A 1 389 ? -17.942 -3.321 -1.682 1.00 95.12 389 LEU A CA 1
ATOM 3031 C C . LEU A 1 389 ? -18.431 -3.407 -0.227 1.00 95.12 389 LEU A C 1
ATOM 3033 O O . LEU A 1 389 ? -18.958 -2.422 0.295 1.00 95.12 389 LEU A O 1
ATOM 3037 N N . GLY A 1 390 ? -18.269 -4.561 0.425 1.00 95.12 390 GLY A N 1
ATOM 3038 C CA . GLY A 1 390 ? -18.603 -4.799 1.829 1.00 95.12 390 GLY A CA 1
ATOM 3039 C C . GLY A 1 390 ? -17.491 -4.440 2.819 1.00 95.12 390 GLY A C 1
ATOM 3040 O O . GLY A 1 390 ? -17.757 -4.375 4.021 1.00 95.12 390 GLY A O 1
ATOM 3041 N N . MET A 1 391 ? -16.266 -4.167 2.357 1.00 98.06 391 MET A N 1
ATOM 3042 C CA . MET A 1 391 ? -15.148 -3.843 3.245 1.00 98.06 391 MET A CA 1
ATOM 3043 C C . MET A 1 391 ? -15.395 -2.517 3.999 1.00 98.06 391 MET A C 1
ATOM 3045 O O . MET A 1 391 ? -15.897 -1.543 3.417 1.00 98.06 391 MET A O 1
ATOM 3049 N N . PRO A 1 392 ? -15.113 -2.446 5.312 1.00 98.44 392 PRO A N 1
ATOM 3050 C CA . PRO A 1 392 ? -15.081 -1.194 6.059 1.00 98.44 392 PRO A CA 1
ATOM 3051 C C . PRO A 1 392 ? -13.873 -0.336 5.660 1.00 98.44 392 PRO A C 1
ATOM 3053 O O . PRO A 1 392 ? -12.842 -0.842 5.228 1.00 98.44 392 PRO A O 1
ATOM 3056 N N . LEU A 1 393 ? -13.978 0.971 5.877 1.00 98.44 393 LEU A N 1
ATOM 3057 C CA . LEU A 1 393 ? -12.884 1.928 5.712 1.00 98.44 393 LEU A CA 1
ATOM 3058 C C . LEU A 1 393 ? -11.756 1.703 6.734 1.00 98.44 393 LEU A C 1
ATOM 3060 O O . LEU A 1 393 ? -10.588 1.919 6.431 1.00 98.44 393 LEU A O 1
ATOM 3064 N N . ALA A 1 394 ? -12.113 1.318 7.959 1.00 98.62 394 ALA A N 1
ATOM 3065 C CA . ALA A 1 394 ? -11.187 1.129 9.070 1.00 98.62 394 ALA A CA 1
ATOM 3066 C C . ALA A 1 394 ? -11.782 0.176 10.117 1.00 98.62 394 ALA A C 1
ATOM 3068 O O . ALA A 1 394 ? -12.969 -0.166 10.069 1.00 98.62 394 ALA A O 1
ATOM 3069 N N . ALA A 1 395 ? -10.982 -0.205 11.106 1.00 98.62 395 ALA A N 1
ATOM 3070 C CA . ALA A 1 395 ? -11.446 -0.947 12.269 1.00 98.62 395 ALA A CA 1
ATOM 3071 C C . ALA A 1 395 ? -10.892 -0.343 13.560 1.00 98.62 395 ALA A C 1
ATOM 3073 O O . ALA A 1 395 ? -9.720 0.001 13.638 1.00 98.62 395 ALA A O 1
ATOM 3074 N N . ARG A 1 396 ? -11.715 -0.250 14.600 1.00 98.38 396 ARG A N 1
ATOM 3075 C CA . ARG A 1 396 ? -11.259 -0.050 15.970 1.00 98.38 396 ARG A CA 1
ATOM 3076 C C . ARG A 1 396 ? -11.468 -1.345 16.744 1.00 98.38 396 ARG A C 1
ATOM 3078 O O . ARG A 1 396 ? -12.593 -1.831 16.838 1.00 98.38 396 ARG A O 1
ATOM 3085 N N . VAL A 1 397 ? -10.391 -1.877 17.312 1.00 98.19 397 VAL A N 1
ATOM 3086 C CA . VAL A 1 397 ? -10.441 -3.017 18.230 1.00 98.19 397 VAL A CA 1
ATOM 3087 C C . VAL A 1 397 ? -9.872 -2.574 19.570 1.00 98.19 397 VAL A C 1
ATOM 3089 O O . VAL A 1 397 ? -8.682 -2.280 19.669 1.00 98.19 397 VAL A O 1
ATOM 3092 N N . ASN A 1 398 ? -10.708 -2.498 20.607 1.00 96.25 398 ASN A N 1
ATOM 3093 C CA . ASN A 1 398 ? -10.343 -1.861 21.879 1.00 96.25 398 ASN A CA 1
ATOM 3094 C C . ASN A 1 398 ? -9.842 -0.412 21.645 1.00 96.25 398 ASN A C 1
ATOM 3096 O O . ASN A 1 398 ? -10.505 0.364 20.958 1.00 96.25 398 ASN A O 1
ATOM 3100 N N . GLY A 1 399 ? -8.683 -0.034 22.193 1.00 96.25 399 GLY A N 1
ATOM 3101 C CA . GLY A 1 399 ? -8.034 1.259 21.956 1.00 96.25 399 GLY A CA 1
ATOM 3102 C C . GLY A 1 399 ? -7.108 1.314 20.730 1.00 96.25 399 GLY A C 1
ATOM 3103 O O . GLY A 1 399 ? -6.306 2.243 20.625 1.00 96.25 399 GLY A O 1
ATOM 3104 N N . TRP A 1 400 ? -7.197 0.354 19.802 1.00 98.50 400 TRP A N 1
ATOM 3105 C CA . TRP A 1 400 ? -6.337 0.259 18.615 1.00 98.50 400 TRP A CA 1
ATOM 3106 C C . TRP A 1 400 ? -7.128 0.561 17.341 1.00 98.50 400 TRP A C 1
ATOM 3108 O O . TRP A 1 400 ? -8.096 -0.133 17.027 1.00 98.50 400 TRP A O 1
ATOM 3118 N N . PHE A 1 401 ? -6.725 1.599 16.607 1.00 98.69 401 PHE A N 1
ATOM 3119 C CA . PHE A 1 401 ? -7.339 2.003 15.345 1.00 98.69 401 PHE A CA 1
ATOM 3120 C C . PHE A 1 401 ? -6.502 1.517 14.158 1.00 98.69 401 PHE A C 1
ATOM 3122 O O . PHE A 1 401 ? -5.367 1.944 13.978 1.00 98.69 401 PHE A O 1
ATOM 3129 N N . PHE A 1 402 ? -7.073 0.631 13.352 1.00 98.88 402 PHE A N 1
ATOM 3130 C CA . PHE A 1 402 ? -6.481 0.019 12.170 1.00 98.88 402 PHE A CA 1
ATOM 3131 C C . PHE A 1 402 ? -7.044 0.671 10.910 1.00 98.88 402 PHE A C 1
ATOM 3133 O O . PHE A 1 402 ? -8.260 0.685 10.702 1.00 98.88 402 PHE A O 1
ATOM 3140 N N . ALA A 1 403 ? -6.163 1.181 10.059 1.00 98.06 403 ALA A N 1
ATOM 3141 C CA . ALA A 1 403 ? -6.517 1.746 8.763 1.00 98.06 403 ALA A CA 1
ATOM 3142 C C . ALA A 1 403 ? -5.343 1.608 7.793 1.00 98.06 403 ALA A C 1
ATOM 3144 O O . ALA A 1 403 ? -4.206 1.486 8.228 1.00 98.06 403 ALA A O 1
ATOM 3145 N N . HIS A 1 404 ? -5.602 1.663 6.490 1.00 98.56 404 HIS A N 1
ATOM 3146 C CA . HIS A 1 404 ? -4.570 1.394 5.492 1.00 98.56 404 HIS A CA 1
ATOM 3147 C C . HIS A 1 404 ? -3.429 2.435 5.482 1.00 98.56 404 HIS A C 1
ATOM 3149 O O . HIS A 1 404 ? -2.298 2.099 5.820 1.00 98.56 404 HIS A O 1
ATOM 3155 N N . GLY A 1 405 ? -3.712 3.713 5.194 1.00 96.31 405 GLY A N 1
ATOM 3156 C CA . GLY A 1 405 ? -2.720 4.802 5.224 1.00 96.31 405 GLY A CA 1
ATOM 3157 C C . GLY A 1 405 ? -2.573 5.474 6.598 1.00 96.31 405 GLY A C 1
ATOM 3158 O O . GLY A 1 405 ? -1.495 5.944 6.963 1.00 96.31 405 GLY A O 1
ATOM 3159 N N . GLY A 1 406 ? -3.647 5.497 7.395 1.00 91.44 406 GLY A N 1
ATOM 3160 C CA . GLY A 1 406 ? -3.620 5.817 8.832 1.00 91.44 406 GLY A CA 1
ATOM 3161 C C . GLY A 1 406 ? -3.893 7.275 9.238 1.00 91.44 406 GLY A C 1
ATOM 3162 O O . GLY A 1 406 ? -4.297 7.501 10.377 1.00 91.44 406 GLY A O 1
ATOM 3163 N N . SER A 1 407 ? -3.752 8.257 8.338 1.00 94.75 407 SER A N 1
ATOM 3164 C CA . SER A 1 407 ? -4.068 9.668 8.640 1.00 94.75 407 SER A CA 1
ATOM 3165 C C . SER A 1 407 ? -5.576 9.909 8.665 1.00 94.75 407 SER A C 1
ATOM 3167 O O . SER A 1 407 ? -6.251 9.745 7.648 1.00 94.75 407 SER A O 1
ATOM 3169 N N . THR A 1 408 ? -6.123 10.371 9.790 1.00 94.50 408 THR A N 1
ATOM 3170 C CA . THR A 1 408 ? -7.551 10.744 9.869 1.00 94.50 408 THR A CA 1
ATOM 3171 C C . THR A 1 408 ? -7.803 12.202 9.512 1.00 94.50 408 THR A C 1
ATOM 3173 O O . THR A 1 408 ? -8.958 12.620 9.376 1.00 94.50 408 THR A O 1
ATOM 3176 N N . SER A 1 409 ? -6.741 12.999 9.367 1.00 93.00 409 SER A N 1
ATOM 3177 C CA . SER A 1 409 ? -6.836 14.453 9.207 1.00 93.00 409 SER A CA 1
ATOM 3178 C C . SER A 1 409 ? -7.638 15.128 10.336 1.00 93.00 409 SER A C 1
ATOM 3180 O O . SER A 1 409 ? -8.342 16.112 10.115 1.00 93.00 409 SER A O 1
ATOM 3182 N N . GLY A 1 410 ? -7.544 14.594 11.561 1.00 94.19 410 GLY A N 1
ATOM 3183 C CA . GLY A 1 410 ? -8.249 15.082 12.751 1.00 94.19 410 GLY A CA 1
ATOM 3184 C C . GLY A 1 410 ? -9.749 14.774 12.786 1.00 94.19 410 GLY A C 1
ATOM 3185 O O . GLY A 1 410 ? -10.472 15.373 13.580 1.00 94.19 410 GLY A O 1
ATOM 3186 N N . GLN A 1 411 ? -10.238 13.880 11.926 1.00 96.12 411 GLN A N 1
ATOM 3187 C CA . GLN A 1 411 ? -11.641 13.471 11.923 1.00 96.12 411 GLN A CA 1
ATOM 3188 C C . GLN A 1 411 ? -11.915 12.413 12.992 1.00 96.12 411 GLN A C 1
ATOM 3190 O O . GLN A 1 411 ? -11.147 11.470 13.178 1.00 96.12 411 GLN A O 1
ATOM 3195 N N . SER A 1 412 ? -13.064 12.542 13.652 1.00 96.50 412 SER A N 1
ATOM 3196 C CA . SER A 1 412 ? -13.582 11.518 14.559 1.00 96.50 412 SER A CA 1
ATOM 3197 C C . SER A 1 412 ? -14.106 10.294 13.810 1.00 96.50 412 SER A C 1
ATOM 3199 O O . SER A 1 412 ? -14.479 10.379 12.637 1.00 96.50 412 SER A O 1
ATOM 3201 N N . LEU A 1 413 ? -14.249 9.167 14.516 1.00 95.75 413 LEU A N 1
ATOM 3202 C CA . LEU A 1 413 ? -14.861 7.952 13.960 1.00 95.75 413 LEU A CA 1
ATOM 3203 C C . LEU A 1 413 ? -16.231 8.212 13.326 1.00 95.75 413 LEU A C 1
ATOM 3205 O O . LEU A 1 413 ? -16.533 7.673 12.265 1.00 95.75 413 LEU A O 1
ATOM 3209 N N . LYS A 1 414 ? -17.054 9.065 13.949 1.00 95.75 414 LYS A N 1
ATOM 3210 C CA . LYS A 1 414 ? -18.383 9.408 13.432 1.00 95.75 414 LYS A CA 1
ATOM 3211 C C . LYS A 1 414 ? -18.297 10.165 12.105 1.00 95.75 414 LYS A C 1
ATOM 3213 O O . LYS A 1 414 ? -19.074 9.874 11.203 1.00 95.75 414 LYS A O 1
ATOM 3218 N N . GLN A 1 415 ? -17.363 11.110 11.988 1.00 97.50 415 GLN A N 1
ATOM 3219 C CA . GLN A 1 415 ? -17.156 11.886 10.760 1.00 97.50 415 GLN A CA 1
ATOM 3220 C C . GLN A 1 415 ? -16.616 11.005 9.633 1.00 97.50 415 GLN A C 1
ATOM 3222 O O . GLN A 1 415 ? -17.181 11.014 8.545 1.00 97.50 415 GLN A O 1
ATOM 3227 N N . LEU A 1 416 ? -15.599 10.182 9.917 1.00 97.12 416 LEU A N 1
ATOM 3228 C CA . LEU A 1 416 ? -15.067 9.211 8.956 1.00 97.12 416 LEU A CA 1
ATOM 3229 C C . LEU A 1 416 ? -16.166 8.266 8.459 1.00 97.12 416 LEU A C 1
ATOM 3231 O O . LEU A 1 416 ? -16.326 8.075 7.255 1.00 97.12 416 LEU A O 1
ATOM 3235 N N . ALA A 1 417 ? -16.963 7.720 9.380 1.00 96.81 417 ALA A N 1
ATOM 3236 C CA . ALA A 1 417 ? -18.059 6.825 9.039 1.00 96.81 417 ALA A CA 1
ATOM 3237 C C . ALA A 1 417 ? -19.132 7.515 8.188 1.00 96.81 417 ALA A C 1
ATOM 3239 O O . ALA A 1 417 ? -19.626 6.921 7.234 1.00 96.81 417 ALA A O 1
ATOM 3240 N N . GLN A 1 418 ? -19.493 8.755 8.520 1.00 96.50 418 GLN A N 1
ATOM 3241 C CA . GLN A 1 418 ? -20.480 9.519 7.766 1.00 96.50 418 GLN A CA 1
ATOM 3242 C C . GLN A 1 418 ? -19.991 9.839 6.348 1.00 96.50 418 GLN A C 1
ATOM 3244 O O . GLN A 1 418 ? -20.698 9.527 5.393 1.00 96.50 418 GLN A O 1
ATOM 3249 N N . HIS A 1 419 ? -18.779 10.378 6.196 1.00 95.62 419 HIS A N 1
ATOM 3250 C CA . HIS A 1 419 ? -18.213 10.678 4.878 1.00 95.62 419 HIS A CA 1
ATOM 3251 C C . HIS A 1 419 ? -18.089 9.419 4.018 1.00 95.62 419 HIS A C 1
ATOM 3253 O O . HIS A 1 419 ? -18.422 9.443 2.835 1.00 95.62 419 HIS A O 1
ATOM 3259 N N . PHE A 1 420 ? -17.681 8.292 4.610 1.00 96.75 420 PHE A N 1
ATOM 3260 C CA . PHE A 1 420 ? -17.625 7.026 3.887 1.00 96.75 420 PHE A CA 1
ATOM 3261 C C . PHE A 1 420 ? -19.000 6.590 3.371 1.00 96.75 420 PHE A C 1
ATOM 3263 O O . PHE A 1 420 ? -19.110 6.230 2.201 1.00 96.75 420 PHE A O 1
ATOM 3270 N N . ARG A 1 421 ? -20.056 6.682 4.196 1.00 95.56 421 ARG A N 1
ATOM 3271 C CA . ARG A 1 421 ? -21.432 6.388 3.752 1.00 95.56 421 ARG A CA 1
ATOM 3272 C C . ARG A 1 421 ? -21.841 7.268 2.582 1.00 95.56 421 ARG A C 1
ATOM 3274 O O . ARG A 1 421 ? -22.257 6.755 1.554 1.00 95.56 421 ARG A O 1
ATOM 3281 N N . GLU A 1 422 ? -21.650 8.578 2.708 1.00 93.12 422 GLU A N 1
ATOM 3282 C CA . GLU A 1 422 ? -22.012 9.549 1.669 1.00 93.12 422 GLU A CA 1
ATOM 3283 C C . GLU A 1 422 ? -21.281 9.282 0.342 1.00 93.12 422 GLU A C 1
ATOM 3285 O O . GLU A 1 422 ? -21.865 9.396 -0.741 1.00 93.12 422 GLU A O 1
ATOM 3290 N N . VAL A 1 423 ? -20.002 8.905 0.401 1.00 91.38 423 VAL A N 1
ATOM 3291 C CA . VAL A 1 423 ? -19.203 8.576 -0.786 1.00 91.38 423 VAL A CA 1
ATOM 3292 C C . VAL A 1 423 ? -19.656 7.263 -1.426 1.00 91.38 423 VAL A C 1
ATOM 3294 O O . VAL A 1 423 ? -19.856 7.227 -2.642 1.00 91.38 423 VAL A O 1
ATOM 3297 N N . VAL A 1 424 ? -19.852 6.210 -0.631 1.00 91.50 424 VAL A N 1
ATOM 3298 C CA . VAL A 1 424 ? -20.224 4.876 -1.129 1.00 91.50 424 VAL A CA 1
ATOM 3299 C C . VAL A 1 424 ? -21.667 4.844 -1.634 1.00 91.50 424 VAL A C 1
ATOM 3301 O O . VAL A 1 424 ? -21.897 4.359 -2.738 1.00 91.50 424 VAL A O 1
ATOM 3304 N N . ASP A 1 425 ? -22.622 5.427 -0.903 1.00 90.19 425 ASP A N 1
ATOM 3305 C CA . ASP A 1 425 ? -24.040 5.467 -1.298 1.00 90.19 425 ASP A CA 1
ATOM 3306 C C . ASP A 1 425 ? -24.260 6.296 -2.573 1.00 90.19 425 ASP A C 1
ATOM 3308 O O . ASP A 1 425 ? -25.186 6.040 -3.340 1.00 90.19 425 ASP A O 1
ATOM 3312 N N . SER A 1 426 ? -23.381 7.268 -2.843 1.00 87.06 426 SER A N 1
ATOM 3313 C CA . SER A 1 426 ? -23.387 8.025 -4.103 1.00 87.06 426 SER A CA 1
ATOM 3314 C C . SER A 1 426 ? -22.633 7.336 -5.249 1.00 87.06 426 SER A C 1
ATOM 3316 O O . SER A 1 426 ? -22.580 7.882 -6.351 1.00 87.06 426 SER A O 1
ATOM 3318 N N . GLY A 1 427 ? -22.013 6.175 -5.008 1.00 86.44 427 GLY A N 1
ATOM 3319 C CA . GLY A 1 427 ? -21.201 5.448 -5.989 1.00 86.44 427 GLY A CA 1
ATOM 3320 C C . GLY A 1 427 ? -19.913 6.170 -6.405 1.00 86.44 427 GLY A C 1
ATOM 3321 O O . GLY A 1 427 ? -19.273 5.790 -7.387 1.00 86.44 427 GLY A O 1
ATOM 3322 N N . ARG A 1 428 ? -19.502 7.226 -5.689 1.00 86.75 428 ARG A N 1
ATOM 3323 C CA . ARG A 1 428 ? -18.375 8.096 -6.069 1.00 86.75 428 ARG A CA 1
ATOM 3324 C C . ARG A 1 428 ? -17.048 7.595 -5.508 1.00 86.75 428 ARG A C 1
ATOM 3326 O O . ARG A 1 428 ? -16.326 8.342 -4.862 1.00 86.75 428 ARG A O 1
ATOM 3333 N N . TRP A 1 429 ? -16.667 6.364 -5.824 1.00 89.25 429 TRP A N 1
ATOM 3334 C CA . TRP A 1 429 ? -15.409 5.747 -5.367 1.00 89.25 429 TRP A CA 1
ATOM 3335 C C . TRP A 1 429 ? -14.134 6.543 -5.721 1.00 89.25 429 TRP A C 1
ATOM 3337 O O . TRP A 1 429 ? -13.119 6.439 -5.046 1.00 89.25 429 TRP A O 1
ATOM 3347 N N . LYS A 1 430 ? -14.205 7.424 -6.727 1.00 88.56 430 LYS A N 1
ATOM 3348 C CA . LYS A 1 430 ? -13.137 8.362 -7.136 1.00 88.56 430 LYS A CA 1
ATOM 3349 C C . LYS A 1 430 ? -12.962 9.563 -6.203 1.00 88.56 430 LYS A C 1
ATOM 3351 O O . LYS A 1 430 ? -12.164 10.449 -6.500 1.00 88.56 430 LYS A O 1
ATOM 3356 N N . ASN A 1 431 ? -13.782 9.673 -5.162 1.00 91.88 431 ASN A N 1
ATOM 3357 C CA . ASN A 1 431 ? -13.769 10.822 -4.273 1.00 91.88 431 ASN A CA 1
ATOM 3358 C C . ASN A 1 431 ? -12.386 10.949 -3.595 1.00 91.88 431 ASN A C 1
ATOM 3360 O O . ASN A 1 431 ? -11.869 9.940 -3.109 1.00 91.88 431 ASN A O 1
ATOM 3364 N N . PRO A 1 432 ? -11.801 12.160 -3.504 1.00 90.75 432 PRO A N 1
ATOM 3365 C CA . PRO A 1 432 ? -10.527 12.386 -2.816 1.00 90.75 432 PRO A CA 1
ATOM 3366 C C . PRO A 1 432 ? -10.487 11.891 -1.364 1.00 90.75 432 PRO A C 1
ATOM 3368 O O . PRO A 1 432 ? -9.412 11.618 -0.848 1.00 90.75 432 PRO A O 1
ATOM 3371 N N . PHE A 1 433 ? -11.641 11.734 -0.713 1.00 93.31 433 PHE A N 1
ATOM 3372 C CA . PHE A 1 433 ? -11.754 11.096 0.597 1.00 93.31 433 PHE A CA 1
ATOM 3373 C C . PHE A 1 433 ? -11.234 9.646 0.624 1.00 93.31 433 PHE A C 1
ATOM 3375 O O . PHE A 1 433 ? -10.752 9.209 1.665 1.00 93.31 433 PHE A O 1
ATOM 3382 N N . LEU A 1 434 ? -11.325 8.914 -0.493 1.00 92.00 434 LEU A N 1
ATOM 3383 C CA . LEU A 1 434 ? -10.851 7.530 -0.623 1.00 92.00 434 LEU A CA 1
ATOM 3384 C C . LEU A 1 434 ? -9.517 7.422 -1.361 1.00 92.00 434 LEU A C 1
ATOM 3386 O O . LEU A 1 434 ? -8.680 6.628 -0.962 1.00 92.00 434 LEU A O 1
ATOM 3390 N N . VAL A 1 435 ? -9.333 8.190 -2.438 1.00 91.12 435 VAL A N 1
ATOM 3391 C CA . VAL A 1 435 ? -8.198 8.017 -3.371 1.00 91.12 435 VAL A CA 1
ATOM 3392 C C . VAL A 1 435 ? -7.341 9.279 -3.534 1.00 91.12 435 VAL A C 1
ATOM 3394 O O . VAL A 1 435 ? -6.568 9.396 -4.480 1.00 91.12 435 VAL A O 1
ATOM 3397 N N . GLY A 1 436 ? -7.521 10.277 -2.666 1.00 88.75 436 GLY A N 1
ATOM 3398 C CA . GLY A 1 436 ? -6.680 11.476 -2.638 1.00 88.75 436 GLY A CA 1
ATOM 3399 C C . GLY A 1 436 ? -5.429 11.275 -1.786 1.00 88.75 436 GLY A C 1
ATOM 3400 O O . GLY A 1 436 ? -5.462 10.508 -0.829 1.00 88.75 436 GLY A O 1
ATOM 3401 N N . ASP A 1 437 ? -4.360 12.018 -2.079 1.00 88.38 437 ASP A N 1
ATOM 3402 C CA . ASP A 1 437 ? -3.045 11.886 -1.423 1.00 88.38 437 ASP A CA 1
ATOM 3403 C C . ASP A 1 437 ? -3.066 12.050 0.110 1.00 88.38 437 ASP A C 1
ATOM 3405 O O . ASP A 1 437 ? -2.177 11.542 0.781 1.00 88.38 437 ASP A O 1
ATOM 3409 N N . ASP A 1 438 ? -4.064 12.743 0.670 1.00 88.62 438 ASP A N 1
ATOM 3410 C CA . ASP A 1 438 ? -4.240 12.949 2.120 1.00 88.62 438 ASP A CA 1
ATOM 3411 C C . ASP A 1 438 ? -5.352 12.063 2.726 1.00 88.62 438 ASP A C 1
ATOM 3413 O O . ASP A 1 438 ? -5.760 12.253 3.877 1.00 88.62 438 ASP A O 1
ATOM 3417 N N . SER A 1 439 ? -5.889 11.118 1.949 1.00 94.56 439 SER A N 1
ATOM 3418 C CA . SER A 1 439 ? -6.959 10.216 2.386 1.00 94.56 439 SER A CA 1
ATOM 3419 C C . SER A 1 439 ? -6.480 9.203 3.423 1.00 94.56 439 SER A C 1
ATOM 3421 O O . SER A 1 439 ? -5.299 8.875 3.514 1.00 94.56 439 SER A O 1
ATOM 3423 N N . LEU A 1 440 ? -7.428 8.619 4.158 1.00 96.62 440 LEU A N 1
ATOM 3424 C CA . LEU A 1 440 ? -7.129 7.563 5.128 1.00 96.62 440 LEU A CA 1
ATOM 3425 C C . LEU A 1 440 ? -6.522 6.301 4.478 1.00 96.62 440 LEU A C 1
ATOM 3427 O O . LEU A 1 440 ? -5.932 5.485 5.186 1.00 96.62 440 LEU A O 1
ATOM 3431 N N . LEU A 1 441 ? -6.649 6.152 3.154 1.00 97.31 441 LEU A N 1
ATOM 3432 C CA . LEU A 1 441 ? -6.109 5.032 2.386 1.00 97.31 441 LEU A CA 1
ATOM 3433 C C . LEU A 1 441 ? -4.759 5.364 1.718 1.00 97.31 441 LEU A C 1
ATOM 3435 O O . LEU A 1 441 ? -3.888 4.514 1.702 1.00 97.31 441 LEU A O 1
ATOM 3439 N N . GLU A 1 442 ? -4.523 6.582 1.226 1.00 95.44 442 GLU A N 1
ATOM 3440 C CA . GLU A 1 442 ? -3.297 6.914 0.457 1.00 95.44 442 GLU A CA 1
ATOM 3441 C C . GLU A 1 442 ? -2.298 7.816 1.209 1.00 95.44 442 GLU A C 1
ATOM 3443 O O . GLU A 1 442 ? -1.198 8.077 0.714 1.00 95.44 442 GLU A O 1
ATOM 3448 N N . ALA A 1 443 ? -2.646 8.326 2.398 1.00 94.06 443 ALA A N 1
ATOM 3449 C CA . ALA A 1 443 ? -1.792 9.277 3.105 1.00 94.06 443 ALA A CA 1
ATOM 3450 C C . ALA A 1 443 ? -0.399 8.713 3.405 1.00 94.06 443 ALA A C 1
ATOM 3452 O O . ALA A 1 443 ? -0.222 7.775 4.182 1.00 94.06 443 ALA A O 1
ATOM 3453 N N . ARG A 1 444 ? 0.628 9.387 2.877 1.00 93.38 444 ARG A N 1
ATOM 3454 C CA . ARG A 1 444 ? 2.044 9.091 3.143 1.00 93.38 444 ARG A CA 1
ATOM 3455 C C . ARG A 1 444 ? 2.714 10.230 3.880 1.00 93.38 444 ARG A C 1
ATOM 3457 O O . ARG A 1 444 ? 2.374 11.394 3.715 1.00 93.38 444 ARG A O 1
ATOM 3464 N N . LYS A 1 445 ? 3.753 9.905 4.654 1.00 92.44 445 LYS A N 1
ATOM 3465 C CA . LYS A 1 445 ? 4.618 10.872 5.365 1.00 92.44 445 LYS A CA 1
ATOM 3466 C C . LYS A 1 445 ? 3.908 11.782 6.386 1.00 92.44 445 LYS A C 1
ATOM 3468 O O . LYS A 1 445 ? 4.611 12.550 7.038 1.00 92.44 445 LYS A O 1
ATOM 3473 N N . TRP A 1 446 ? 2.595 11.662 6.590 1.00 92.12 446 TRP A N 1
ATOM 3474 C CA . TRP A 1 446 ? 1.824 12.377 7.619 1.00 92.12 446 TRP A CA 1
ATOM 3475 C C . TRP A 1 446 ? 2.374 12.139 9.035 1.00 92.12 446 TRP A C 1
ATOM 3477 O O . TRP A 1 446 ? 2.354 13.010 9.890 1.00 92.12 446 TRP A O 1
ATOM 3487 N N . TRP A 1 447 ? 2.991 10.983 9.274 1.00 91.44 447 TRP A N 1
ATOM 3488 C CA . TRP A 1 447 ? 3.663 10.646 10.530 1.00 91.44 447 TRP A CA 1
ATOM 3489 C C . TRP A 1 447 ? 4.953 11.450 10.803 1.00 91.44 447 TRP A C 1
ATOM 3491 O O . TRP A 1 447 ? 5.577 11.274 11.852 1.00 91.44 447 TRP A O 1
ATOM 3501 N N . LYS A 1 448 ? 5.419 12.297 9.871 1.00 90.75 448 LYS A N 1
ATOM 3502 C CA . LYS A 1 448 ? 6.654 13.092 10.033 1.00 90.75 448 LYS A CA 1
ATOM 3503 C C . LYS A 1 448 ? 6.453 14.421 10.750 1.00 90.75 448 LYS A C 1
ATOM 3505 O O . LYS A 1 448 ? 7.425 14.937 11.294 1.00 90.75 448 LYS A O 1
ATOM 3510 N N . ASP A 1 449 ? 5.249 14.981 10.726 1.00 85.62 449 ASP A N 1
ATOM 3511 C CA . ASP A 1 449 ? 4.981 16.350 11.187 1.00 85.62 449 ASP A CA 1
ATOM 3512 C C . ASP A 1 449 ? 4.277 16.422 12.556 1.00 85.62 449 ASP A C 1
ATOM 3514 O O . ASP A 1 449 ? 3.926 17.506 13.015 1.00 85.62 449 ASP A O 1
ATOM 3518 N N . GLY A 1 450 ? 4.099 15.280 13.230 1.00 81.81 450 GLY A N 1
ATOM 3519 C CA . GLY A 1 450 ? 3.409 15.202 14.522 1.00 81.81 450 GLY A CA 1
ATOM 3520 C C . GLY A 1 450 ? 1.879 15.203 14.424 1.00 81.81 450 GLY A C 1
ATOM 3521 O O . GLY A 1 450 ? 1.203 15.383 15.440 1.00 81.81 450 GLY A O 1
ATOM 3522 N N . SER A 1 451 ? 1.316 14.995 13.226 1.00 89.44 451 SER A N 1
ATOM 3523 C CA . SER A 1 451 ? -0.133 14.869 13.010 1.00 89.44 451 SER A CA 1
ATOM 3524 C C . SER A 1 451 ? -0.789 13.732 13.803 1.00 89.44 451 SER A C 1
ATOM 3526 O O . SER A 1 451 ? -1.990 13.786 14.054 1.00 89.44 451 SER A O 1
ATOM 3528 N N . ASP A 1 452 ? -0.023 12.748 14.274 1.00 92.31 452 ASP A N 1
ATOM 3529 C CA . ASP A 1 452 ? -0.511 11.637 15.097 1.00 92.31 452 ASP A CA 1
ATOM 3530 C C . ASP A 1 452 ? -1.195 12.094 16.391 1.00 92.31 452 ASP A C 1
ATOM 3532 O O . ASP A 1 452 ? -2.206 11.520 16.783 1.00 92.31 452 ASP A O 1
ATOM 3536 N N . ALA A 1 453 ? -0.709 13.165 17.031 1.00 92.94 453 ALA A N 1
ATOM 3537 C CA . ALA A 1 453 ? -1.365 13.734 18.213 1.00 92.94 453 ALA A CA 1
ATOM 3538 C C . ALA A 1 453 ? -2.762 14.285 17.891 1.00 92.94 453 ALA A C 1
ATOM 3540 O O . ALA A 1 453 ? -3.711 14.076 18.648 1.00 92.94 453 ALA A O 1
ATOM 3541 N N . ARG A 1 454 ? -2.881 14.988 16.758 1.00 94.19 454 ARG A N 1
ATOM 3542 C CA . ARG A 1 454 ? -4.148 15.555 16.286 1.00 94.19 454 ARG A CA 1
ATOM 3543 C C . ARG A 1 454 ? -5.122 14.426 15.969 1.00 94.19 454 ARG A C 1
ATOM 3545 O O . ARG A 1 454 ? -6.252 14.455 16.444 1.00 94.19 454 ARG A O 1
ATOM 3552 N N . ASP A 1 455 ? -4.670 13.434 15.215 1.00 95.19 455 ASP A N 1
ATOM 3553 C CA . ASP A 1 455 ? -5.515 12.343 14.740 1.00 95.19 455 ASP A CA 1
ATOM 3554 C C . ASP A 1 455 ? -5.995 11.461 15.899 1.00 95.19 455 ASP A C 1
ATOM 3556 O O . ASP A 1 455 ? -7.192 11.202 16.007 1.00 95.19 455 ASP A O 1
ATOM 3560 N N . LEU A 1 456 ? -5.110 11.106 16.839 1.00 96.12 456 LEU A N 1
ATOM 3561 C CA . LEU A 1 456 ? -5.488 10.360 18.043 1.00 96.12 456 LEU A CA 1
ATOM 3562 C C . LEU A 1 456 ? -6.426 11.143 18.962 1.00 96.12 456 LEU A C 1
ATOM 3564 O O . LEU A 1 456 ? -7.332 10.551 19.531 1.00 96.12 456 LEU A O 1
ATOM 3568 N N . SER A 1 457 ? -6.280 12.467 19.088 1.00 94.88 457 SER A N 1
ATOM 3569 C CA . SER A 1 457 ? -7.192 13.245 19.945 1.00 94.88 457 SER A CA 1
ATOM 3570 C C . SER A 1 457 ? -8.635 13.296 19.423 1.00 94.88 457 SER A C 1
ATOM 3572 O O . SER A 1 457 ? -9.552 13.581 20.192 1.00 94.88 457 SER A O 1
ATOM 3574 N N . ALA A 1 458 ? -8.850 12.992 18.138 1.00 94.50 458 ALA A N 1
ATOM 3575 C CA . ALA A 1 458 ? -10.174 12.858 17.536 1.00 94.50 458 ALA A CA 1
ATOM 3576 C C . ALA A 1 458 ? -10.737 11.424 17.603 1.00 94.50 458 ALA A C 1
ATOM 3578 O O . ALA A 1 458 ? -11.929 11.217 17.350 1.00 94.50 458 ALA A O 1
ATOM 3579 N N . LEU A 1 459 ? -9.910 10.430 17.938 1.00 95.94 459 LEU A N 1
ATOM 3580 C CA . LEU A 1 459 ? -10.280 9.018 17.975 1.00 95.94 459 LEU A CA 1
ATOM 3581 C C . LEU A 1 459 ? -10.432 8.521 19.421 1.00 95.94 459 LEU A C 1
ATOM 3583 O O . LEU A 1 459 ? -9.654 8.887 20.296 1.00 95.94 459 LEU A O 1
ATOM 3587 N N . PRO A 1 460 ? -11.373 7.605 19.699 1.00 95.31 460 PRO A N 1
ATOM 3588 C CA . PRO A 1 460 ? -11.406 6.882 20.964 1.00 95.31 460 PRO A CA 1
ATOM 3589 C C . PRO A 1 460 ? -10.400 5.714 20.932 1.00 95.31 460 PRO A C 1
ATOM 3591 O O . PRO A 1 460 ? -10.790 4.554 21.073 1.00 95.31 460 PRO A O 1
ATOM 3594 N N . ALA A 1 461 ? -9.128 6.022 20.670 1.00 96.69 461 ALA A N 1
ATOM 3595 C CA . ALA A 1 461 ? -8.023 5.078 20.516 1.00 96.69 461 ALA A CA 1
ATOM 3596 C C . ALA A 1 461 ? -6.712 5.691 21.044 1.00 96.69 461 ALA A C 1
ATOM 3598 O O . ALA A 1 461 ? -6.527 6.905 20.988 1.00 96.69 461 ALA A O 1
ATOM 3599 N N . GLY A 1 462 ? -5.803 4.852 21.544 1.00 96.38 462 GLY A N 1
ATOM 3600 C CA . GLY A 1 462 ? -4.443 5.242 21.939 1.00 96.38 462 GLY A CA 1
ATOM 3601 C C . GLY A 1 462 ? -3.392 4.991 20.854 1.00 96.38 462 GLY A C 1
ATOM 3602 O O . GLY A 1 462 ? -2.300 5.556 20.916 1.00 96.38 462 GLY A O 1
ATOM 3603 N N . HIS A 1 463 ? -3.727 4.165 19.859 1.00 98.19 463 HIS A N 1
ATOM 3604 C CA . HIS A 1 463 ? -2.787 3.653 18.864 1.00 98.19 463 HIS A CA 1
ATOM 3605 C C . HIS A 1 463 ? -3.388 3.721 17.456 1.00 98.19 463 HIS A C 1
ATOM 3607 O O . HIS A 1 463 ? -4.545 3.342 17.265 1.00 98.19 463 HIS A O 1
ATOM 3613 N N . ILE A 1 464 ? -2.595 4.152 16.471 1.00 98.50 464 ILE A N 1
ATOM 3614 C CA . ILE A 1 464 ? -2.900 4.013 15.040 1.00 98.50 464 ILE A CA 1
ATOM 3615 C C . ILE A 1 464 ? -1.985 2.938 14.454 1.00 98.50 464 ILE A C 1
ATOM 3617 O O . ILE A 1 464 ? -0.760 3.054 14.515 1.00 98.50 464 ILE A O 1
ATOM 3621 N N . VAL A 1 465 ? -2.586 1.908 13.870 1.00 98.75 465 VAL A N 1
ATOM 3622 C CA . VAL A 1 465 ? -1.921 0.811 13.168 1.00 98.75 465 VAL A CA 1
ATOM 3623 C C . VAL A 1 465 ? -2.189 0.964 11.677 1.00 98.75 465 VAL A C 1
ATOM 3625 O O . VAL A 1 465 ? -3.351 1.041 11.273 1.00 98.75 465 VAL A O 1
ATOM 3628 N N . PHE A 1 466 ? -1.133 1.021 10.867 1.00 98.56 466 PHE A N 1
ATOM 3629 C CA . PHE A 1 466 ? -1.258 1.293 9.437 1.00 98.56 466 PHE A CA 1
ATOM 3630 C C . PHE A 1 466 ? -0.249 0.536 8.568 1.00 98.56 466 PHE A C 1
ATOM 3632 O O . PHE A 1 466 ? 0.780 0.059 9.055 1.00 98.56 466 PHE A O 1
ATOM 3639 N N . GLY A 1 467 ? -0.585 0.401 7.286 1.00 97.38 467 GLY A N 1
ATOM 3640 C CA . GLY A 1 467 ? 0.202 -0.248 6.238 1.00 97.38 467 GLY A CA 1
ATOM 3641 C C . GLY A 1 467 ? 0.660 0.747 5.165 1.00 97.38 467 GLY A C 1
ATOM 3642 O O . GLY A 1 467 ? 1.214 1.797 5.512 1.00 97.38 467 GLY A O 1
ATOM 3643 N N . HIS A 1 468 ? 0.418 0.429 3.888 1.00 97.12 468 HIS A N 1
ATOM 3644 C CA . HIS A 1 468 ? 0.528 1.291 2.695 1.00 97.12 468 HIS A CA 1
ATOM 3645 C C . HIS A 1 468 ? 1.939 1.759 2.270 1.00 97.12 468 HIS A C 1
ATOM 3647 O O . HIS A 1 468 ? 2.237 1.924 1.079 1.00 97.12 468 HIS A O 1
ATOM 3653 N N . ASP A 1 469 ? 2.815 2.065 3.227 1.00 93.88 469 ASP A N 1
ATOM 3654 C CA . ASP A 1 469 ? 4.169 2.567 2.986 1.00 93.88 469 ASP A CA 1
ATOM 3655 C C . ASP A 1 469 ? 5.206 1.622 3.617 1.00 93.88 469 ASP A C 1
ATOM 3657 O O . ASP A 1 469 ? 5.664 1.869 4.736 1.00 93.88 469 ASP A O 1
ATOM 3661 N N . PRO A 1 470 ? 5.675 0.586 2.893 1.00 93.12 470 PRO A N 1
ATOM 3662 C CA . PRO A 1 470 ? 6.649 -0.377 3.420 1.00 93.12 470 PRO A CA 1
ATOM 3663 C C . PRO A 1 470 ? 8.040 0.244 3.611 1.00 93.12 470 PRO A C 1
ATOM 3665 O O . PRO A 1 470 ? 8.970 -0.388 4.118 1.00 93.12 470 PRO A O 1
ATOM 3668 N N . GLY A 1 471 ? 8.224 1.477 3.127 1.00 90.75 471 GLY A N 1
ATOM 3669 C CA . GLY A 1 471 ? 9.404 2.301 3.344 1.00 90.75 471 GLY A CA 1
ATOM 3670 C C . GLY A 1 471 ? 9.234 3.326 4.463 1.00 90.75 471 GLY A C 1
ATOM 3671 O O . GLY A 1 471 ? 10.154 4.126 4.665 1.00 90.75 471 GLY A O 1
ATOM 3672 N N . ALA A 1 472 ? 8.095 3.342 5.161 1.00 88.25 472 ALA A N 1
ATOM 3673 C CA . ALA A 1 472 ? 7.906 4.203 6.310 1.00 88.25 472 ALA A CA 1
ATOM 3674 C C . ALA A 1 472 ? 8.833 3.795 7.462 1.00 88.25 472 ALA A C 1
ATOM 3676 O O . ALA A 1 472 ? 9.304 2.666 7.582 1.00 88.25 472 ALA A O 1
ATOM 3677 N N . PHE A 1 473 ? 9.119 4.777 8.314 1.00 91.94 473 PHE A N 1
ATOM 3678 C CA . PHE A 1 473 ? 10.069 4.659 9.420 1.00 91.94 473 PHE A CA 1
ATOM 3679 C C . PHE A 1 473 ? 11.481 4.277 8.943 1.00 91.94 473 PHE A C 1
ATOM 3681 O O . PHE A 1 473 ? 11.916 4.782 7.906 1.00 91.94 473 PHE A O 1
ATOM 3688 N N . ARG A 1 474 ? 12.267 3.556 9.753 1.00 87.88 474 ARG A N 1
ATOM 3689 C CA . ARG A 1 474 ? 13.709 3.380 9.514 1.00 87.88 474 ARG A CA 1
ATOM 3690 C C . ARG A 1 474 ? 14.048 1.972 9.039 1.00 87.88 474 ARG A C 1
ATOM 3692 O O . ARG A 1 474 ? 14.765 1.830 8.049 1.00 87.88 474 ARG A O 1
ATOM 3699 N N . ASP A 1 475 ? 13.540 0.963 9.736 1.00 91.31 475 ASP A N 1
ATOM 3700 C CA . ASP A 1 475 ? 13.997 -0.417 9.600 1.00 91.31 475 ASP A CA 1
ATOM 3701 C C . ASP A 1 475 ? 13.030 -1.207 8.712 1.00 91.31 475 ASP A C 1
ATOM 3703 O O . ASP A 1 475 ? 12.076 -1.827 9.168 1.00 91.31 475 ASP A O 1
ATOM 3707 N N . LYS A 1 476 ? 13.249 -1.138 7.396 1.00 94.44 476 LYS A N 1
ATOM 3708 C CA . LYS A 1 476 ? 12.417 -1.840 6.407 1.00 94.44 476 LYS A CA 1
ATOM 3709 C C . LYS A 1 476 ? 12.323 -3.334 6.717 1.00 94.44 476 LYS A C 1
ATOM 3711 O O . LYS A 1 476 ? 13.318 -3.955 7.083 1.00 94.44 476 LYS A O 1
ATOM 3716 N N . GLY A 1 477 ? 11.147 -3.911 6.489 1.00 95.69 477 GLY A N 1
ATOM 3717 C CA . GLY A 1 477 ? 10.920 -5.343 6.688 1.00 95.69 477 GLY A CA 1
ATOM 3718 C C . GLY A 1 477 ? 10.546 -5.742 8.115 1.00 95.69 477 GLY A C 1
ATOM 3719 O O . GLY A 1 477 ? 10.344 -6.928 8.362 1.00 95.69 477 GLY A O 1
ATOM 3720 N N . THR A 1 478 ? 10.427 -4.791 9.045 1.00 96.69 478 THR A N 1
ATOM 3721 C CA . THR A 1 478 ? 10.026 -5.067 10.430 1.00 96.69 478 THR A CA 1
ATOM 3722 C C . THR A 1 478 ? 8.848 -4.201 10.857 1.00 96.69 478 THR A C 1
ATOM 3724 O O . THR A 1 478 ? 8.708 -3.047 10.439 1.00 96.69 478 THR A O 1
ATOM 3727 N N . ILE A 1 479 ? 7.996 -4.772 11.712 1.00 98.19 479 ILE A N 1
ATOM 3728 C CA . ILE A 1 479 ? 6.937 -4.022 12.384 1.00 98.19 479 ILE A CA 1
ATOM 3729 C C . ILE A 1 479 ? 7.594 -3.077 13.379 1.00 98.19 479 ILE A C 1
ATOM 3731 O O . ILE A 1 479 ? 8.433 -3.482 14.185 1.00 98.19 479 ILE A O 1
ATOM 3735 N N . GLN A 1 480 ? 7.200 -1.812 13.331 1.00 96.44 480 GLN A N 1
ATOM 3736 C CA . GLN A 1 480 ? 7.853 -0.752 14.088 1.00 96.44 480 GLN A CA 1
ATOM 3737 C C . GLN A 1 480 ? 6.820 0.111 14.802 1.00 96.44 480 GLN A C 1
ATOM 3739 O O . GLN A 1 480 ? 5.840 0.551 14.199 1.00 96.44 480 GLN A O 1
ATOM 3744 N N . ALA A 1 481 ? 7.092 0.406 16.072 1.00 96.56 481 ALA A N 1
ATOM 3745 C CA . ALA A 1 481 ? 6.361 1.394 16.850 1.00 96.56 481 ALA A CA 1
ATOM 3746 C C . ALA A 1 481 ? 7.099 2.742 16.836 1.00 96.56 481 ALA A C 1
ATOM 3748 O O . ALA A 1 481 ? 8.332 2.796 16.847 1.00 96.56 481 ALA A O 1
ATOM 3749 N N . ARG A 1 482 ? 6.362 3.854 16.857 1.00 95.00 482 ARG A N 1
ATOM 3750 C CA . ARG A 1 482 ? 6.927 5.199 17.048 1.00 95.00 482 ARG A CA 1
ATOM 3751 C C . ARG A 1 482 ? 6.118 6.013 18.038 1.00 95.00 482 ARG A C 1
ATOM 3753 O O . ARG A 1 482 ? 4.982 5.684 18.368 1.00 95.00 482 ARG A O 1
ATOM 3760 N N . ASN A 1 483 ? 6.731 7.115 18.471 1.00 94.06 483 ASN A N 1
ATOM 3761 C CA . ASN A 1 483 ? 6.077 8.159 19.250 1.00 94.06 483 ASN A CA 1
ATOM 3762 C C . ASN A 1 483 ? 5.444 7.632 20.546 1.00 94.06 483 ASN A C 1
ATOM 3764 O O . ASN A 1 483 ? 4.320 8.006 20.868 1.00 94.06 483 ASN A O 1
ATOM 3768 N N . ASP A 1 484 ? 6.189 6.781 21.260 1.00 91.56 484 ASP A N 1
ATOM 3769 C CA . ASP A 1 484 ? 5.765 6.117 22.500 1.00 91.56 484 ASP A CA 1
ATOM 3770 C C . ASP A 1 484 ? 4.533 5.211 22.321 1.00 91.56 484 ASP A C 1
ATOM 3772 O O . ASP A 1 484 ? 3.585 5.223 23.099 1.00 91.56 484 ASP A O 1
ATOM 3776 N N . GLY A 1 485 ? 4.525 4.446 21.225 1.00 95.50 485 GLY A N 1
ATOM 3777 C CA . GLY A 1 485 ? 3.438 3.527 20.891 1.00 95.50 485 GLY A CA 1
ATOM 3778 C C . GLY A 1 485 ? 2.211 4.201 20.293 1.00 95.50 485 GLY A C 1
ATOM 3779 O O . GLY A 1 485 ? 1.195 3.551 20.126 1.00 95.50 485 GLY A O 1
ATOM 3780 N N . ARG A 1 486 ? 2.250 5.482 19.927 1.00 96.69 486 ARG A N 1
ATOM 3781 C CA . ARG A 1 486 ? 1.109 6.115 19.240 1.00 96.69 486 ARG A CA 1
ATOM 3782 C C . ARG A 1 486 ? 0.893 5.577 17.827 1.00 96.69 486 ARG A C 1
ATOM 3784 O O . ARG A 1 486 ? -0.238 5.554 17.352 1.00 96.69 486 ARG A O 1
ATOM 3791 N N . LEU A 1 487 ? 1.965 5.140 17.165 1.00 97.75 487 LEU A N 1
ATOM 3792 C CA . LEU A 1 487 ? 1.949 4.680 15.777 1.00 97.75 487 LEU A CA 1
ATOM 3793 C C . LEU A 1 487 ? 2.594 3.303 15.637 1.00 97.75 487 LEU A C 1
ATOM 3795 O O . LEU A 1 487 ? 3.679 3.095 16.179 1.00 97.75 487 LEU A O 1
ATOM 3799 N N . PHE A 1 488 ? 1.988 2.432 14.831 1.00 98.44 488 PHE A N 1
ATOM 3800 C CA . PHE A 1 488 ? 2.519 1.124 14.453 1.00 98.44 488 PHE A CA 1
ATOM 3801 C C . PHE A 1 488 ? 2.442 0.933 12.938 1.00 98.44 488 PHE A C 1
ATOM 3803 O O . PHE A 1 488 ? 1.354 0.937 12.368 1.00 98.44 488 PHE A O 1
ATOM 3810 N N . LEU A 1 489 ? 3.595 0.742 12.300 1.00 98.25 489 LEU A N 1
ATOM 3811 C CA . LEU A 1 489 ? 3.681 0.354 10.894 1.00 98.25 489 LEU A CA 1
ATOM 3812 C C . LEU A 1 489 ? 3.703 -1.172 10.806 1.00 98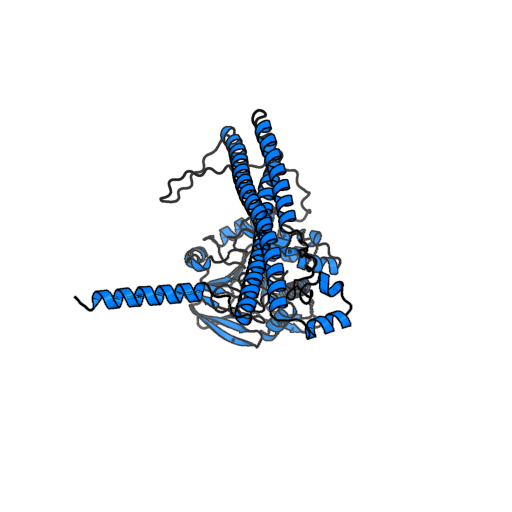.25 489 LEU A C 1
ATOM 3814 O O . LEU A 1 489 ? 4.598 -1.793 11.385 1.00 98.25 489 LEU A O 1
ATOM 3818 N N . ILE A 1 490 ? 2.745 -1.755 10.083 1.00 98.44 490 ILE A N 1
ATOM 3819 C CA . ILE A 1 490 ? 2.629 -3.210 9.895 1.00 98.44 490 ILE A CA 1
ATOM 3820 C C . ILE A 1 490 ? 2.798 -3.667 8.444 1.00 98.44 490 ILE A C 1
ATOM 3822 O O . ILE A 1 490 ? 2.901 -4.870 8.207 1.00 98.44 490 ILE A O 1
ATOM 3826 N N . ASP A 1 491 ? 2.887 -2.742 7.483 1.00 97.62 491 ASP A N 1
ATOM 3827 C CA . ASP A 1 491 ? 3.384 -3.082 6.150 1.00 97.62 491 ASP A CA 1
ATOM 3828 C C . ASP A 1 491 ? 4.906 -3.246 6.193 1.00 97.62 491 ASP A C 1
ATOM 3830 O O . ASP A 1 491 ? 5.681 -2.296 6.317 1.00 97.62 491 ASP A O 1
ATOM 3834 N N . VAL A 1 492 ? 5.326 -4.503 6.100 1.00 97.19 492 VAL A N 1
ATOM 3835 C CA . VAL A 1 492 ? 6.727 -4.923 6.122 1.00 97.19 492 VAL A CA 1
ATOM 3836 C C . VAL A 1 492 ? 7.252 -5.269 4.726 1.00 97.19 492 VAL A C 1
ATOM 3838 O O . VAL A 1 492 ? 8.276 -5.947 4.599 1.00 97.19 492 VAL A O 1
ATOM 3841 N N . GLY A 1 493 ? 6.561 -4.840 3.665 1.00 96.12 493 GLY A N 1
ATOM 3842 C CA . GLY A 1 493 ? 6.989 -5.016 2.279 1.00 96.12 493 GLY A CA 1
ATOM 3843 C C . GLY A 1 493 ? 7.103 -6.482 1.870 1.00 96.12 493 GLY A C 1
ATOM 3844 O O . GLY A 1 493 ? 8.119 -6.874 1.289 1.00 96.12 493 GLY A O 1
ATOM 3845 N N . MET A 1 494 ? 6.090 -7.296 2.200 1.00 95.88 494 MET A N 1
ATOM 3846 C CA . MET A 1 494 ? 6.110 -8.736 1.915 1.00 95.88 494 MET A CA 1
ATOM 3847 C C . MET A 1 494 ? 5.885 -9.079 0.441 1.00 95.88 494 MET A C 1
ATOM 3849 O O . MET A 1 494 ? 6.179 -10.204 0.042 1.00 95.88 494 MET A O 1
ATOM 3853 N N . THR A 1 495 ? 5.391 -8.144 -0.376 1.00 90.38 495 THR A N 1
ATOM 3854 C CA . THR A 1 495 ? 5.284 -8.356 -1.826 1.00 90.38 495 THR A CA 1
ATOM 3855 C C . THR A 1 495 ? 6.654 -8.608 -2.444 1.00 90.38 495 THR A C 1
ATOM 3857 O O . THR A 1 495 ? 7.663 -8.023 -2.044 1.00 90.38 495 THR A O 1
ATOM 3860 N N . ARG A 1 496 ? 6.696 -9.450 -3.479 1.00 84.06 496 ARG A N 1
ATOM 3861 C CA . ARG A 1 496 ? 7.917 -9.747 -4.242 1.00 84.06 496 ARG A CA 1
ATOM 3862 C C . ARG A 1 496 ? 8.523 -8.510 -4.917 1.00 84.06 496 ARG A C 1
ATOM 3864 O O . ARG A 1 496 ? 9.713 -8.525 -5.210 1.00 84.06 496 ARG A O 1
ATOM 3871 N N . ALA A 1 497 ? 7.738 -7.454 -5.151 1.00 81.69 497 ALA A N 1
ATOM 3872 C CA . ALA A 1 497 ? 8.233 -6.210 -5.740 1.00 81.69 497 ALA A CA 1
ATOM 3873 C C . ALA A 1 497 ? 9.158 -5.419 -4.794 1.00 81.69 497 ALA A C 1
ATOM 3875 O O . ALA A 1 497 ? 10.108 -4.787 -5.258 1.00 81.69 497 ALA A O 1
ATOM 3876 N N . PHE A 1 498 ? 8.893 -5.451 -3.482 1.00 87.94 498 PHE A N 1
ATOM 3877 C CA . PHE A 1 498 ? 9.735 -4.800 -2.470 1.00 87.94 498 PHE A CA 1
ATOM 3878 C C . PHE A 1 498 ? 10.707 -5.782 -1.817 1.00 87.94 498 PHE A C 1
ATOM 3880 O O . PHE A 1 498 ? 11.876 -5.451 -1.633 1.00 87.94 498 PHE A O 1
ATOM 3887 N N . ASP A 1 499 ? 10.214 -6.974 -1.481 1.00 92.62 499 ASP A N 1
ATOM 3888 C CA . ASP A 1 499 ? 10.943 -8.083 -0.865 1.00 92.62 499 ASP A CA 1
ATOM 3889 C C . ASP A 1 499 ? 11.785 -7.684 0.360 1.00 92.62 499 ASP A C 1
ATOM 3891 O O . ASP A 1 499 ? 12.875 -8.210 0.578 1.00 92.62 499 ASP A O 1
ATOM 3895 N N . TYR A 1 500 ? 11.288 -6.748 1.175 1.00 95.62 500 TYR A N 1
ATOM 3896 C CA . TYR A 1 500 ? 11.975 -6.335 2.404 1.00 95.62 500 TYR A CA 1
ATOM 3897 C C . TYR A 1 500 ? 11.892 -7.405 3.496 1.00 95.62 500 TYR A C 1
ATOM 3899 O O . TYR A 1 500 ? 12.783 -7.503 4.336 1.00 95.62 500 TYR A O 1
ATOM 3907 N N . SER A 1 501 ? 10.831 -8.214 3.481 1.00 95.94 501 SER A N 1
ATOM 3908 C CA . SER A 1 501 ? 10.640 -9.356 4.373 1.00 95.94 501 SER A CA 1
ATOM 3909 C C . SER A 1 501 ? 9.785 -10.432 3.697 1.00 95.94 501 SER A C 1
ATOM 3911 O O . SER A 1 501 ? 9.284 -10.249 2.585 1.00 95.94 501 SER A O 1
ATOM 3913 N N . LYS A 1 502 ? 9.586 -11.564 4.379 1.00 96.44 502 LYS A N 1
ATOM 3914 C CA . LYS A 1 502 ? 8.588 -12.575 3.990 1.00 96.44 502 LYS A CA 1
ATOM 3915 C C . LYS A 1 502 ? 7.261 -12.415 4.747 1.00 96.44 502 LYS A C 1
ATOM 3917 O O . LYS A 1 502 ? 6.435 -13.319 4.711 1.00 96.44 502 LYS A O 1
ATOM 3922 N N . GLY A 1 503 ? 7.056 -11.264 5.389 1.00 97.38 503 GLY A N 1
ATOM 3923 C CA . GLY A 1 503 ? 5.864 -10.940 6.162 1.00 97.38 503 GLY A CA 1
ATOM 3924 C C . GLY A 1 503 ? 6.056 -11.042 7.674 1.00 97.38 503 GLY A C 1
ATOM 3925 O O . GLY A 1 503 ? 6.960 -11.722 8.168 1.00 97.38 503 GLY A O 1
ATOM 3926 N N . ALA A 1 504 ? 5.190 -10.332 8.395 1.00 98.44 504 ALA A N 1
ATOM 3927 C CA . ALA A 1 504 ? 5.128 -10.310 9.848 1.00 98.44 504 ALA A CA 1
ATOM 3928 C C . ALA A 1 504 ? 3.691 -10.031 10.317 1.00 98.44 504 ALA A C 1
ATOM 3930 O O . ALA A 1 504 ? 2.925 -9.368 9.617 1.00 98.44 504 ALA A O 1
ATOM 3931 N N . LEU A 1 505 ? 3.344 -10.532 11.502 1.00 98.88 505 LEU A N 1
ATOM 3932 C CA . LEU A 1 505 ? 2.083 -10.266 12.193 1.00 98.88 505 LEU A CA 1
ATOM 3933 C C . LEU A 1 505 ? 2.335 -9.404 13.429 1.00 98.88 505 LEU A C 1
ATOM 3935 O O . LEU A 1 505 ? 3.293 -9.635 14.170 1.00 98.88 505 LEU A O 1
ATOM 3939 N N . LEU A 1 506 ? 1.447 -8.444 13.677 1.00 98.88 506 LEU A N 1
ATOM 3940 C CA . LEU A 1 506 ? 1.396 -7.703 14.935 1.00 98.88 506 LEU A CA 1
ATOM 3941 C C . LEU A 1 506 ? 0.477 -8.450 15.905 1.00 98.88 506 LEU A C 1
ATOM 3943 O O . LEU A 1 506 ? -0.723 -8.489 15.683 1.00 98.88 506 LEU A O 1
ATOM 3947 N N . LEU A 1 507 ? 1.011 -9.019 16.976 1.00 98.81 507 LEU A N 1
ATOM 3948 C CA . LEU A 1 507 ? 0.244 -9.689 18.027 1.00 98.81 507 LEU A CA 1
ATOM 3949 C C . LEU A 1 507 ? 0.034 -8.720 19.192 1.00 98.81 507 LEU A C 1
ATOM 3951 O O . LEU A 1 507 ? 1.009 -8.216 19.747 1.00 98.81 507 LEU A O 1
ATOM 3955 N N . ILE A 1 508 ? -1.216 -8.444 19.555 1.00 98.56 508 ILE A N 1
ATOM 3956 C CA . ILE A 1 508 ? -1.580 -7.547 20.654 1.00 98.56 508 ILE A CA 1
ATOM 3957 C C . ILE A 1 508 ? -2.286 -8.367 21.729 1.00 98.56 508 ILE A C 1
ATOM 3959 O O . ILE A 1 508 ? -3.441 -8.774 21.580 1.00 98.56 508 ILE A O 1
ATOM 3963 N N . ASP A 1 509 ? -1.568 -8.577 22.824 1.00 96.62 509 ASP A N 1
ATOM 3964 C CA . ASP A 1 509 ? -2.036 -9.255 24.027 1.00 96.62 509 ASP A CA 1
ATOM 3965 C C . ASP A 1 509 ? -2.434 -8.233 25.093 1.00 96.62 509 ASP A C 1
ATOM 3967 O O . ASP A 1 509 ? -1.719 -7.255 25.310 1.00 96.62 509 ASP A O 1
ATOM 3971 N N . ARG A 1 510 ? -3.497 -8.513 25.854 1.00 93.31 510 ARG A N 1
ATOM 3972 C CA . ARG A 1 510 ? -3.852 -7.737 27.050 1.00 93.31 510 ARG A CA 1
ATOM 3973 C C . ARG A 1 510 ? -3.571 -8.546 28.313 1.00 93.31 510 ARG A C 1
ATOM 3975 O O . ARG A 1 510 ? -4.234 -9.549 28.568 1.00 93.31 510 ARG A O 1
ATOM 3982 N N . LYS A 1 511 ? -2.599 -8.111 29.120 1.00 88.81 511 LYS A N 1
ATOM 3983 C CA . LYS A 1 511 ? -2.177 -8.779 30.366 1.00 88.81 511 LYS A CA 1
ATOM 3984 C C . LYS A 1 511 ? -2.057 -7.753 31.489 1.00 88.81 511 LYS A C 1
ATOM 3986 O O . LYS A 1 511 ? -1.402 -6.731 31.323 1.00 88.81 511 LYS A O 1
ATOM 3991 N N . ASP A 1 512 ? -2.730 -8.001 32.611 1.00 89.25 512 ASP A N 1
ATOM 3992 C CA . ASP A 1 512 ? -2.671 -7.166 33.824 1.00 89.25 512 ASP A CA 1
ATOM 3993 C C . ASP A 1 512 ? -2.940 -5.666 33.589 1.00 89.25 512 ASP A C 1
ATOM 3995 O O . ASP A 1 512 ? -2.284 -4.789 34.150 1.00 89.25 512 ASP A O 1
ATOM 3999 N N . GLY A 1 513 ? -3.909 -5.355 32.721 1.00 90.19 513 GLY A N 1
ATOM 4000 C CA . GLY A 1 513 ? -4.259 -3.9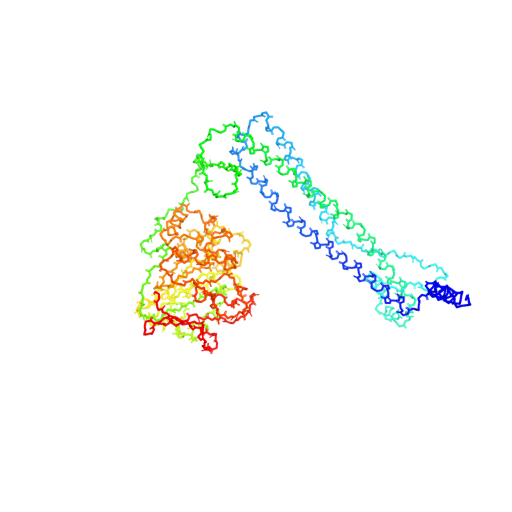71 32.376 1.00 90.19 513 GLY A CA 1
ATOM 4001 C C . GLY A 1 513 ? -3.230 -3.262 31.489 1.00 90.19 513 GLY A C 1
ATOM 4002 O O . GLY A 1 513 ? -3.289 -2.039 31.356 1.00 90.19 513 GLY A O 1
ATOM 4003 N N . GLN A 1 514 ? -2.306 -4.009 30.885 1.00 94.88 514 GLN A N 1
ATOM 4004 C CA . GLN A 1 514 ? -1.361 -3.534 29.882 1.00 94.88 514 GLN A CA 1
ATOM 4005 C C . GLN A 1 514 ? -1.612 -4.218 28.541 1.00 94.88 514 GLN A C 1
ATOM 4007 O O . GLN A 1 514 ? -1.905 -5.414 28.498 1.00 94.88 514 GLN A O 1
ATOM 4012 N N . ASP A 1 515 ? -1.455 -3.459 27.464 1.00 97.00 515 ASP A N 1
ATOM 4013 C CA . ASP A 1 515 ? -1.375 -4.002 26.115 1.00 97.00 515 ASP A CA 1
ATOM 4014 C C . ASP A 1 515 ? 0.103 -4.248 25.776 1.00 97.00 515 ASP A C 1
ATOM 4016 O O . ASP A 1 515 ? 0.974 -3.421 26.061 1.00 97.00 515 ASP A O 1
ATOM 4020 N N . ILE A 1 516 ? 0.386 -5.412 25.196 1.00 97.75 516 ILE A N 1
ATOM 4021 C CA . ILE A 1 516 ? 1.716 -5.846 24.770 1.00 97.75 516 ILE A CA 1
ATOM 4022 C C . ILE A 1 516 ? 1.638 -6.115 23.276 1.00 97.75 516 ILE A C 1
ATOM 4024 O O . ILE A 1 516 ? 0.969 -7.051 22.842 1.00 97.75 516 ILE A O 1
ATOM 4028 N N . ALA A 1 517 ? 2.341 -5.303 22.501 1.00 98.38 517 ALA A N 1
ATOM 4029 C CA . ALA A 1 517 ? 2.466 -5.448 21.066 1.00 98.38 517 ALA A CA 1
ATOM 4030 C C . ALA A 1 517 ? 3.755 -6.211 20.741 1.00 98.38 517 ALA A C 1
ATOM 4032 O O . ALA A 1 517 ? 4.856 -5.791 21.101 1.00 98.38 517 ALA A O 1
ATOM 4033 N N . THR A 1 518 ? 3.623 -7.329 20.036 1.00 98.62 518 THR A N 1
ATOM 4034 C CA . THR A 1 518 ? 4.718 -8.223 19.651 1.00 98.62 518 THR A CA 1
ATOM 4035 C C . THR A 1 518 ? 4.701 -8.425 18.145 1.00 98.62 518 THR A C 1
ATOM 4037 O O . THR A 1 518 ? 3.699 -8.850 17.586 1.00 98.62 518 THR A O 1
ATOM 4040 N N . SER A 1 519 ? 5.815 -8.156 17.474 1.00 98.50 519 SER A N 1
ATOM 4041 C CA . SER A 1 519 ? 6.007 -8.568 16.084 1.00 98.50 519 SER A CA 1
ATOM 4042 C C . SER A 1 519 ? 6.335 -10.054 16.040 1.00 98.50 519 SER A C 1
ATOM 4044 O O . SER A 1 519 ? 7.188 -10.505 16.803 1.00 98.50 519 SER A O 1
ATOM 4046 N N . MET A 1 520 ? 5.721 -10.797 15.125 1.00 98.69 520 MET A N 1
ATOM 4047 C CA . MET A 1 520 ? 6.101 -12.169 14.796 1.00 98.69 520 MET A CA 1
ATOM 4048 C C . MET A 1 520 ? 6.392 -12.272 13.301 1.00 98.69 520 MET A C 1
ATOM 4050 O O . MET A 1 520 ? 5.495 -12.050 12.492 1.00 98.69 520 MET A O 1
ATOM 4054 N N . ASP A 1 521 ? 7.629 -12.590 12.927 1.00 97.88 521 ASP A N 1
ATOM 4055 C CA . ASP A 1 521 ? 8.002 -12.740 11.517 1.00 97.88 521 ASP A CA 1
ATOM 4056 C C . ASP A 1 521 ? 7.630 -14.121 10.945 1.00 97.88 521 ASP A C 1
ATOM 4058 O O . ASP A 1 521 ? 7.180 -15.022 11.655 1.00 97.88 521 ASP A O 1
ATOM 4062 N N . SER A 1 522 ? 7.837 -14.300 9.638 1.00 96.38 522 SER A N 1
ATOM 4063 C CA . SER A 1 522 ? 7.579 -15.566 8.930 1.00 96.38 522 SER A CA 1
ATOM 4064 C C . SER A 1 522 ? 8.312 -16.798 9.488 1.00 96.38 522 SER A C 1
ATOM 4066 O O . SER A 1 522 ? 7.854 -17.914 9.267 1.00 96.38 522 SER A O 1
ATOM 4068 N N . SER A 1 523 ? 9.421 -16.624 10.220 1.00 97.44 523 SER A N 1
ATOM 4069 C CA . SER A 1 523 ? 10.143 -17.731 10.869 1.00 97.44 523 SER A CA 1
ATOM 4070 C C . SER A 1 523 ? 9.531 -18.135 12.215 1.00 97.44 523 SER A C 1
ATOM 4072 O O . SER A 1 523 ? 9.935 -19.134 12.808 1.00 97.44 523 SER A O 1
ATOM 4074 N N . GLY A 1 524 ? 8.563 -17.356 12.707 1.00 97.56 524 GLY A N 1
ATOM 4075 C CA . GLY A 1 524 ? 7.956 -17.504 14.024 1.00 97.56 524 GLY A CA 1
ATOM 4076 C C . GLY A 1 524 ? 8.726 -16.784 15.130 1.00 97.56 524 GLY A C 1
ATOM 4077 O O . GLY A 1 524 ? 8.311 -16.840 16.291 1.00 97.56 524 GLY A O 1
ATOM 4078 N N . ALA A 1 525 ? 9.822 -16.090 14.802 1.00 97.81 525 ALA A N 1
ATOM 4079 C CA . ALA A 1 525 ? 10.569 -15.304 15.772 1.00 97.81 525 ALA A CA 1
ATOM 4080 C C . ALA A 1 525 ? 9.718 -14.126 16.257 1.00 97.81 525 ALA A C 1
ATOM 4082 O O . ALA A 1 525 ? 9.079 -13.428 15.467 1.00 97.81 525 ALA A O 1
ATOM 4083 N N . ARG A 1 526 ? 9.705 -13.919 17.578 1.00 98.19 526 ARG A N 1
ATOM 4084 C CA . ARG A 1 526 ? 8.888 -12.903 18.247 1.00 98.19 526 ARG A CA 1
ATOM 4085 C C . ARG A 1 526 ? 9.755 -11.819 18.868 1.00 98.19 526 ARG A C 1
ATOM 4087 O O . ARG A 1 526 ? 10.750 -12.122 19.521 1.00 98.19 526 ARG A O 1
ATOM 4094 N N . HIS A 1 527 ? 9.334 -10.570 18.716 1.00 96.88 527 HIS A N 1
ATOM 4095 C CA . HIS A 1 527 ? 9.987 -9.405 19.304 1.00 96.88 527 HIS A CA 1
ATOM 4096 C C . HIS A 1 527 ? 8.940 -8.441 19.869 1.00 96.88 527 HIS A C 1
ATOM 4098 O O . HIS A 1 527 ? 8.062 -7.985 19.137 1.00 96.88 527 HIS A O 1
ATOM 4104 N N . GLU A 1 528 ? 9.031 -8.109 21.158 1.00 97.69 528 GLU A N 1
ATOM 4105 C CA . GLU A 1 528 ? 8.167 -7.093 21.774 1.00 97.69 528 GLU A CA 1
ATOM 4106 C C . GLU A 1 528 ? 8.486 -5.724 21.162 1.00 97.69 528 GLU A C 1
ATOM 4108 O O . GLU A 1 528 ? 9.599 -5.218 21.288 1.00 97.69 528 GLU A O 1
ATOM 4113 N N . VAL A 1 529 ? 7.521 -5.135 20.457 1.00 97.12 529 VAL A N 1
ATOM 4114 C CA . VAL A 1 529 ? 7.681 -3.817 19.825 1.00 97.12 529 VAL A CA 1
ATOM 4115 C C . VAL A 1 529 ? 7.244 -2.689 20.749 1.00 97.12 529 VAL A C 1
ATOM 4117 O O . VAL A 1 529 ? 7.756 -1.577 20.630 1.00 97.12 529 VAL A O 1
ATOM 4120 N N . TRP A 1 530 ? 6.304 -2.956 21.659 1.00 98.00 530 TRP A N 1
ATOM 4121 C CA . TRP A 1 530 ? 5.817 -1.976 22.623 1.00 98.00 530 TRP A CA 1
ATOM 4122 C C . TRP A 1 530 ? 5.027 -2.640 23.757 1.00 98.00 530 TRP A C 1
ATOM 4124 O O . TRP A 1 530 ? 4.394 -3.679 23.569 1.00 98.00 530 TRP A O 1
ATOM 4134 N N . ARG A 1 531 ? 5.011 -1.985 24.917 1.00 97.06 531 ARG A N 1
ATOM 4135 C CA . ARG A 1 531 ? 4.179 -2.326 26.070 1.00 97.06 531 ARG A CA 1
ATOM 4136 C C . ARG A 1 531 ? 3.734 -1.052 26.765 1.00 97.06 531 ARG A C 1
ATOM 4138 O O . ARG A 1 531 ? 4.550 -0.165 27.008 1.00 97.06 531 ARG A O 1
ATOM 4145 N N . GLY A 1 532 ? 2.473 -0.997 27.169 1.00 95.44 532 GLY A N 1
ATOM 4146 C CA . GLY A 1 532 ? 1.970 0.114 27.965 1.00 95.44 532 GLY A CA 1
ATOM 4147 C C . GLY A 1 532 ? 0.578 -0.137 28.511 1.00 95.44 532 GLY A C 1
ATOM 4148 O O . GLY A 1 532 ? 0.016 -1.217 28.363 1.00 95.44 532 GLY A O 1
ATOM 4149 N N . LYS A 1 533 ? 0.024 0.864 29.197 1.00 91.88 533 LYS A N 1
ATOM 4150 C CA . LYS A 1 533 ? -1.312 0.766 29.791 1.00 91.88 533 LYS A CA 1
ATOM 4151 C C . LYS A 1 533 ? -2.347 0.486 28.699 1.00 91.88 533 LYS A C 1
ATOM 4153 O O . LYS A 1 533 ? -2.334 1.148 27.667 1.00 91.88 533 LYS A O 1
ATOM 4158 N N . ALA A 1 534 ? -3.237 -0.467 28.964 1.00 85.62 534 ALA A N 1
ATOM 4159 C CA . ALA A 1 534 ? -4.336 -0.799 28.074 1.00 85.62 534 ALA A CA 1
ATOM 4160 C C . ALA A 1 534 ? -5.175 0.451 27.781 1.00 85.62 534 ALA A C 1
ATOM 4162 O O . ALA A 1 534 ? -5.594 1.154 28.712 1.00 85.62 534 ALA A O 1
ATOM 4163 N N . SER A 1 535 ? -5.379 0.707 26.490 1.00 73.50 535 SER A N 1
ATOM 4164 C CA . SER A 1 535 ? -6.196 1.804 25.973 1.00 73.50 535 SER A CA 1
ATOM 4165 C C . SER A 1 535 ? -7.660 1.418 25.794 1.00 73.50 535 SER A C 1
ATOM 4167 O O . SER A 1 535 ? -7.977 0.200 25.653 1.00 73.50 535 SER A O 1
#

Sequence (535 aa):
MRDVRTAGQRLRRKERKRLEVEGQPLPRRRAYRAAQAVLDQGIHLWKMADNKTRLALMLLGPLNALLLALLANMEIFDAIPQRERFAIIVGVVVYTGSAMAMFMLAIVTLRPEETKALFTEPRADDHDAPLGVRHYEDILRQDIEEYTRAWQRVTRAQLVAEVAEQAHAVAEANRRKFRALYYLFQGLLGMFALAVVLMVSIGGTLVLEGDSEKIELKRGKFHGKITIPAIIHPSSTPIPAASGTGRDWARFPPVVDVSTKEEVVGLGDVHGTYDRVVHLLETGGLIRADRHAPGGFAWTGGKRTLVSVGDLIDKGPQSLEVLDLMMSLQRQAPAAGGAVIVTLGNHEAEFLAHPGKKKAIEFERELDARGIDYRDVAAGKNEYGQFMLGMPLAARVNGWFFAHGGSTSGQSLKQLAQHFREVVDSGRWKNPFLVGDDSLLEARKWWKDGSDARDLSALPAGHIVFGHDPGAFRDKGTIQARNDGRLFLIDVGMTRAFDYSKGALLLIDRKDGQDIATSMDSSGARHEVWRGKAS

Solvent-accessible surface area (backbone atoms only — not comparable to full-atom values): 28838 Å² total; per-residue (Å²): 130,74,65,65,61,55,54,55,50,51,51,53,52,52,51,49,52,49,53,56,58,71,72,49,83,67,57,65,74,56,43,36,52,51,31,48,51,50,30,54,51,34,54,50,53,43,55,50,51,44,54,54,42,53,50,51,54,61,54,49,49,61,58,51,48,55,55,48,57,55,66,72,32,60,70,61,59,68,68,45,55,78,88,53,44,59,60,52,52,51,50,51,52,54,47,51,53,49,51,52,50,42,53,52,43,44,49,63,51,62,48,86,74,80,76,71,71,80,80,70,76,70,56,98,82,52,89,50,51,63,81,41,86,85,42,70,76,44,51,71,73,42,55,75,65,57,49,52,51,44,67,76,65,64,48,72,60,18,54,33,45,44,35,43,52,52,28,48,50,40,45,53,52,38,57,53,39,53,51,44,49,50,52,39,53,53,49,50,52,51,48,51,53,49,51,51,50,52,51,50,52,54,52,50,55,53,62,77,73,48,92,76,87,85,83,86,80,91,60,84,99,59,95,69,91,80,88,77,86,84,83,80,82,82,81,77,81,75,73,78,67,78,91,63,80,77,80,57,54,84,85,39,29,43,50,45,79,49,78,74,86,53,44,36,34,39,34,30,42,39,17,6,36,39,72,43,53,51,50,34,34,40,60,69,43,35,34,42,86,26,90,86,30,65,72,41,42,34,64,52,44,44,49,25,35,39,38,32,26,18,24,48,49,21,76,33,94,28,24,65,60,35,49,45,37,54,57,34,40,41,68,44,19,53,82,52,62,14,39,50,46,55,23,37,15,39,53,56,41,47,33,54,41,49,72,90,40,87,79,40,50,57,42,43,49,57,31,48,77,71,74,39,61,57,66,43,30,51,69,42,74,40,71,69,15,42,49,61,75,44,37,15,60,25,35,32,52,53,17,37,33,38,18,7,22,51,42,54,84,49,41,30,65,69,53,52,31,48,53,45,47,59,34,57,79,67,67,42,43,69,37,51,73,47,69,21,70,74,8,39,24,48,25,66,75,55,80,74,78,60,48,58,61,50,24,38,74,35,36,90,32,58,26,40,35,20,22,80,46,36,76,55,82,84,62,61,33,46,62,44,57,40,83,91,54,36,34,34,44,38,19,16,26,35,20,80,80,69,53,51,28,60,36,49,36,42,38,37,38,72,55,96,68,23,33,37,35,27,33,29,38,49,88,52,56,73,45,81,57,44,74,47,74,54,86

Secondary structure (DSSP, 8-state):
--HHHHHHHHHHHHHHHHHHHHTSPPPHHHHHHHHHHHHHHHHHHHHHHHHHHHHHHHHHHHHHHHHHHHHT-HHHHHHS-HHHHHHHHHHHHHHHHHHHHHHHHHHHHHS---------PPPTT-TT----SS-HHHHTTS-HHHHHHHHHH--HHHHHHHHHHHHHHHHHHHHHHHHHHHHHHHHHHHHHHHHHHHHHHHHHHHHHHS---------TT--------------PPPP---------TTTS-SEEEE--SSPEEEE---TT-HHHHHHHHHHTTSEEE-TTSGGGEEE--TT-EEEE-S--SSSSS-HHHHHHHHHHHHHHGGGGT-EEEE---HHHHHHHH-TTSTTTHHHHHHHHHTT--HHHHHTT-SHHHHHHHH--SEEEETTEEEESS---TT--HHHHHHHHHHHHHTT-TT-HHHHSTTSTTT--SGGGTTHHHHHHHHSS-SEEEE-S-TT-SSSTTS-EEETTTTEEE-----STTT-S-S-EEEEEEEETTEEEEEEEETT--EEEEEEEE--

Mean predicted aligned error: 17.83 Å

Nearest PDB structures (foldseek):
  1v73-assembly1_A  TM=8.305E-01  e=1.791E-14  Shewanella sp.
  2z72-assembly1_A  TM=8.292E-01  e=1.884E-14  Shewanella sp.
  2zbm-assembly1_A  TM=8.078E-01  e=2.981E-14  Shewanella sp.
  6ixf-assembly1_A  TM=2.338E-01  e=1.668E+00  Homo sapiens
  6djl-assembly1_C  TM=2.383E-01  e=2.153E+00  Homo sapiens

Foldseek 3Di:
DPPVVVVVVVVVVVVVVVVVVVPDDDDLVVLLVVLVVLLVVLVVLLVVLLVLLVVLVVVLVVLVVVVVVCVVPVVLLVLFDPVCNVVLVVLVVVLVVLSVVLVVLSCVLNDDDPLPQPPPPDDPPDPLAAPCLPPPVNVVVDDPVSSVVCVVPHDSSNSSVVSNSSSVSSVVSSVVNVVSSVVSVVSSVVSSVSSVVSVCSSVVSNVVPDPDDDDDDDDPDDPDDDDDDDDDDDDDDDPPQPPDPAPPCVQQPQAAEEEDQAKEKEFFACAQVLVLVVLQCVLVQQWDADCPQFLRIAGRCQQYEYEYQANLHHLHQRSVSSLRVLVRSQVHQVVSNHHYAYAYALLLLVLLQDPPDDRCVNVCVSCVVVVHHSVCLSSLVDPNNVVSLSHHQWYHYFQETGHAQFQPVLAAPVRSRVVSSVCSSVSNSVDCCRNNCRHSRNDDPCVVPPSLVSNSVRYSHQATEYENCQPPDDQAQWWAADDQRNYIYQHNPCRPVRPNASHWMWIWHQDPQKTWTWIAGSVRDIDTRHMDGGD

pLDDT: mean 83.04, std 18.04, range [25.84, 98.94]

Radius of gyration: 33.23 Å; Cα contacts (8 Å, |Δi|>4): 833; chains: 1; bounding box: 100×74×83 Å